Protein AF-0000000072527034 (afdb_homodimer)

Secondary structure (DSSP, 8-state):
-----TTS-EEEEETTEEEEEE----GGGB-TTSSBPHHHHHHHHHHHHHHHHHTTTTGGGS-TTTEEEEEEEEEEEE-TT-SSS-----EEEEEEEEEE-SSEEEEEEEEEETTTTEEEEEEEEEEEEEETTT-SB-PPPHHHHHHHHHHH-S-----------PPPPPTT-EEEEEEPPGGGB-TTSBBPHHHHHHHHHHHHHHHHHTT-SSS--S-GGGS-EEEEEEEE----BTT-EEEEEEEE-SS-TTEEEEEEEETTEEEEEEEEEE-SSPPP----/-----TTS-EEEEETTEEEEEE----GGGB-TTSSBPHHHHHHHHHHHHHHHHHTTTTGGGS-TTTEEEEEEEEEEEE-TT-SSS-----EEEEEEEEEE-SSEEEEEEEEEETTTTEEEEEEEEEEEEEETTT-SB-PPPHHHHHHHHHHH-S-----------PPP--TT-EEEEEEPPGGGB-TTSBBPHHHHHHHHHHHHHHHHHTT-SSS--S-GGGS-EEEEEEEE----BTT-EEEEEEEE-SS-TTEEEEEEEETTEEEEEEEEEE-SSPPP----

Sequence (568 aa):
MSLTSETGYSYNISDLKCQVYFPGLSYDDFDRNGCISAWKISKLFEGGRAIAFLGGFTSDLLSPKTRTRFIVAQNIQLVPNTTKRYRSFPFSVMLELKDVGLSSVTIEQVLRNEKNDKIIGTSVFKFVCVDRETKRPASLLKEARERYLKLLGGSAKAKPQFLMTIPDLPLDTYHIPIFVLPNDTDQNQHLNQGQFVRYCLDCAAMASIEGYYQYFITDICNYQATDIDVLYKREALAGDLVHAHTWQDKNDPQILYFIITKDKNSLLHARIRFALEPISKSKLMSLTSETGYSYNISDLKCQVYFPGLSYDDFDRNGCISAWKISKLFEGGRAIAFLGGFTSDLLSPKTRTRFIVAQNIQLVPNTTKRYRSFPFSVMLELKDVGLSSVTIEQVLRNEKNDKIIGTSVFKFVCVDRETKRPASLLKEARERYLKLLGGSAKAKPQFLMTIPDLPLDTYHIPIFVLPNDTDQNQHLNQGQFVRYCLDCAAMASIEGYYQYFITDICNYQATDIDVLYKREALAGDLVHAHTWQDKNDPQILYFIITKDKNSLLHARIRFALEPISKSKL

Solvent-accessible surface area (backbone atoms only — not comparable to full-atom values): 29683 Å² total; per-residue (Å²): 128,68,47,56,54,87,38,33,71,24,50,45,78,48,98,55,33,33,42,26,39,38,51,25,60,40,61,79,43,36,41,60,83,47,25,52,32,70,36,46,50,45,32,48,53,46,37,32,50,53,52,38,44,73,70,44,57,73,42,70,32,52,54,74,88,53,33,44,77,42,68,40,36,38,37,37,38,37,43,83,87,50,41,44,79,70,46,64,41,32,35,32,27,37,37,33,66,65,47,76,57,65,36,35,42,31,36,36,34,40,33,28,32,62,73,78,67,42,68,39,32,38,33,38,37,31,32,33,33,24,27,66,85,80,68,37,81,32,69,46,36,64,70,46,47,51,52,51,49,59,74,57,39,89,57,70,52,80,66,84,69,84,72,78,79,74,77,75,83,63,86,85,54,50,66,44,73,42,55,36,42,53,84,44,21,39,73,85,38,34,54,27,74,37,48,54,48,40,47,49,51,29,39,45,29,53,37,11,66,71,56,68,44,90,79,46,73,46,58,44,83,39,29,49,65,37,37,38,39,38,37,48,69,49,86,48,42,55,74,38,65,31,35,33,31,41,52,67,41,91,88,43,77,43,30,36,37,34,41,31,27,42,87,93,42,64,28,34,41,34,39,38,31,36,46,87,63,56,60,73,77,66,79,127,130,70,44,56,54,90,36,33,70,22,50,47,79,46,98,57,34,33,41,26,39,38,50,25,61,38,62,78,44,36,41,60,83,47,25,50,31,69,35,48,51,46,31,48,54,47,36,32,50,52,52,38,43,73,72,44,58,74,42,70,32,52,53,75,88,53,34,44,80,42,70,40,36,37,36,38,39,38,43,82,87,52,40,44,78,68,46,62,42,32,35,31,27,37,37,31,65,63,45,75,58,64,35,35,40,32,36,36,35,39,35,28,33,64,71,78,67,41,68,40,32,38,33,40,35,31,32,33,31,25,27,64,85,78,68,37,81,33,70,45,35,63,72,44,46,52,50,51,48,58,74,58,40,91,55,70,50,85,67,83,70,85,71,77,80,73,78,77,84,64,87,86,52,53,66,43,74,41,56,38,42,53,84,44,22,39,73,86,40,32,54,28,73,38,46,53,48,38,48,47,52,29,38,45,29,53,37,12,67,71,55,69,45,90,78,46,71,45,58,43,83,40,29,49,65,38,36,38,40,39,38,49,68,47,86,48,41,52,73,37,65,32,35,32,30,44,50,67,41,88,88,43,77,44,30,36,38,33,41,29,29,44,87,94,42,65,29,33,42,34,40,38,32,36,47,87,63,58,59,74,80,64,80,126

Organism: Lottia gigantea (NCBI:txid225164)

pLDDT: mean 88.02, std 14.21, range [23.05, 98.62]

Foldseek 3Di:
DFVPPVPAWTWDDDLFKMKIKDWDDDPVQADPLQFRDPLSVVVVQVVQVVVCVVVPNLVQFADPVWKDKAWFKKKKFFDPPLRHNPPADMKMKMKGWQDDDFFKTKIKIWIAHPVVGDTGMIMIIMIGMATPVVRHTDGTDPVSRVVSDVVNPPCNPDDPPLPDDDDDDDDPFQKDKDAAAQVCADPVQWRDPSVVVVRQLVSVQVCLCVPNADQSNHGCSQWDWGMKIKGFDAIDGHGFMKMKGKDADPVDRQKMWIWIDGPPGTGMTMIIGTDRDTDPSPDD/DFPPPVPAWTWDDDLFKMKIKDWDDDPVQADPLQFRDPLSVVVVQVVQVVVCVVVPPLVQFADPVWKDKAWFKKKKFFDPPLRHNPPADMKMKMKGWQDDDFFKTKIKIWIAHPVVGDTGMIMIIMIGMATPVVRHTDGTDPVSRVVSDVVNPPCSDDDPPLPDDDDDDDDPFQKDKDAAAQVCADPVQWRDPSVVVVRQLVSVQVCLCVPNADQSNHGCSQWDWGMKIKGFDAIDGHGFMKMKGKDADPVDRQKMWIWIDGPPGTGMTMIIGTDRDTDPSPDD

InterPro domains:
  IPR029069 HotDog domain superfamily [SSF54637] (92-151)
  IPR029069 HotDog domain superfamily [SSF54637] (174-275)

Radius of gyration: 24.02 Å; Cα contacts (8 Å, |Δi|>4): 1269; chains: 2; bounding box: 56×71×59 Å

Structure (mmCIF, N/CA/C/O backbone):
data_AF-0000000072527034-model_v1
#
loop_
_entity.id
_entity.type
_entity.pdbx_description
1 polymer 'Uncharacterized protein'
#
loop_
_atom_site.group_PDB
_atom_site.id
_atom_site.type_symbol
_atom_site.label_atom_id
_atom_site.label_alt_id
_atom_site.label_comp_id
_atom_site.label_asym_id
_atom_site.label_entity_id
_atom_site.label_seq_id
_atom_site.pdbx_PDB_ins_code
_atom_site.Cartn_x
_atom_site.Cartn_y
_atom_site.Cartn_z
_atom_site.occupancy
_atom_site.B_iso_or_equiv
_atom_site.auth_seq_id
_atom_site.auth_comp_id
_atom_site.auth_asym_id
_atom_site.auth_atom_id
_atom_site.pdbx_PDB_model_num
ATOM 1 N N . MET A 1 1 ? -10.922 -6.488 -30.484 1 23.06 1 MET A N 1
ATOM 2 C CA . MET A 1 1 ? -11.484 -5.266 -29.922 1 23.06 1 MET A CA 1
ATOM 3 C C . MET A 1 1 ? -10.617 -4.75 -28.781 1 23.06 1 MET A C 1
ATOM 5 O O . MET A 1 1 ? -10.383 -5.461 -27.797 1 23.06 1 MET A O 1
ATOM 9 N N . SER A 1 2 ? -9.562 -4.035 -29.094 1 30.23 2 SER A N 1
ATOM 10 C CA . SER A 1 2 ? -8.617 -3.408 -28.172 1 30.23 2 SER A CA 1
ATOM 11 C C . SER A 1 2 ? -9.344 -2.584 -27.109 1 30.23 2 SER A C 1
ATOM 13 O O . SER A 1 2 ? -10.172 -1.732 -27.453 1 30.23 2 SER A O 1
ATOM 15 N N . LEU A 1 3 ? -9.773 -3.115 -26.156 1 32.78 3 LEU A N 1
ATOM 16 C CA . LEU A 1 3 ? -10.359 -2.291 -25.109 1 32.78 3 LEU A CA 1
ATOM 17 C C . LEU A 1 3 ? -9.422 -1.15 -24.734 1 32.78 3 LEU A C 1
ATOM 19 O O . LEU A 1 3 ? -8.594 -1.295 -23.828 1 32.78 3 LEU A O 1
ATOM 23 N N . THR A 1 4 ? -8.82 -0.613 -25.75 1 35.28 4 THR A N 1
ATOM 24 C CA . THR A 1 4 ? -7.992 0.556 -25.484 1 35.28 4 THR A CA 1
ATOM 25 C C . THR A 1 4 ? -8.773 1.604 -24.688 1 35.28 4 THR A C 1
ATOM 27 O O . THR A 1 4 ? -8.32 2.738 -24.531 1 35.28 4 THR A O 1
ATOM 30 N N . SER A 1 5 ? -9.516 1.329 -23.797 1 35.34 5 SER A N 1
ATOM 31 C CA . SER A 1 5 ? -10.086 2.564 -23.266 1 35.34 5 SER A CA 1
ATOM 32 C C . SER A 1 5 ? -9 3.482 -22.719 1 35.34 5 SER A C 1
ATOM 34 O O . SER A 1 5 ? -8.062 3.021 -22.078 1 35.34 5 SER A O 1
ATOM 36 N N . GLU A 1 6 ? -8.57 4.551 -23.406 1 42.12 6 GLU A N 1
ATOM 37 C CA . GLU A 1 6 ? -7.68 5.664 -23.078 1 42.12 6 GLU A CA 1
ATOM 38 C C . GLU A 1 6 ? -7.445 5.762 -21.578 1 42.12 6 GLU A C 1
ATOM 40 O O . GLU A 1 6 ? -6.34 6.074 -21.141 1 42.12 6 GLU A O 1
ATOM 45 N N . THR A 1 7 ? -8.531 5.879 -20.719 1 48.41 7 THR A N 1
ATOM 46 C CA . THR A 1 7 ? -8.641 6.449 -19.375 1 48.41 7 THR A CA 1
ATOM 47 C C . THR A 1 7 ? -8.727 5.348 -18.328 1 48.41 7 THR A C 1
ATOM 49 O O . THR A 1 7 ? -9.148 5.594 -17.188 1 48.41 7 THR A O 1
ATOM 52 N N . GLY A 1 8 ? -8.102 4.008 -18.703 1 61.78 8 GLY A N 1
ATOM 53 C CA . GLY A 1 8 ? -8.195 2.932 -17.734 1 61.78 8 GLY A CA 1
ATOM 54 C C . GLY A 1 8 ? -7.309 1.746 -18.078 1 61.78 8 GLY A C 1
ATOM 55 O O . GLY A 1 8 ? -6.426 1.846 -18.938 1 61.78 8 GLY A O 1
ATOM 56 N N . TYR A 1 9 ? -7.363 0.715 -17.297 1 69.19 9 TYR A N 1
ATOM 57 C CA . TYR A 1 9 ? -6.695 -0.549 -17.594 1 69.19 9 TYR A CA 1
ATOM 58 C C . TYR A 1 9 ? -7.203 -1.148 -18.891 1 69.19 9 TYR A C 1
ATOM 60 O O . TYR A 1 9 ? -8.398 -1.078 -19.203 1 69.19 9 TYR A O 1
ATOM 68 N N . SER A 1 10 ? -6.219 -1.367 -19.781 1 77.69 10 SER A N 1
ATOM 69 C CA . SER A 1 10 ? -6.57 -2.051 -21.016 1 77.69 10 SER A CA 1
ATOM 70 C C . SER A 1 10 ? -5.707 -3.287 -21.234 1 77.69 10 SER A C 1
ATOM 72 O O . SER A 1 10 ? -4.676 -3.453 -20.578 1 77.69 10 SER A O 1
ATOM 74 N N . TYR A 1 11 ? -6.293 -4.211 -22.047 1 85.19 11 TYR A N 1
ATOM 75 C CA . TYR A 1 11 ? -5.516 -5.41 -22.344 1 85.19 11 TYR A CA 1
ATOM 76 C C . TYR A 1 11 ? -5.734 -5.863 -23.781 1 85.19 11 TYR A C 1
ATOM 78 O O . TYR A 1 11 ? -6.742 -5.52 -24.391 1 85.19 11 TYR A O 1
ATOM 86 N N . ASN A 1 12 ? -4.785 -6.477 -24.359 1 89.31 12 ASN A N 1
ATOM 87 C CA . ASN A 1 12 ? -4.809 -7.113 -25.672 1 89.31 12 ASN A CA 1
ATOM 88 C C . ASN A 1 12 ? -4.305 -8.555 -25.609 1 89.31 12 ASN A C 1
ATOM 90 O O . ASN A 1 12 ? -3.166 -8.797 -25.203 1 89.31 12 ASN A O 1
ATOM 94 N N . ILE A 1 13 ? -5.172 -9.461 -26.031 1 90.75 13 ILE A N 1
ATOM 95 C CA . ILE A 1 13 ? -4.824 -10.875 -25.906 1 90.75 13 ILE A CA 1
ATOM 96 C C . ILE A 1 13 ? -4.488 -11.438 -27.297 1 90.75 13 ILE A C 1
ATOM 98 O O . ILE A 1 13 ? -5.184 -11.156 -28.266 1 90.75 13 ILE A O 1
ATOM 102 N N . SER A 1 14 ? -3.432 -12.008 -27.281 1 87.56 14 SER A N 1
ATOM 103 C CA . SER A 1 14 ? -3.033 -12.891 -28.375 1 87.56 14 SER A CA 1
ATOM 104 C C . SER A 1 14 ? -2.773 -14.305 -27.875 1 87.56 14 SER A C 1
ATOM 106 O O . SER A 1 14 ? -2.73 -14.547 -26.672 1 87.56 14 SER A O 1
ATOM 108 N N . ASP A 1 15 ? -2.879 -15.359 -28.688 1 83.31 15 ASP A N 1
ATOM 109 C CA . ASP A 1 15 ? -2.891 -16.781 -28.328 1 83.31 15 ASP A CA 1
ATOM 110 C C . ASP A 1 15 ? -2.049 -17.047 -27.094 1 83.31 15 ASP A C 1
ATOM 112 O O . ASP A 1 15 ? -2.586 -17.375 -26.031 1 83.31 15 ASP A O 1
ATOM 116 N N . LEU A 1 16 ? -0.812 -16.719 -27.172 1 93.38 16 LEU A N 1
ATOM 117 C CA . LEU A 1 16 ? 0.032 -17.094 -26.031 1 93.38 16 LEU A CA 1
ATOM 118 C C . LEU A 1 16 ? 0.444 -15.859 -25.234 1 93.38 16 LEU A C 1
ATOM 120 O O . LEU A 1 16 ? 1.209 -15.961 -24.281 1 93.38 16 LEU A O 1
ATOM 124 N N . LYS A 1 17 ? -0.118 -14.68 -25.641 1 96.56 17 LYS A N 1
ATOM 125 C CA . LYS A 1 17 ? 0.343 -13.438 -25.016 1 96.56 17 LYS A CA 1
ATOM 126 C C . LYS A 1 17 ? -0.832 -12.547 -24.625 1 96.56 17 LYS A C 1
ATOM 128 O O . LYS A 1 17 ? -1.914 -12.648 -25.219 1 96.56 17 LYS A O 1
ATOM 133 N N . CYS A 1 18 ? -0.607 -11.75 -23.625 1 96.31 18 CYS A N 1
ATOM 134 C CA . CYS A 1 18 ? -1.545 -10.719 -23.219 1 96.31 18 CYS A CA 1
ATOM 135 C C . CYS A 1 18 ? -0.807 -9.469 -22.734 1 96.31 18 CYS A C 1
ATOM 137 O O . CYS A 1 18 ? -0.004 -9.547 -21.797 1 96.31 18 CYS A O 1
ATOM 139 N N . GLN A 1 19 ? -1.061 -8.383 -23.359 1 94.88 19 GLN A N 1
ATOM 140 C CA . GLN A 1 19 ? -0.48 -7.117 -22.922 1 94.88 19 GLN A CA 1
ATOM 141 C C . GLN A 1 19 ? -1.482 -6.305 -22.109 1 94.88 19 GLN A C 1
ATOM 143 O O . GLN A 1 19 ? -2.609 -6.074 -22.562 1 94.88 19 GLN A O 1
ATOM 148 N N . VAL A 1 20 ? -1.045 -5.922 -20.922 1 92.5 20 VAL A N 1
ATOM 149 C CA . VAL A 1 20 ? -1.886 -5.129 -20.016 1 92.5 20 VAL A CA 1
ATOM 150 C C . VAL A 1 20 ? -1.255 -3.758 -19.797 1 92.5 20 VAL A C 1
ATOM 152 O O . VAL A 1 20 ? -0.044 -3.652 -19.594 1 92.5 20 VAL A O 1
ATOM 155 N N . TYR A 1 21 ? -2.053 -2.758 -19.797 1 86.12 21 TYR A N 1
ATOM 156 C CA . TYR A 1 21 ? -1.561 -1.397 -19.609 1 86.12 21 TYR A CA 1
ATOM 157 C C . TYR A 1 21 ? -2.068 -0.811 -18.297 1 86.12 21 TYR A C 1
ATOM 159 O O . TYR A 1 21 ? -3.23 -1.007 -17.938 1 86.12 21 TYR A O 1
ATOM 167 N N . PHE A 1 22 ? -1.149 -0.098 -17.609 1 80.88 22 PHE A N 1
ATOM 168 C CA . PHE A 1 22 ? -1.444 0.638 -16.391 1 80.88 22 PHE A CA 1
ATOM 169 C C . PHE A 1 22 ? -1.193 2.129 -16.578 1 80.88 22 PHE A C 1
ATOM 171 O O . PHE A 1 22 ? -0.179 2.523 -17.156 1 80.88 22 PHE A O 1
ATOM 178 N N . PRO A 1 23 ? -2.059 2.904 -16.109 1 73 23 PRO A N 1
ATOM 179 C CA . PRO A 1 23 ? -1.931 4.34 -16.359 1 73 23 PRO A CA 1
ATOM 180 C C . PRO A 1 23 ? -0.799 4.984 -15.57 1 73 23 PRO A C 1
ATOM 182 O O . PRO A 1 23 ? -0.209 5.973 -16.016 1 73 23 PRO A O 1
ATOM 185 N N . GLY A 1 24 ? -0.557 4.469 -14.359 1 77.31 24 GLY A N 1
ATOM 186 C CA . GLY A 1 24 ? 0.511 5.102 -13.602 1 77.31 24 GLY A CA 1
ATOM 187 C C . GLY A 1 24 ? 0.66 4.539 -12.195 1 77.31 24 GLY A C 1
ATOM 188 O O . GLY A 1 24 ? 0.238 3.414 -11.922 1 77.31 24 GLY A O 1
ATOM 189 N N . LEU A 1 25 ? 1.479 5.324 -11.391 1 81.75 25 LEU A N 1
ATOM 190 C CA . LEU A 1 25 ? 1.744 5.004 -9.992 1 81.75 25 LEU A CA 1
ATOM 191 C C . LEU A 1 25 ? 1.217 6.102 -9.078 1 81.75 25 LEU A C 1
ATOM 193 O O . LEU A 1 25 ? 1.111 7.262 -9.484 1 81.75 25 LEU A O 1
ATOM 197 N N . SER A 1 26 ? 0.857 5.672 -7.977 1 83.25 26 SER A N 1
ATOM 198 C CA . SER A 1 26 ? 0.459 6.641 -6.961 1 83.25 26 SER A CA 1
ATOM 199 C C . SER A 1 26 ? 1.582 6.891 -5.961 1 83.25 26 SER A C 1
ATOM 201 O O . SER A 1 26 ? 2.594 6.188 -5.969 1 83.25 26 SER A O 1
ATOM 203 N N . TYR A 1 27 ? 1.396 7.875 -5.18 1 83.25 27 TYR A N 1
ATOM 204 C CA . TYR A 1 27 ? 2.373 8.258 -4.164 1 83.25 27 TYR A CA 1
ATOM 205 C C . TYR A 1 27 ? 2.717 7.078 -3.266 1 83.25 27 TYR A C 1
ATOM 207 O O . TYR A 1 27 ? 3.865 6.922 -2.846 1 83.25 27 TYR A O 1
ATOM 215 N N . ASP A 1 28 ? 1.782 6.211 -3.041 1 87.88 28 ASP A N 1
ATOM 216 C CA . ASP A 1 28 ? 1.946 5.094 -2.113 1 87.88 28 ASP A CA 1
ATOM 217 C C . ASP A 1 28 ? 2.775 3.977 -2.742 1 87.88 28 ASP A C 1
ATOM 219 O O . ASP A 1 28 ? 3.143 3.014 -2.064 1 87.88 28 ASP A O 1
ATOM 223 N N . ASP A 1 29 ? 3.104 4.043 -3.912 1 88.44 29 ASP A N 1
ATOM 224 C CA . ASP A 1 29 ? 3.883 3.008 -4.586 1 88.44 29 ASP A CA 1
ATOM 225 C C . ASP A 1 29 ? 5.379 3.207 -4.352 1 88.44 29 ASP A C 1
ATOM 227 O O . ASP A 1 29 ? 6.184 2.32 -4.648 1 88.44 29 ASP A O 1
ATOM 231 N N . PHE A 1 30 ? 5.688 4.305 -3.789 1 86.88 30 PHE A N 1
ATOM 232 C CA . PHE A 1 30 ? 7.09 4.621 -3.543 1 86.88 30 PHE A CA 1
ATOM 233 C C . PHE A 1 30 ? 7.445 4.395 -2.078 1 86.88 30 PHE A C 1
ATOM 235 O O . PHE A 1 30 ? 6.637 4.668 -1.188 1 86.88 30 PHE A O 1
ATOM 242 N N . ASP A 1 31 ? 8.609 3.934 -1.896 1 86.81 31 ASP A N 1
ATOM 243 C CA . ASP A 1 31 ? 9.055 3.684 -0.527 1 86.81 31 ASP A CA 1
ATOM 244 C C . ASP A 1 31 ? 9.633 4.945 0.102 1 86.81 31 ASP A C 1
ATOM 246 O O . ASP A 1 31 ? 9.539 6.035 -0.473 1 86.81 31 ASP A O 1
ATOM 250 N N . ARG A 1 32 ? 10.078 4.84 1.307 1 84.12 32 ARG A N 1
ATOM 251 C CA . ARG A 1 32 ? 10.492 5.988 2.105 1 84.12 32 ARG A CA 1
ATOM 252 C C . ARG A 1 32 ? 11.75 6.633 1.526 1 84.12 32 ARG A C 1
ATOM 254 O O . ARG A 1 32 ? 12.109 7.75 1.905 1 84.12 32 ARG A O 1
ATOM 261 N N . ASN A 1 33 ? 12.398 5.945 0.542 1 79.62 33 ASN A N 1
ATOM 262 C CA . ASN A 1 33 ? 13.547 6.543 -0.134 1 79.62 33 ASN A CA 1
ATOM 263 C C . ASN A 1 33 ? 13.164 7.121 -1.491 1 79.62 33 ASN A C 1
ATOM 265 O O . ASN A 1 33 ? 14.016 7.621 -2.225 1 79.62 33 ASN A O 1
ATOM 269 N N . GLY A 1 34 ? 11.945 6.965 -1.823 1 80.75 34 GLY A N 1
ATOM 270 C CA . GLY A 1 34 ? 11.461 7.547 -3.062 1 80.75 34 GLY A CA 1
ATOM 271 C C . GLY A 1 34 ? 11.586 6.613 -4.254 1 80.75 34 GLY A C 1
ATOM 272 O O . GLY A 1 34 ? 11.43 7.039 -5.398 1 80.75 34 GLY A O 1
ATOM 273 N N . CYS A 1 35 ? 11.914 5.395 -4.043 1 84.88 35 CYS A N 1
ATOM 274 C CA . CYS A 1 35 ? 11.992 4.387 -5.098 1 84.88 35 CYS A CA 1
ATOM 275 C C . CYS A 1 35 ? 10.75 3.504 -5.094 1 84.88 35 CYS A C 1
ATOM 277 O O . CYS A 1 35 ? 10.102 3.334 -4.055 1 84.88 35 CYS A O 1
ATOM 279 N N . ILE A 1 36 ? 10.453 3.025 -6.285 1 88.25 36 ILE A N 1
ATOM 280 C CA . ILE A 1 36 ? 9.406 2.006 -6.273 1 88.25 36 ILE A CA 1
ATOM 281 C C . ILE A 1 36 ? 9.875 0.795 -5.473 1 88.25 36 ILE A C 1
ATOM 283 O O . ILE A 1 36 ? 10.906 0.192 -5.793 1 88.25 36 ILE A O 1
ATOM 287 N N . SER A 1 37 ? 9.172 0.498 -4.5 1 88.31 37 SER A N 1
ATOM 288 C CA . SER A 1 37 ? 9.562 -0.639 -3.674 1 88.31 37 SER A CA 1
ATOM 289 C C . SER A 1 37 ? 9.453 -1.948 -4.449 1 88.31 37 SER A C 1
ATOM 291 O O . SER A 1 37 ? 8.578 -2.1 -5.305 1 88.31 37 SER A O 1
ATOM 293 N N . ALA A 1 38 ? 10.32 -2.883 -4.078 1 92.38 38 ALA A N 1
ATOM 294 C CA . ALA A 1 38 ? 10.336 -4.18 -4.746 1 92.38 38 ALA A CA 1
ATOM 295 C C . ALA A 1 38 ? 8.992 -4.887 -4.59 1 92.38 38 ALA A C 1
ATOM 297 O O . ALA A 1 38 ? 8.492 -5.508 -5.535 1 92.38 38 ALA A O 1
ATOM 298 N N . TRP A 1 39 ? 8.422 -4.797 -3.387 1 95.38 39 TRP A N 1
ATOM 299 C CA . TRP A 1 39 ? 7.152 -5.492 -3.195 1 95.38 39 TRP A CA 1
ATOM 300 C C . TRP A 1 39 ? 6.031 -4.801 -3.963 1 95.38 39 TRP A C 1
ATOM 302 O O . TRP A 1 39 ? 5.066 -5.445 -4.379 1 95.38 39 TRP A O 1
ATOM 312 N N . LYS A 1 40 ? 6.148 -3.518 -4.18 1 94.38 40 LYS A N 1
ATOM 313 C CA . LYS A 1 40 ? 5.168 -2.832 -5.02 1 94.38 40 LYS A CA 1
ATOM 314 C C . LYS A 1 40 ? 5.305 -3.252 -6.48 1 94.38 40 LYS A C 1
ATOM 316 O O . LYS A 1 40 ? 4.312 -3.326 -7.207 1 94.38 40 LYS A O 1
ATOM 321 N N . ILE A 1 41 ? 6.492 -3.479 -6.891 1 93.81 41 ILE A N 1
ATOM 322 C CA . ILE A 1 41 ? 6.688 -4.016 -8.234 1 93.81 41 ILE A CA 1
ATOM 323 C C . ILE A 1 41 ? 6.051 -5.398 -8.336 1 93.81 41 ILE A C 1
ATOM 325 O O . ILE A 1 41 ? 5.422 -5.727 -9.344 1 93.81 41 ILE A O 1
ATOM 329 N N . SER A 1 42 ? 6.234 -6.203 -7.297 1 96.31 42 SER A N 1
ATOM 330 C CA . SER A 1 42 ? 5.531 -7.48 -7.242 1 96.31 42 SER A CA 1
ATOM 331 C C . SER A 1 42 ? 4.027 -7.285 -7.41 1 96.31 42 SER A C 1
ATOM 333 O O . SER A 1 42 ? 3.371 -8.055 -8.117 1 96.31 42 SER A O 1
ATOM 335 N N . LYS A 1 43 ? 3.496 -6.246 -6.836 1 95.06 43 LYS A N 1
ATOM 336 C CA . LYS A 1 43 ? 2.072 -5.945 -6.941 1 95.06 43 LYS A CA 1
ATOM 337 C C . LYS A 1 43 ? 1.707 -5.512 -8.359 1 95.06 43 LYS A C 1
ATOM 339 O O . LYS A 1 43 ? 0.605 -5.793 -8.836 1 95.06 43 LYS A O 1
ATOM 344 N N . LEU A 1 44 ? 2.613 -4.809 -8.984 1 93.12 44 LEU A N 1
ATOM 345 C CA . LEU A 1 44 ? 2.363 -4.457 -10.375 1 93.12 44 LEU A CA 1
ATOM 346 C C . LEU A 1 44 ? 2.252 -5.707 -11.242 1 93.12 44 LEU A C 1
ATOM 348 O O . LEU A 1 44 ? 1.376 -5.793 -12.109 1 93.12 44 LEU A O 1
ATOM 352 N N . PHE A 1 45 ? 3.119 -6.645 -11 1 96.31 45 PHE A N 1
ATOM 353 C CA . PHE A 1 45 ? 3.027 -7.914 -11.711 1 96.31 45 PHE A CA 1
ATOM 354 C C . PHE A 1 45 ? 1.713 -8.617 -11.398 1 96.31 45 PHE A C 1
ATOM 356 O O . PHE A 1 45 ? 1.078 -9.188 -12.289 1 96.31 45 PHE A O 1
ATOM 363 N N . GLU A 1 46 ? 1.354 -8.555 -10.188 1 94.62 46 GLU A N 1
ATOM 364 C CA . GLU A 1 46 ? 0.061 -9.109 -9.797 1 94.62 46 GLU A CA 1
ATOM 365 C C . GLU A 1 46 ? -1.082 -8.422 -10.539 1 94.62 46 GLU A C 1
ATOM 367 O O . GLU A 1 46 ? -2.002 -9.094 -11.023 1 94.62 46 GLU A O 1
ATOM 372 N N . GLY A 1 47 ? -1.026 -7.145 -10.562 1 91.69 47 GLY A N 1
ATOM 373 C CA . GLY A 1 47 ? -2.033 -6.41 -11.312 1 91.69 47 GLY A CA 1
ATOM 374 C C . GLY A 1 47 ? -2.119 -6.832 -12.766 1 91.69 47 GLY A C 1
ATOM 375 O O . GLY A 1 47 ? -3.215 -7.012 -13.297 1 91.69 47 GLY A O 1
ATOM 376 N N . GLY A 1 48 ? -0.96 -6.988 -13.391 1 93.19 48 GLY A N 1
ATOM 377 C CA . GLY A 1 48 ? -0.931 -7.473 -14.766 1 93.19 48 GLY A CA 1
ATOM 378 C C . GLY A 1 48 ? -1.628 -8.805 -14.945 1 93.19 48 GLY A C 1
ATOM 379 O O . GLY A 1 48 ? -2.441 -8.969 -15.852 1 93.19 48 GLY A O 1
ATOM 380 N N . ARG A 1 49 ? -1.339 -9.695 -14.086 1 93.81 49 ARG A N 1
ATOM 381 C CA . ARG A 1 49 ? -1.938 -11.023 -14.203 1 93.81 49 ARG A CA 1
ATOM 382 C C . ARG A 1 49 ? -3.432 -10.977 -13.898 1 93.81 49 ARG A C 1
ATOM 384 O O . ARG A 1 49 ? -4.227 -11.641 -14.562 1 93.81 49 ARG A O 1
ATOM 391 N N . ALA A 1 50 ? -3.791 -10.227 -12.852 1 90.25 50 ALA A N 1
ATOM 392 C CA . ALA A 1 50 ? -5.199 -10.133 -12.469 1 90.25 50 ALA A CA 1
ATOM 393 C C . ALA A 1 50 ? -6.043 -9.594 -13.625 1 90.25 50 ALA A C 1
ATOM 395 O O . ALA A 1 50 ? -7.09 -10.156 -13.945 1 90.25 50 ALA A O 1
ATOM 396 N N . ILE A 1 51 ? -5.594 -8.594 -14.234 1 89.25 51 ILE A N 1
ATOM 397 C CA . ILE A 1 51 ? -6.324 -7.969 -15.336 1 89.25 51 ILE A CA 1
ATOM 398 C C . ILE A 1 51 ? -6.344 -8.906 -16.547 1 89.25 51 ILE A C 1
ATOM 400 O O . ILE A 1 51 ? -7.367 -9.039 -17.219 1 89.25 51 ILE A O 1
ATOM 404 N N . ALA A 1 52 ? -5.258 -9.516 -16.828 1 93.12 52 ALA A N 1
ATOM 405 C CA . ALA A 1 52 ? -5.195 -10.469 -17.938 1 93.12 52 ALA A CA 1
ATOM 406 C C . ALA A 1 52 ? -6.184 -11.609 -17.734 1 93.12 52 ALA A C 1
ATOM 408 O O . ALA A 1 52 ? -6.914 -11.977 -18.656 1 93.12 52 ALA A O 1
ATOM 409 N N . PHE A 1 53 ? -6.188 -12.133 -16.547 1 91.56 53 PHE A N 1
ATOM 410 C CA . PHE A 1 53 ? -7.09 -13.234 -16.25 1 91.56 53 PHE A CA 1
ATOM 411 C C . PHE A 1 53 ? -8.547 -12.773 -16.312 1 91.56 53 PHE A C 1
ATOM 413 O O . PHE A 1 53 ? -9.406 -13.5 -16.812 1 91.56 53 PHE A O 1
ATOM 420 N N . LEU A 1 54 ? -8.797 -11.641 -15.812 1 86.5 54 LEU A N 1
ATOM 421 C CA . LEU A 1 54 ? -10.141 -11.07 -15.906 1 86.5 54 LEU A CA 1
ATOM 422 C C . LEU A 1 54 ? -10.547 -10.891 -17.375 1 86.5 54 LEU A C 1
ATOM 424 O O . LEU A 1 54 ? -11.719 -11.055 -17.719 1 86.5 54 LEU A O 1
ATOM 428 N N . GLY A 1 55 ? -9.594 -10.633 -18.156 1 88.06 55 GLY A N 1
ATOM 429 C CA . GLY A 1 55 ? -9.836 -10.469 -19.578 1 88.06 55 GLY A CA 1
ATOM 430 C C . GLY A 1 55 ? -9.984 -11.781 -20.312 1 88.06 55 GLY A C 1
ATOM 431 O O . GLY A 1 55 ? -10.336 -11.805 -21.5 1 88.06 55 GLY A O 1
ATOM 432 N N . GLY A 1 56 ? -9.625 -12.82 -19.672 1 91.56 56 GLY A N 1
ATOM 433 C CA . GLY A 1 56 ? -9.867 -14.133 -20.266 1 91.56 56 GLY A CA 1
ATOM 434 C C . GLY A 1 56 ? -8.594 -14.844 -20.672 1 91.56 56 GLY A C 1
ATOM 435 O O . GLY A 1 56 ? -8.648 -15.914 -21.281 1 91.56 56 GLY A O 1
ATOM 436 N N . PHE A 1 57 ? -7.477 -14.25 -20.391 1 94.19 57 PHE A N 1
ATOM 437 C CA . PHE A 1 57 ? -6.211 -14.891 -20.734 1 94.19 57 PHE A CA 1
ATOM 438 C C . PHE A 1 57 ? -6.082 -16.25 -20.062 1 94.19 57 PHE A C 1
ATOM 440 O O . PHE A 1 57 ? -6.098 -16.328 -18.828 1 94.19 57 PHE A O 1
ATOM 447 N N . THR A 1 58 ? -6.035 -17.328 -20.812 1 92.62 58 THR A N 1
ATOM 448 C CA . THR A 1 58 ? -5.891 -18.719 -20.375 1 92.62 58 THR A CA 1
ATOM 449 C C . THR A 1 58 ? -7.094 -19.156 -19.547 1 92.62 58 THR A C 1
ATOM 451 O O . THR A 1 58 ? -7 -20.094 -18.75 1 92.62 58 THR A O 1
ATOM 454 N N . SER A 1 59 ? -8.172 -18.422 -19.656 1 90.38 59 SER A N 1
ATOM 455 C CA . SER A 1 59 ? -9.352 -18.703 -18.844 1 90.38 59 SER A CA 1
ATOM 456 C C . SER A 1 59 ? -9.969 -20.047 -19.219 1 90.38 59 SER A C 1
ATOM 458 O O . SER A 1 59 ? -10.719 -20.625 -18.438 1 90.38 59 SER A O 1
ATOM 460 N N . ASP A 1 60 ? -9.68 -20.5 -20.344 1 93.31 60 ASP A N 1
ATOM 461 C CA . ASP A 1 60 ? -10.273 -21.75 -20.828 1 93.31 60 ASP A CA 1
ATOM 462 C C . ASP A 1 60 ? -9.562 -22.953 -20.234 1 93.31 60 ASP A C 1
ATOM 464 O O . ASP A 1 60 ? -10.023 -24.094 -20.391 1 93.31 60 ASP A O 1
ATOM 468 N N . LEU A 1 61 ? -8.523 -22.734 -19.5 1 95.06 61 LEU A N 1
ATOM 469 C CA . LEU A 1 61 ? -7.75 -23.844 -18.938 1 95.06 61 LEU A CA 1
ATOM 470 C C . LEU A 1 61 ? -8.445 -24.422 -17.719 1 95.06 61 LEU A C 1
ATOM 472 O O . LEU A 1 61 ? -8.156 -25.547 -17.312 1 95.06 61 LEU A O 1
ATOM 476 N N . LEU A 1 62 ? -9.25 -23.641 -17.094 1 92.81 62 LEU A N 1
ATOM 477 C CA . LEU A 1 62 ? -9.945 -24.141 -15.906 1 92.81 62 LEU A CA 1
ATOM 478 C C . LEU A 1 62 ? -11.328 -23.5 -15.773 1 92.81 62 LEU A C 1
ATOM 480 O O . LEU A 1 62 ? -11.555 -22.406 -16.281 1 92.81 62 LEU A O 1
ATOM 484 N N . SER A 1 63 ? -12.234 -24.188 -15.133 1 90.62 63 SER A N 1
ATOM 485 C CA . SER A 1 63 ? -13.562 -23.656 -14.828 1 90.62 63 SER A CA 1
ATOM 486 C C . SER A 1 63 ? -13.562 -22.906 -13.5 1 90.62 63 SER A C 1
ATOM 488 O O . SER A 1 63 ? -13.383 -23.516 -12.438 1 90.62 63 SER A O 1
ATOM 490 N N . PRO A 1 64 ? -13.891 -21.672 -13.547 1 88.19 64 PRO A N 1
ATOM 491 C CA . PRO A 1 64 ? -13.828 -20.891 -12.312 1 88.19 64 PRO A CA 1
ATOM 492 C C . PRO A 1 64 ? -14.875 -21.328 -11.289 1 88.19 64 PRO A C 1
ATOM 494 O O . PRO A 1 64 ? -14.781 -20.969 -10.109 1 88.19 64 PRO A O 1
ATOM 497 N N . LYS A 1 65 ? -15.82 -22.047 -11.656 1 90 65 LYS A N 1
ATOM 498 C CA . LYS A 1 65 ? -16.859 -22.531 -10.742 1 90 65 LYS A CA 1
ATOM 499 C C . LYS A 1 65 ? -16.312 -23.609 -9.805 1 90 65 LYS A C 1
ATOM 501 O O . LYS A 1 65 ? -16.688 -23.672 -8.641 1 90 65 LYS A O 1
ATOM 506 N N . THR A 1 66 ? -15.414 -24.391 -10.336 1 93.62 66 THR A N 1
ATOM 507 C CA . THR A 1 66 ? -15.016 -25.562 -9.562 1 93.62 66 THR A CA 1
ATOM 508 C C . THR A 1 66 ? -13.523 -25.531 -9.242 1 93.62 66 THR A C 1
ATOM 510 O O . THR A 1 66 ? -13.039 -26.297 -8.414 1 93.62 66 THR A O 1
ATOM 513 N N . ARG A 1 67 ? -12.844 -24.641 -9.969 1 94.62 67 ARG A N 1
ATOM 514 C CA . ARG A 1 67 ? -11.398 -24.625 -9.812 1 94.62 67 ARG A CA 1
ATOM 515 C C . ARG A 1 67 ? -10.906 -23.234 -9.438 1 94.62 67 ARG A C 1
ATOM 517 O O . ARG A 1 67 ? -11.625 -22.25 -9.617 1 94.62 67 ARG A O 1
ATOM 524 N N . THR A 1 68 ? -9.766 -23.203 -8.812 1 92.19 68 THR A N 1
ATOM 525 C CA . THR A 1 68 ? -9.078 -21.953 -8.516 1 92.19 68 THR A CA 1
ATOM 526 C C . THR A 1 68 ? -7.578 -22.078 -8.766 1 92.19 68 THR A C 1
ATOM 528 O O . THR A 1 68 ? -7.062 -23.188 -8.922 1 92.19 68 THR A O 1
ATOM 531 N N . ARG A 1 69 ? -6.922 -21 -8.922 1 93.06 69 ARG A N 1
ATOM 532 C CA . ARG A 1 69 ? -5.484 -20.922 -9.172 1 93.06 69 ARG A CA 1
ATOM 533 C C . ARG A 1 69 ? -4.723 -20.656 -7.875 1 93.06 69 ARG A C 1
ATOM 535 O O . ARG A 1 69 ? -5.09 -19.766 -7.109 1 93.06 69 ARG A O 1
ATOM 542 N N . PHE A 1 70 ? -3.729 -21.391 -7.625 1 93.31 70 PHE A N 1
ATOM 543 C CA . PHE A 1 70 ? -2.803 -21.109 -6.535 1 93.31 70 PHE A CA 1
ATOM 544 C C . PHE A 1 70 ? -1.402 -20.828 -7.07 1 93.31 70 PHE A C 1
ATOM 546 O O . PHE A 1 70 ? -0.801 -21.688 -7.723 1 93.31 70 PHE A O 1
ATOM 553 N N . ILE A 1 71 ? -0.958 -19.656 -6.824 1 95.06 71 ILE A N 1
ATOM 554 C CA . ILE A 1 71 ? 0.417 -19.344 -7.199 1 95.06 71 ILE A CA 1
ATOM 555 C C . ILE A 1 71 ? 1.382 -20.062 -6.254 1 95.06 71 ILE A C 1
ATOM 557 O O . ILE A 1 71 ? 1.323 -19.875 -5.039 1 95.06 71 ILE A O 1
ATOM 561 N N . VAL A 1 72 ? 2.312 -20.828 -6.766 1 94.81 72 VAL A N 1
ATOM 562 C CA . VAL A 1 72 ? 3.15 -21.672 -5.914 1 94.81 72 VAL A CA 1
ATOM 563 C C . VAL A 1 72 ? 4.59 -21.156 -5.949 1 94.81 72 VAL A C 1
ATOM 565 O O . VAL A 1 72 ? 5.391 -21.469 -5.062 1 94.81 72 VAL A O 1
ATOM 568 N N . ALA A 1 73 ? 4.93 -20.438 -7.004 1 95.56 73 ALA A N 1
ATOM 569 C CA . ALA A 1 73 ? 6.297 -19.938 -7.129 1 95.56 73 ALA A CA 1
ATOM 570 C C . ALA A 1 73 ? 6.34 -18.688 -8.008 1 95.56 73 ALA A C 1
ATOM 572 O O . ALA A 1 73 ? 5.512 -18.531 -8.906 1 95.56 73 ALA A O 1
ATOM 573 N N . GLN A 1 74 ? 7.309 -17.891 -7.738 1 96.25 74 GLN A N 1
ATOM 574 C CA . GLN A 1 74 ? 7.52 -16.688 -8.523 1 96.25 74 GLN A CA 1
ATOM 575 C C . GLN A 1 74 ? 8.977 -16.234 -8.461 1 96.25 74 GLN A C 1
ATOM 577 O O . GLN A 1 74 ? 9.602 -16.297 -7.402 1 96.25 74 GLN A O 1
ATOM 582 N N . ASN A 1 75 ? 9.477 -15.828 -9.547 1 96.56 75 ASN A N 1
ATOM 583 C CA . ASN A 1 75 ? 10.75 -15.133 -9.633 1 96.56 75 ASN A CA 1
ATOM 584 C C . ASN A 1 75 ? 10.586 -13.727 -10.211 1 96.56 75 ASN A C 1
ATOM 586 O O . ASN A 1 75 ? 9.828 -13.531 -11.172 1 96.56 75 ASN A O 1
ATOM 590 N N . ILE A 1 76 ? 11.195 -12.805 -9.641 1 96.75 76 ILE A N 1
ATOM 591 C CA . ILE A 1 76 ? 11.203 -11.438 -10.141 1 96.75 76 ILE A CA 1
ATOM 592 C C . ILE A 1 76 ? 12.641 -10.953 -10.32 1 96.75 76 ILE A C 1
ATOM 594 O O . ILE A 1 76 ? 13.445 -11.016 -9.383 1 96.75 76 ILE A O 1
ATOM 598 N N . GLN A 1 77 ? 12.93 -10.531 -11.445 1 96.62 77 GLN A N 1
ATOM 599 C CA . GLN A 1 77 ? 14.211 -9.891 -11.758 1 96.62 77 GLN A CA 1
ATOM 600 C C . GLN A 1 77 ? 14.023 -8.406 -12.055 1 96.62 77 GLN A C 1
ATOM 602 O O . GLN A 1 77 ? 13.234 -8.039 -12.922 1 96.62 77 GLN A O 1
ATOM 607 N N . LEU A 1 78 ? 14.75 -7.625 -11.328 1 95.25 78 LEU A N 1
ATOM 608 C CA . LEU A 1 78 ? 14.625 -6.18 -11.492 1 95.25 78 LEU A CA 1
ATOM 609 C C . LEU A 1 78 ? 15.875 -5.594 -12.141 1 95.25 78 LEU A C 1
ATOM 611 O O . LEU A 1 78 ? 17 -5.945 -11.758 1 95.25 78 LEU A O 1
ATOM 615 N N . VAL A 1 79 ? 15.617 -4.742 -13.078 1 92.25 79 VAL A N 1
ATOM 616 C CA . VAL A 1 79 ? 16.719 -4.086 -13.766 1 92.25 79 VAL A CA 1
ATOM 617 C C . VAL A 1 79 ? 17.312 -2.998 -12.867 1 92.25 79 VAL A C 1
ATOM 619 O O . VAL A 1 79 ? 16.578 -2.174 -12.312 1 92.25 79 VAL A O 1
ATOM 622 N N . PRO A 1 80 ? 18.578 -2.947 -12.789 1 83.38 80 PRO A N 1
ATOM 623 C CA . PRO A 1 80 ? 19.234 -1.957 -11.93 1 83.38 80 PRO A CA 1
ATOM 624 C C . PRO A 1 80 ? 18.891 -0.521 -12.32 1 83.38 80 PRO A C 1
ATOM 626 O O . PRO A 1 80 ? 18.766 -0.215 -13.508 1 83.38 80 PRO A O 1
ATOM 629 N N . ASN A 1 81 ? 18.688 0.364 -11.344 1 77.38 81 ASN A N 1
ATOM 630 C CA . ASN A 1 81 ? 18.531 1.81 -11.461 1 77.38 81 ASN A CA 1
ATOM 631 C C . ASN A 1 81 ? 17.234 2.18 -12.156 1 77.38 81 ASN A C 1
ATOM 633 O O . ASN A 1 81 ? 17.125 3.254 -12.75 1 77.38 81 ASN A O 1
ATOM 637 N N . THR A 1 82 ? 16.375 1.276 -12.18 1 73.38 82 THR A N 1
ATOM 638 C CA . THR A 1 82 ? 15.125 1.574 -12.875 1 73.38 82 THR A CA 1
ATOM 639 C C . THR A 1 82 ? 14.023 1.929 -11.883 1 73.38 82 THR A C 1
ATOM 641 O O . THR A 1 82 ? 12.922 2.295 -12.273 1 73.38 82 THR A O 1
ATOM 644 N N . THR A 1 83 ? 14.344 1.873 -10.672 1 67.31 83 THR A N 1
ATOM 645 C CA . THR A 1 83 ? 13.281 2.062 -9.688 1 67.31 83 THR A CA 1
ATOM 646 C C . THR A 1 83 ? 13.344 3.463 -9.086 1 67.31 83 THR A C 1
ATOM 648 O O . THR A 1 83 ? 12.492 3.836 -8.273 1 67.31 83 THR A O 1
ATOM 651 N N . LYS A 1 84 ? 14.375 4.098 -9.57 1 64.81 84 LYS A N 1
ATOM 652 C CA . LYS A 1 84 ? 14.531 5.445 -9.031 1 64.81 84 LYS A CA 1
ATOM 653 C C . LYS A 1 84 ? 13.344 6.328 -9.406 1 64.81 84 LYS A C 1
ATOM 655 O O . LYS A 1 84 ? 12.508 5.938 -10.227 1 64.81 84 LYS A O 1
ATOM 660 N N . ARG A 1 85 ? 13.367 7.488 -8.883 1 57.22 85 ARG A N 1
ATOM 661 C CA . ARG A 1 85 ? 12.266 8.438 -8.914 1 57.22 85 ARG A CA 1
ATOM 662 C C . ARG A 1 85 ? 11.633 8.492 -10.297 1 57.22 85 ARG A C 1
ATOM 664 O O . ARG A 1 85 ? 12.031 9.305 -11.141 1 57.22 85 ARG A O 1
ATOM 671 N N . TYR A 1 86 ? 11.18 7.25 -10.789 1 55.41 86 TYR A N 1
ATOM 672 C CA . TYR A 1 86 ? 10.578 7.188 -12.117 1 55.41 86 TYR A CA 1
ATOM 673 C C . TYR A 1 86 ? 9.227 7.898 -12.133 1 55.41 86 TYR A C 1
ATOM 675 O O . TYR A 1 86 ? 8.32 7.539 -11.383 1 55.41 86 TYR A O 1
ATOM 683 N N . ARG A 1 87 ? 9.203 8.953 -12.742 1 61.78 87 ARG A N 1
ATOM 684 C CA . ARG A 1 87 ? 8.047 9.844 -12.758 1 61.78 87 ARG A CA 1
ATOM 685 C C . ARG A 1 87 ? 7.375 9.836 -14.125 1 61.78 87 ARG A C 1
ATOM 687 O O . ARG A 1 87 ? 6.578 10.727 -14.438 1 61.78 87 ARG A O 1
ATOM 694 N N . SER A 1 88 ? 7.812 8.688 -14.906 1 65.62 88 SER A N 1
ATOM 695 C CA . SER A 1 88 ? 7.168 8.734 -16.219 1 65.62 88 SER A CA 1
ATOM 696 C C . SER A 1 88 ? 6.184 7.59 -16.391 1 65.62 88 SER A C 1
ATOM 698 O O . SER A 1 88 ? 6.457 6.457 -15.984 1 65.62 88 SER A O 1
ATOM 700 N N . PHE A 1 89 ? 5.105 7.801 -16.922 1 74.12 89 PHE A N 1
ATOM 701 C CA . PHE A 1 89 ? 3.996 6.883 -17.156 1 74.12 89 PHE A CA 1
ATOM 702 C C . PHE A 1 89 ? 3.486 7.012 -18.594 1 74.12 89 PHE A C 1
ATOM 704 O O . PHE A 1 89 ? 3.746 8.016 -19.25 1 74.12 89 PHE A O 1
ATOM 711 N N . PRO A 1 90 ? 2.855 5.805 -19.078 1 80.56 90 PRO A N 1
ATOM 712 C CA . PRO A 1 90 ? 2.277 4.605 -18.469 1 80.56 90 PRO A CA 1
ATOM 713 C C . PRO A 1 90 ? 3.246 3.424 -18.453 1 80.56 90 PRO A C 1
ATOM 715 O O . PRO A 1 90 ? 4.34 3.512 -19.016 1 80.56 90 PRO A O 1
ATOM 718 N N . PHE A 1 91 ? 2.703 2.373 -17.719 1 85.88 91 PHE A N 1
ATOM 719 C CA . PHE A 1 91 ? 3.426 1.107 -17.688 1 85.88 91 PHE A CA 1
ATOM 720 C C . PHE A 1 91 ? 2.596 0.001 -18.328 1 85.88 91 PHE A C 1
ATOM 722 O O . PHE A 1 91 ? 1.376 0.131 -18.469 1 85.88 91 PHE A O 1
ATOM 729 N N . SER A 1 92 ? 3.314 -0.976 -18.781 1 91.75 92 SER A N 1
ATOM 730 C CA . SER A 1 92 ? 2.629 -2.172 -19.25 1 91.75 92 SER A CA 1
ATOM 731 C C . SER A 1 92 ? 3.26 -3.438 -18.688 1 91.75 92 SER A C 1
ATOM 733 O O . SER A 1 92 ? 4.422 -3.424 -18.281 1 91.75 92 SER A O 1
ATOM 735 N N . VAL A 1 93 ? 2.441 -4.445 -18.641 1 95.5 93 VAL A N 1
ATOM 736 C CA . VAL A 1 93 ? 2.9 -5.793 -18.297 1 95.5 93 VAL A CA 1
ATOM 737 C C . VAL A 1 93 ? 2.533 -6.758 -19.422 1 95.5 93 VAL A C 1
ATOM 739 O O . VAL A 1 93 ? 1.354 -6.934 -19.734 1 95.5 93 VAL A O 1
ATOM 742 N N . MET A 1 94 ? 3.537 -7.324 -19.984 1 97 94 MET A N 1
ATOM 743 C CA . MET A 1 94 ? 3.318 -8.344 -21 1 97 94 MET A CA 1
ATOM 744 C C . MET A 1 94 ? 3.398 -9.742 -20.406 1 97 94 MET A C 1
ATOM 746 O O . MET A 1 94 ? 4.406 -10.109 -19.797 1 97 94 MET A O 1
ATOM 750 N N . LEU A 1 95 ? 2.32 -10.492 -20.578 1 97.44 95 LEU A N 1
ATOM 751 C CA . LEU A 1 95 ? 2.289 -11.883 -20.141 1 97.44 95 LEU A CA 1
ATOM 752 C C . LEU A 1 95 ? 2.48 -12.828 -21.328 1 97.44 95 LEU A C 1
ATOM 754 O O . LEU A 1 95 ? 1.936 -12.602 -22.406 1 97.44 95 LEU A O 1
ATOM 758 N N . GLU A 1 96 ? 3.246 -13.828 -21.125 1 96.69 96 GLU A N 1
ATOM 759 C CA . GLU A 1 96 ? 3.441 -14.867 -22.125 1 96.69 96 GLU A CA 1
ATOM 760 C C . GLU A 1 96 ? 3.402 -16.266 -21.5 1 96.69 96 GLU A C 1
ATOM 762 O O . GLU A 1 96 ? 4.152 -16.547 -20.578 1 96.69 96 GLU A O 1
ATOM 767 N N . LEU A 1 97 ? 2.559 -17.078 -22.031 1 95.44 97 LEU A N 1
ATOM 768 C CA . LEU A 1 97 ? 2.484 -18.469 -21.578 1 95.44 97 LEU A CA 1
ATOM 769 C C . LEU A 1 97 ? 3.752 -19.234 -21.953 1 95.44 97 LEU A C 1
ATOM 771 O O . LEU A 1 97 ? 4.148 -19.25 -23.125 1 95.44 97 LEU A O 1
ATOM 775 N N . LYS A 1 98 ? 4.348 -19.828 -20.953 1 94.38 98 LYS A N 1
ATOM 776 C CA . LYS A 1 98 ? 5.637 -20.469 -21.219 1 94.38 98 LYS A CA 1
ATOM 777 C C . LYS A 1 98 ? 5.531 -21.984 -21.125 1 94.38 98 LYS A C 1
ATOM 779 O O . LYS A 1 98 ? 6.289 -22.703 -21.766 1 94.38 98 LYS A O 1
ATOM 784 N N . ASP A 1 99 ? 4.621 -22.422 -20.266 1 93.12 99 ASP A N 1
ATOM 785 C CA . ASP A 1 99 ? 4.496 -23.875 -20.062 1 93.12 99 ASP A CA 1
ATOM 786 C C . ASP A 1 99 ? 3.113 -24.234 -19.516 1 93.12 99 ASP A C 1
ATOM 788 O O . ASP A 1 99 ? 2.51 -23.453 -18.781 1 93.12 99 ASP A O 1
ATOM 792 N N . VAL A 1 100 ? 2.672 -25.375 -19.938 1 93.94 100 VAL A N 1
ATOM 793 C CA . VAL A 1 100 ? 1.421 -25.938 -19.438 1 93.94 100 VAL A CA 1
ATOM 794 C C . VAL A 1 100 ? 1.625 -27.406 -19.062 1 93.94 100 VAL A C 1
ATOM 796 O O . VAL A 1 100 ? 1.939 -28.234 -19.938 1 93.94 100 VAL A O 1
ATOM 799 N N . GLY A 1 101 ? 1.483 -27.688 -17.797 1 92.62 101 GLY A N 1
ATOM 800 C CA . GLY A 1 101 ? 1.527 -29.062 -17.328 1 92.62 101 GLY A CA 1
ATOM 801 C C . GLY A 1 101 ? 0.153 -29.688 -17.172 1 92.62 101 GLY A C 1
ATOM 802 O O . GLY A 1 101 ? -0.797 -29.281 -17.844 1 92.62 101 GLY A O 1
ATOM 803 N N . LEU A 1 102 ? 0.154 -30.75 -16.375 1 93.69 102 LEU A N 1
ATOM 804 C CA . LEU A 1 102 ? -1.129 -31.406 -16.125 1 93.69 102 LEU A CA 1
ATOM 805 C C . LEU A 1 102 ? -2.029 -30.5 -15.273 1 93.69 102 LEU A C 1
ATOM 807 O O . LEU A 1 102 ? -3.217 -30.359 -15.57 1 93.69 102 LEU A O 1
ATOM 811 N N . SER A 1 103 ? -1.402 -29.938 -14.203 1 95.56 103 SER A N 1
ATOM 812 C CA . SER A 1 103 ? -2.178 -29.094 -13.297 1 95.56 103 SER A CA 1
ATOM 813 C C . SER A 1 103 ? -1.557 -27.719 -13.164 1 95.56 103 SER A C 1
ATOM 815 O O . SER A 1 103 ? -2.094 -26.844 -12.461 1 95.56 103 SER A O 1
ATOM 817 N N . SER A 1 104 ? -0.429 -27.5 -13.852 1 94.75 104 SER A N 1
ATOM 818 C CA . SER A 1 104 ? 0.337 -26.281 -13.602 1 94.75 104 SER A CA 1
ATOM 819 C C . SER A 1 104 ? 0.498 -25.453 -14.875 1 94.75 104 SER A C 1
ATOM 821 O O . SER A 1 104 ? 0.456 -26 -15.984 1 94.75 104 SER A O 1
ATOM 823 N N . VAL A 1 105 ? 0.633 -24.188 -14.734 1 94.94 105 VAL A N 1
ATOM 824 C CA . VAL A 1 105 ? 0.868 -23.234 -15.82 1 94.94 105 VAL A CA 1
ATOM 825 C C . VAL A 1 105 ? 1.983 -22.266 -15.438 1 94.94 105 VAL A C 1
ATOM 827 O O . VAL A 1 105 ? 2.037 -21.797 -14.297 1 94.94 105 VAL A O 1
ATOM 830 N N . THR A 1 106 ? 2.938 -22.031 -16.328 1 95.94 106 THR A N 1
ATOM 831 C CA . THR A 1 106 ? 4.016 -21.062 -16.125 1 95.94 106 THR A CA 1
ATOM 832 C C . THR A 1 106 ? 3.891 -19.906 -17.094 1 95.94 106 THR A C 1
ATOM 834 O O . THR A 1 106 ? 3.744 -20.109 -18.297 1 95.94 106 THR A O 1
ATOM 837 N N . ILE A 1 107 ? 3.912 -18.75 -16.562 1 96.38 107 ILE A N 1
ATOM 838 C CA . ILE A 1 107 ? 3.754 -17.531 -17.359 1 96.38 107 ILE A CA 1
ATOM 839 C C . ILE A 1 107 ? 4.914 -16.578 -17.078 1 96.38 107 ILE A C 1
ATOM 841 O O . ILE A 1 107 ? 5.324 -16.406 -15.922 1 96.38 107 ILE A O 1
ATOM 845 N N . GLU A 1 108 ? 5.438 -16 -18.109 1 97.19 108 GLU A N 1
ATOM 846 C CA . GLU A 1 108 ? 6.43 -14.945 -18 1 97.19 108 GLU A CA 1
ATOM 847 C C . GLU A 1 108 ? 5.789 -13.562 -18.156 1 97.19 108 GLU A C 1
ATOM 849 O O . GLU A 1 108 ? 4.863 -13.391 -18.938 1 97.19 108 GLU A O 1
ATOM 854 N N . GLN A 1 109 ? 6.242 -12.656 -17.391 1 97.88 109 GLN A N 1
ATOM 855 C CA . GLN A 1 109 ? 5.762 -11.281 -17.438 1 97.88 109 GLN A CA 1
ATOM 856 C C . GLN A 1 109 ? 6.914 -10.297 -17.609 1 97.88 109 GLN A C 1
ATOM 858 O O . GLN A 1 109 ? 7.996 -10.492 -17.062 1 97.88 109 GLN A O 1
ATOM 863 N N . VAL A 1 110 ? 6.684 -9.297 -18.375 1 97.38 110 VAL A N 1
ATOM 864 C CA . VAL A 1 110 ? 7.656 -8.227 -18.562 1 97.38 110 VAL A CA 1
ATOM 865 C C . VAL A 1 110 ? 7.008 -6.879 -18.25 1 97.38 110 VAL A C 1
ATOM 867 O O . VAL A 1 110 ? 6.023 -6.496 -18.891 1 97.38 110 VAL A O 1
ATOM 870 N N . LEU A 1 111 ? 7.555 -6.191 -17.312 1 95.75 111 LEU A N 1
ATOM 871 C CA . LEU A 1 111 ? 7.105 -4.852 -16.953 1 95.75 111 LEU A CA 1
ATOM 872 C C . LEU A 1 111 ? 7.914 -3.789 -17.688 1 95.75 111 LEU A C 1
ATOM 874 O O . LEU A 1 111 ? 9.141 -3.74 -17.562 1 95.75 111 LEU A O 1
ATOM 878 N N . ARG A 1 112 ? 7.176 -2.924 -18.344 1 93.62 112 ARG A N 1
ATOM 879 C CA . ARG A 1 112 ? 7.84 -1.94 -19.203 1 93.62 112 ARG A CA 1
ATOM 880 C C . ARG A 1 112 ? 7.262 -0.545 -18.969 1 93.62 112 ARG A C 1
ATOM 882 O O . ARG A 1 112 ? 6.051 -0.387 -18.812 1 93.62 112 ARG A O 1
ATOM 889 N N . ASN A 1 113 ? 8.188 0.419 -18.906 1 87.81 113 ASN A N 1
ATOM 890 C CA . ASN A 1 113 ? 7.758 1.805 -19.078 1 87.81 113 ASN A CA 1
ATOM 891 C C . ASN A 1 113 ? 7.484 2.141 -20.531 1 87.81 113 ASN A C 1
ATOM 893 O O . ASN A 1 113 ? 8.391 2.1 -21.359 1 87.81 113 ASN A O 1
ATOM 897 N N . GLU A 1 114 ? 6.297 2.5 -20.828 1 84.62 114 GLU A N 1
ATOM 898 C CA . GLU A 1 114 ? 5.883 2.646 -22.219 1 84.62 114 GLU A CA 1
ATOM 899 C C . GLU A 1 114 ? 6.316 3.998 -22.781 1 84.62 114 GLU A C 1
ATOM 901 O O . GLU A 1 114 ? 6.32 4.195 -24 1 84.62 114 GLU A O 1
ATOM 906 N N . LYS A 1 115 ? 6.613 4.898 -21.984 1 79.88 115 LYS A N 1
ATOM 907 C CA . LYS A 1 115 ? 7.051 6.203 -22.469 1 79.88 115 LYS A CA 1
ATOM 908 C C . LYS A 1 115 ? 8.438 6.121 -23.094 1 79.88 115 LYS A C 1
ATOM 910 O O . LYS A 1 115 ? 8.695 6.75 -24.125 1 79.88 115 LYS A O 1
ATOM 915 N N . ASN A 1 116 ? 9.281 5.34 -22.469 1 81.94 116 ASN A N 1
ATOM 916 C CA . ASN A 1 116 ? 10.633 5.258 -23 1 81.94 116 ASN A CA 1
ATOM 917 C C . ASN A 1 116 ? 11 3.824 -23.375 1 81.94 116 ASN A C 1
ATOM 919 O O . ASN A 1 116 ? 12.164 3.529 -23.656 1 81.94 116 ASN A O 1
ATOM 923 N N . ASP A 1 117 ? 10.117 2.912 -23.219 1 87.38 117 ASP A N 1
ATOM 924 C CA . ASP A 1 117 ? 10.242 1.517 -23.625 1 87.38 117 ASP A CA 1
ATOM 925 C C . ASP A 1 117 ? 11.305 0.794 -22.797 1 87.38 117 ASP A C 1
ATOM 927 O O . ASP A 1 117 ? 11.984 -0.103 -23.297 1 87.38 117 ASP A O 1
ATOM 931 N N . LYS A 1 118 ? 11.484 1.229 -21.672 1 89.31 118 LYS A N 1
ATOM 932 C CA . LYS A 1 118 ? 12.469 0.583 -20.797 1 89.31 118 LYS A CA 1
ATOM 933 C C . LYS A 1 118 ? 11.82 -0.513 -19.969 1 89.31 118 LYS A C 1
ATOM 935 O O . LYS A 1 118 ? 10.734 -0.322 -19.422 1 89.31 118 LYS A O 1
ATOM 940 N N . ILE A 1 119 ? 12.602 -1.596 -19.906 1 94.12 119 ILE A N 1
ATOM 941 C CA . ILE A 1 119 ? 12.148 -2.691 -19.062 1 94.12 119 ILE A CA 1
ATOM 942 C C . ILE A 1 119 ? 12.531 -2.406 -17.609 1 94.12 119 ILE A C 1
ATOM 944 O O . ILE A 1 119 ? 13.688 -2.084 -17.312 1 94.12 119 ILE A O 1
ATOM 948 N N . ILE A 1 120 ? 11.617 -2.471 -16.719 1 92.44 120 ILE A N 1
ATOM 949 C CA . ILE A 1 120 ? 11.836 -2.266 -15.289 1 92.44 120 ILE A CA 1
ATOM 950 C C . ILE A 1 120 ? 12.18 -3.594 -14.625 1 92.44 120 ILE A C 1
ATOM 952 O O . ILE A 1 120 ? 13.039 -3.645 -13.742 1 92.44 120 ILE A O 1
ATOM 956 N N . GLY A 1 121 ? 11.469 -4.637 -15.039 1 95.62 121 GLY A N 1
ATOM 957 C CA . GLY A 1 121 ? 11.695 -5.965 -14.492 1 95.62 121 GLY A CA 1
ATOM 958 C C . GLY A 1 121 ? 10.922 -7.047 -15.219 1 95.62 121 GLY A C 1
ATOM 959 O O . GLY A 1 121 ? 10.078 -6.754 -16.062 1 95.62 121 GLY A O 1
ATOM 960 N N . THR A 1 122 ? 11.32 -8.273 -14.883 1 97.19 122 THR A N 1
ATOM 961 C CA . THR A 1 122 ? 10.641 -9.461 -15.398 1 97.19 122 THR A CA 1
ATOM 962 C C . THR A 1 122 ? 10.227 -10.391 -14.266 1 97.19 122 THR A C 1
ATOM 964 O O . THR A 1 122 ? 10.797 -10.336 -13.172 1 97.19 122 THR A O 1
ATOM 967 N N . SER A 1 123 ? 9.242 -11.102 -14.555 1 97.31 123 SER A N 1
ATOM 968 C CA . SER A 1 123 ? 8.781 -12.086 -13.578 1 97.31 123 SER A CA 1
ATOM 969 C C . SER A 1 123 ? 8.344 -13.375 -14.266 1 97.31 123 SER A C 1
ATOM 971 O O . SER A 1 123 ? 7.832 -13.352 -15.383 1 97.31 123 SER A O 1
ATOM 973 N N . VAL A 1 124 ? 8.633 -14.453 -13.664 1 97 124 VAL A N 1
ATOM 974 C CA . VAL A 1 124 ? 8.055 -15.75 -14.023 1 97 124 VAL A CA 1
ATOM 975 C C . VAL A 1 124 ? 7.297 -16.328 -12.828 1 97 124 VAL A C 1
ATOM 977 O O . VAL A 1 124 ? 7.812 -16.344 -11.711 1 97 124 VAL A O 1
ATOM 980 N N . PHE A 1 125 ? 6.105 -16.703 -13.094 1 96.44 125 PHE A N 1
ATOM 981 C CA . PHE A 1 125 ? 5.367 -17.328 -12 1 96.44 125 PHE A CA 1
ATOM 982 C C . PHE A 1 125 ? 4.684 -18.609 -12.461 1 96.44 125 PHE A C 1
ATOM 984 O O . PHE A 1 125 ? 4.473 -18.812 -13.656 1 96.44 125 PHE A O 1
ATOM 991 N N . LYS A 1 126 ? 4.441 -19.484 -11.5 1 95.69 126 LYS A N 1
ATOM 992 C CA . LYS A 1 126 ? 3.744 -20.75 -11.711 1 95.69 126 LYS A CA 1
ATOM 993 C C . LYS A 1 126 ? 2.521 -20.859 -10.805 1 95.69 126 LYS A C 1
ATOM 995 O O . LYS A 1 126 ? 2.6 -20.578 -9.609 1 95.69 126 LYS A O 1
ATOM 1000 N N . PHE A 1 127 ? 1.405 -21.172 -11.406 1 95.56 127 PHE A N 1
ATOM 1001 C CA . PHE A 1 127 ? 0.25 -21.484 -10.57 1 95.56 127 PHE A CA 1
ATOM 1002 C C . PHE A 1 127 ? -0.224 -22.906 -10.82 1 95.56 127 PHE A C 1
ATOM 1004 O O . PHE A 1 127 ? 0.103 -23.516 -11.852 1 95.56 127 PHE A O 1
ATOM 1011 N N . VAL A 1 128 ? -0.884 -23.469 -9.852 1 96 128 VAL A N 1
ATOM 1012 C CA . VAL A 1 128 ? -1.479 -24.797 -9.938 1 96 128 VAL A CA 1
ATOM 1013 C C . VAL A 1 128 ? -2.998 -24.688 -9.836 1 96 128 VAL A C 1
ATOM 1015 O O . VAL A 1 128 ? -3.52 -23.859 -9.078 1 96 128 VAL A O 1
ATOM 1018 N N . CYS A 1 129 ? -3.607 -25.469 -10.625 1 96.56 129 CYS A N 1
ATOM 1019 C CA . CYS A 1 129 ? -5.059 -25.594 -10.562 1 96.56 129 CYS A CA 1
ATOM 1020 C C . CYS A 1 129 ? -5.488 -26.422 -9.359 1 96.56 129 CYS A C 1
ATOM 1022 O O . CYS A 1 129 ? -4.988 -27.531 -9.156 1 96.56 129 CYS A O 1
ATOM 1024 N N . VAL A 1 130 ? -6.41 -25.891 -8.594 1 95.12 130 VAL A N 1
ATOM 1025 C CA . VAL A 1 130 ? -6.855 -26.547 -7.375 1 95.12 130 VAL A CA 1
ATOM 1026 C C . VAL A 1 130 ? -8.375 -26.656 -7.367 1 95.12 130 VAL A C 1
ATOM 1028 O O . VAL A 1 130 ? -9.078 -25.719 -7.766 1 95.12 130 VAL A O 1
ATOM 1031 N N . ASP A 1 131 ? -8.867 -27.75 -6.863 1 95.31 131 ASP A N 1
ATOM 1032 C CA . ASP A 1 131 ? -10.305 -27.938 -6.703 1 95.31 131 ASP A CA 1
ATOM 1033 C C . ASP A 1 131 ? -10.836 -27.094 -5.543 1 95.31 131 ASP A C 1
ATOM 1035 O O . ASP A 1 131 ? -10.32 -27.172 -4.426 1 95.31 131 ASP A O 1
ATOM 1039 N N . ARG A 1 132 ? -11.867 -26.359 -5.785 1 91.75 132 ARG A N 1
ATOM 1040 C CA . ARG A 1 132 ? -12.383 -25.438 -4.773 1 91.75 132 ARG A CA 1
ATOM 1041 C C . ARG A 1 132 ? -12.977 -26.203 -3.59 1 91.75 132 ARG A C 1
ATOM 1043 O O . ARG A 1 132 ? -12.922 -25.734 -2.453 1 91.75 132 ARG A O 1
ATOM 1050 N N . GLU A 1 133 ? -13.469 -27.328 -3.777 1 92.5 133 GLU A N 1
ATOM 1051 C CA . GLU A 1 133 ? -14.133 -28.109 -2.732 1 92.5 133 GLU A CA 1
ATOM 1052 C C . GLU A 1 133 ? -13.125 -28.922 -1.926 1 92.5 133 GLU A C 1
ATOM 1054 O O . GLU A 1 133 ? -13.102 -28.844 -0.695 1 92.5 133 GLU A O 1
ATOM 1059 N N . THR A 1 134 ? -12.266 -29.609 -2.631 1 93.06 134 THR A N 1
ATOM 1060 C CA . THR A 1 134 ? -11.352 -30.531 -1.953 1 93.06 134 THR A CA 1
ATOM 1061 C C . THR A 1 134 ? -10.062 -29.812 -1.561 1 93.06 134 THR A C 1
ATOM 1063 O O . THR A 1 134 ? -9.289 -30.312 -0.735 1 93.06 134 THR A O 1
ATOM 1066 N N . LYS A 1 135 ? -9.766 -28.703 -2.252 1 88.19 135 LYS A N 1
ATOM 1067 C CA . LYS A 1 135 ? -8.547 -27.922 -2.041 1 88.19 135 LYS A CA 1
ATOM 1068 C C . LYS A 1 135 ? -7.309 -28.703 -2.445 1 88.19 135 LYS A C 1
ATOM 1070 O O . LYS A 1 135 ? -6.211 -28.453 -1.941 1 88.19 135 LYS A O 1
ATOM 1075 N N . ARG A 1 136 ? -7.555 -29.688 -3.268 1 92.31 136 ARG A N 1
ATOM 1076 C CA . ARG A 1 136 ? -6.457 -30.484 -3.803 1 92.31 136 ARG A CA 1
ATOM 1077 C C . ARG A 1 136 ? -6.164 -30.109 -5.254 1 92.31 136 ARG A C 1
ATOM 1079 O O . ARG A 1 136 ? -7.031 -29.578 -5.949 1 92.31 136 ARG A O 1
ATOM 1086 N N . PRO A 1 137 ? -4.953 -30.438 -5.613 1 93.19 137 PRO A N 1
ATOM 1087 C CA . PRO A 1 137 ? -4.625 -30.172 -7.012 1 93.19 137 PRO A CA 1
ATOM 1088 C C . PRO A 1 137 ? -5.535 -30.906 -7.984 1 93.19 137 PRO A C 1
ATOM 1090 O O . PRO A 1 137 ? -5.922 -32.062 -7.727 1 93.19 137 PRO A O 1
ATOM 1093 N N . ALA A 1 138 ? -5.871 -30.25 -9.047 1 95.81 138 ALA A N 1
ATOM 1094 C CA . ALA A 1 138 ? -6.738 -30.797 -10.086 1 95.81 138 ALA A CA 1
ATOM 1095 C C . ALA A 1 138 ? -6.16 -30.547 -11.477 1 95.81 138 ALA A C 1
ATOM 1097 O O . ALA A 1 138 ? -5.426 -29.562 -11.68 1 95.81 138 ALA A O 1
ATOM 1098 N N . SER A 1 139 ? -6.555 -31.359 -12.391 1 95.44 139 SER A N 1
ATOM 1099 C CA . SER A 1 139 ? -6.055 -31.219 -13.758 1 95.44 139 SER A CA 1
ATOM 1100 C C . SER A 1 139 ? -6.707 -30.047 -14.469 1 95.44 139 SER A C 1
ATOM 1102 O O . SER A 1 139 ? -7.875 -29.734 -14.219 1 95.44 139 SER A O 1
ATOM 1104 N N . LEU A 1 140 ? -5.887 -29.5 -15.375 1 96.69 140 LEU A N 1
ATOM 1105 C CA . LEU A 1 140 ? -6.438 -28.516 -16.297 1 96.69 140 LEU A CA 1
ATOM 1106 C C . LEU A 1 140 ? -7.359 -29.172 -17.312 1 96.69 140 LEU A C 1
ATOM 1108 O O . LEU A 1 140 ? -7.336 -30.391 -17.484 1 96.69 140 LEU A O 1
ATOM 1112 N N . LEU A 1 141 ? -8.172 -28.344 -17.906 1 96.06 141 LEU A N 1
ATOM 1113 C CA . LEU A 1 141 ? -9.062 -28.875 -18.938 1 96.06 141 LEU A CA 1
ATOM 1114 C C . LEU A 1 141 ? -8.273 -29.406 -20.125 1 96.06 141 LEU A C 1
ATOM 1116 O O . LEU A 1 141 ? -7.484 -28.688 -20.719 1 96.06 141 LEU A O 1
ATOM 1120 N N . LYS A 1 142 ? -8.555 -30.625 -20.453 1 94.75 142 LYS A N 1
ATOM 1121 C CA . LYS A 1 142 ? -7.738 -31.391 -21.406 1 94.75 142 LYS A CA 1
ATOM 1122 C C . LYS A 1 142 ? -7.68 -30.703 -22.766 1 94.75 142 LYS A C 1
ATOM 1124 O O . LYS A 1 142 ? -6.602 -30.516 -23.328 1 94.75 142 LYS A O 1
ATOM 1129 N N . GLU A 1 143 ? -8.773 -30.328 -23.297 1 95.12 143 GLU A N 1
ATOM 1130 C CA . GLU A 1 143 ? -8.844 -29.75 -24.625 1 95.12 143 GLU A CA 1
ATOM 1131 C C . GLU A 1 143 ? -8.016 -28.469 -24.719 1 95.12 143 GLU A C 1
ATOM 1133 O O . GLU A 1 143 ? -7.254 -28.281 -25.672 1 95.12 143 GLU A O 1
ATOM 1138 N N . ALA A 1 144 ? -8.219 -27.625 -23.766 1 94.5 144 ALA A N 1
ATOM 1139 C CA . ALA A 1 144 ? -7.473 -26.359 -23.734 1 94.5 144 ALA A CA 1
ATOM 1140 C C . ALA A 1 144 ? -5.977 -26.625 -23.562 1 94.5 144 ALA A C 1
ATOM 1142 O O . ALA A 1 144 ? -5.152 -25.984 -24.234 1 94.5 144 ALA A O 1
ATOM 1143 N N . ARG A 1 145 ? -5.672 -27.5 -22.688 1 94.44 145 ARG A N 1
ATOM 1144 C CA . ARG A 1 145 ? -4.277 -27.844 -22.438 1 94.44 145 ARG A CA 1
ATOM 1145 C C . ARG A 1 145 ? -3.594 -28.297 -23.719 1 94.44 145 ARG A C 1
ATOM 1147 O O . ARG A 1 145 ? -2.488 -27.859 -24.031 1 94.44 145 ARG A O 1
ATOM 1154 N N . GLU A 1 146 ? -4.227 -29.156 -24.422 1 93.62 146 GLU A N 1
ATOM 1155 C CA . GLU A 1 146 ? -3.672 -29.672 -25.672 1 93.62 146 GLU A CA 1
ATOM 1156 C C . GLU A 1 146 ? 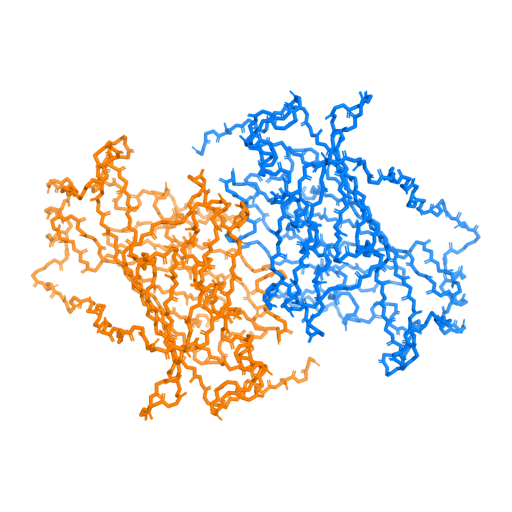-3.498 -28.562 -26.703 1 93.62 146 GLU A C 1
ATOM 1158 O O . GLU A 1 146 ? -2.508 -28.531 -27.438 1 93.62 146 GLU A O 1
ATOM 1163 N N . ARG A 1 147 ? -4.426 -27.75 -26.75 1 93.44 147 ARG A N 1
ATOM 1164 C CA . ARG A 1 147 ? -4.344 -26.625 -27.688 1 93.44 147 ARG A CA 1
ATOM 1165 C C . ARG A 1 147 ? -3.125 -25.766 -27.391 1 93.44 147 ARG A C 1
ATOM 1167 O O . ARG A 1 147 ? -2.377 -25.406 -28.297 1 93.44 147 ARG A O 1
ATOM 1174 N N . TYR A 1 148 ? -2.969 -25.406 -26.156 1 93.75 148 TYR A N 1
ATOM 1175 C CA . TYR A 1 148 ? -1.848 -24.547 -25.781 1 93.75 148 TYR A CA 1
ATOM 1176 C C . TYR A 1 148 ? -0.52 -25.266 -26 1 93.75 148 TYR A C 1
ATOM 1178 O O . TYR A 1 148 ? 0.471 -24.641 -26.391 1 93.75 148 TYR A O 1
ATOM 1186 N N . LEU A 1 149 ? -0.475 -26.562 -25.719 1 91.56 149 LEU A N 1
ATOM 1187 C CA . LEU A 1 149 ? 0.744 -27.328 -25.953 1 91.56 149 LEU A CA 1
ATOM 1188 C C . LEU A 1 149 ? 1.124 -27.312 -27.438 1 91.56 149 LEU A C 1
ATOM 1190 O O . LEU A 1 149 ? 2.305 -27.219 -27.766 1 91.56 149 LEU A O 1
ATOM 1194 N N . LYS A 1 150 ? 0.142 -27.422 -28.266 1 92.25 150 LYS A N 1
ATOM 1195 C CA . LYS A 1 150 ? 0.387 -27.359 -29.703 1 92.25 150 LYS A CA 1
ATOM 1196 C C . LYS A 1 150 ? 0.941 -26 -30.109 1 92.25 150 LYS A C 1
ATOM 1198 O O . LYS A 1 150 ? 1.876 -25.906 -30.906 1 92.25 150 LYS A O 1
ATOM 1203 N N . LEU A 1 151 ? 0.31 -25 -29.609 1 92.06 151 LEU A N 1
ATOM 1204 C CA . LEU A 1 151 ? 0.743 -23.641 -29.922 1 92.06 151 LEU A CA 1
ATOM 1205 C C . LEU A 1 151 ? 2.17 -23.391 -29.438 1 92.06 151 LEU A C 1
ATOM 1207 O O . LEU A 1 151 ? 2.93 -22.672 -30.078 1 92.06 151 LEU A O 1
ATOM 1211 N N . LEU A 1 152 ? 2.461 -23.938 -28.266 1 91 152 LEU A N 1
ATOM 1212 C CA . LEU A 1 152 ? 3.783 -23.766 -27.672 1 91 152 LEU A CA 1
ATOM 1213 C C . LEU A 1 152 ? 4.836 -24.547 -28.438 1 91 152 LEU A C 1
ATOM 1215 O O . LEU A 1 152 ? 6.012 -24.188 -28.453 1 91 152 LEU A O 1
ATOM 1219 N N . GLY A 1 153 ? 4.406 -25.469 -29.266 1 80.94 153 GLY A N 1
ATOM 1220 C CA . GLY A 1 153 ? 5.312 -26.328 -30 1 80.94 153 GLY A CA 1
ATOM 1221 C C . GLY A 1 153 ? 6.203 -27.172 -29.109 1 80.94 153 GLY A C 1
ATOM 1222 O O . GLY A 1 153 ? 6.074 -27.141 -27.891 1 80.94 153 GLY A O 1
ATOM 1223 N N . GLY A 1 154 ? 6.902 -28.219 -29.688 1 63.41 154 GLY A N 1
ATOM 1224 C CA . GLY A 1 154 ? 7.855 -29.078 -29.016 1 63.41 154 GLY A CA 1
ATOM 1225 C C . GLY A 1 154 ? 8.922 -28.312 -28.25 1 63.41 154 GLY A C 1
ATOM 1226 O O . GLY A 1 154 ? 9.844 -28.906 -27.703 1 63.41 154 GLY A O 1
ATOM 1227 N N . SER A 1 155 ? 8.914 -27.156 -28.5 1 52.19 155 SER A N 1
ATOM 1228 C CA . SER A 1 155 ? 9.977 -26.391 -27.859 1 52.19 155 SER A CA 1
ATOM 1229 C C . SER A 1 155 ? 9.711 -26.25 -26.359 1 52.19 155 SER A C 1
ATOM 1231 O O . SER A 1 155 ? 8.922 -25.406 -25.938 1 52.19 155 SER A O 1
ATOM 1233 N N . ALA A 1 156 ? 9.438 -27.359 -25.891 1 50.53 156 ALA A N 1
ATOM 1234 C CA . ALA A 1 156 ? 9.484 -27.219 -24.438 1 50.53 156 ALA A CA 1
ATOM 1235 C C . ALA A 1 156 ? 10.609 -26.266 -24.016 1 50.53 156 ALA A C 1
ATOM 1237 O O . ALA A 1 156 ? 11.781 -26.641 -24 1 50.53 156 ALA A O 1
ATOM 1238 N N . LYS A 1 157 ? 10.562 -25.094 -24.484 1 52 157 LYS A N 1
ATOM 1239 C CA . LYS A 1 157 ? 11.562 -24.188 -23.922 1 52 157 LYS A CA 1
ATOM 1240 C C . LYS A 1 157 ? 11.758 -24.469 -22.422 1 52 157 LYS A C 1
ATOM 1242 O O . LYS A 1 157 ? 10.891 -25.047 -21.781 1 52 157 LYS A O 1
ATOM 1247 N N . ALA A 1 158 ? 12.992 -24.109 -21.969 1 50.25 158 ALA A N 1
ATOM 1248 C CA . ALA A 1 158 ? 13.531 -24.266 -20.609 1 50.25 158 ALA A CA 1
ATOM 1249 C C . ALA A 1 158 ? 12.492 -23.906 -19.562 1 50.25 158 ALA A C 1
ATOM 1251 O O . ALA A 1 158 ? 11.914 -22.812 -19.609 1 50.25 158 ALA A O 1
ATOM 1252 N N . LYS A 1 159 ? 11.797 -24.938 -19.125 1 57.12 159 LYS A N 1
ATOM 1253 C CA . LYS A 1 159 ? 10.953 -24.734 -17.953 1 57.12 159 LYS A CA 1
ATOM 1254 C C . LYS A 1 159 ? 11.617 -23.797 -16.953 1 57.12 159 LYS A C 1
ATOM 1256 O O . LYS A 1 159 ? 12.75 -24.031 -16.516 1 57.12 159 LYS A O 1
ATOM 1261 N N . PRO A 1 160 ? 11.039 -22.609 -16.938 1 59.19 160 PRO A N 1
ATOM 1262 C CA . PRO A 1 160 ? 11.641 -21.812 -15.852 1 59.19 160 PRO A CA 1
ATOM 1263 C C . PRO A 1 160 ? 11.773 -22.594 -14.547 1 59.19 160 PRO A C 1
ATOM 1265 O O . PRO A 1 160 ? 10.828 -23.281 -14.133 1 59.19 160 PRO A O 1
ATOM 1268 N N . GLN A 1 161 ? 13.008 -23.062 -14.273 1 60.19 161 GLN A N 1
ATOM 1269 C CA . GLN A 1 161 ? 13.25 -23.781 -13.031 1 60.19 161 GLN A CA 1
ATOM 1270 C C . GLN A 1 161 ? 13.258 -22.828 -11.836 1 60.19 161 GLN A C 1
ATOM 1272 O O . GLN A 1 161 ? 13.922 -21.797 -11.867 1 60.19 161 GLN A O 1
ATOM 1277 N N . PHE A 1 162 ? 12.094 -22.875 -11.117 1 68.38 162 PHE A N 1
ATOM 1278 C CA . PHE A 1 162 ? 12.141 -22.203 -9.82 1 68.38 162 PHE A CA 1
ATOM 1279 C C . PHE A 1 162 ? 13.078 -22.938 -8.875 1 68.38 162 PHE A C 1
ATOM 1281 O O . PHE A 1 162 ? 12.812 -24.078 -8.484 1 68.38 162 PHE A O 1
ATOM 1288 N N . LEU A 1 163 ? 14.461 -22.984 -9.203 1 56.69 163 LEU A N 1
ATOM 1289 C CA . LEU A 1 163 ? 15.523 -23.797 -8.609 1 56.69 163 LEU A CA 1
ATOM 1290 C C . LEU A 1 163 ? 15.773 -23.375 -7.164 1 56.69 163 LEU A C 1
ATOM 1292 O O . LEU A 1 163 ? 16.781 -23.766 -6.574 1 56.69 163 LEU A O 1
ATOM 1296 N N . MET A 1 164 ? 14.773 -22.812 -6.543 1 62.41 164 MET A N 1
ATOM 1297 C CA . MET A 1 164 ? 15.398 -22.297 -5.324 1 62.41 164 MET A CA 1
ATOM 1298 C C . MET A 1 164 ? 15.359 -23.344 -4.219 1 62.41 164 MET A C 1
ATOM 1300 O O . MET A 1 164 ? 14.312 -23.953 -3.965 1 62.41 164 MET A O 1
ATOM 1304 N N . THR A 1 165 ? 16.609 -23.906 -3.98 1 71.06 165 THR A N 1
ATOM 1305 C CA . THR A 1 165 ? 16.719 -24.578 -2.688 1 71.06 165 THR A CA 1
ATOM 1306 C C . THR A 1 165 ? 16.938 -23.562 -1.572 1 71.06 165 THR A C 1
ATOM 1308 O O . THR A 1 165 ? 17.938 -22.828 -1.585 1 71.06 165 THR A O 1
ATOM 1311 N N . ILE A 1 166 ? 15.922 -23.359 -0.811 1 76.69 166 ILE A N 1
ATOM 1312 C CA . ILE A 1 166 ? 16.078 -22.531 0.382 1 76.69 166 ILE A CA 1
ATOM 1313 C C . ILE A 1 166 ? 16.516 -23.406 1.559 1 76.69 166 ILE A C 1
ATOM 1315 O O . ILE A 1 166 ? 15.898 -24.422 1.845 1 76.69 166 ILE A O 1
ATOM 1319 N N . PRO A 1 167 ? 17.641 -22.922 2.104 1 83.12 167 PRO A N 1
ATOM 1320 C CA . PRO A 1 167 ? 18.094 -23.688 3.266 1 83.12 167 PRO A CA 1
ATOM 1321 C C . PRO A 1 167 ? 17.047 -23.781 4.367 1 83.12 167 PRO A C 1
ATOM 1323 O O . PRO A 1 167 ? 16.125 -22.969 4.41 1 83.12 167 PRO A O 1
ATOM 1326 N N . ASP A 1 168 ? 17.266 -24.75 5.184 1 86.94 168 ASP A N 1
ATOM 1327 C CA . ASP A 1 168 ? 16.406 -24.875 6.359 1 86.94 168 ASP A CA 1
ATOM 1328 C C . ASP A 1 168 ? 16.562 -23.672 7.285 1 86.94 168 ASP A C 1
ATOM 1330 O O . ASP A 1 168 ? 17.625 -23.047 7.32 1 86.94 168 ASP A O 1
ATOM 1334 N N . LEU A 1 169 ? 15.562 -23.469 7.961 1 89.69 169 LEU A N 1
ATOM 1335 C CA . LEU A 1 169 ? 15.578 -22.375 8.922 1 89.69 169 LEU A CA 1
ATOM 1336 C C . LEU A 1 169 ? 16.625 -22.625 10.008 1 89.69 169 LEU A C 1
ATOM 1338 O O . LEU A 1 169 ? 16.516 -23.594 10.773 1 89.69 169 LEU A O 1
ATOM 1342 N N . PRO A 1 170 ? 17.625 -21.75 10.047 1 89.5 170 PRO A N 1
ATOM 1343 C CA . PRO A 1 170 ? 18.625 -21.922 11.117 1 89.5 170 PRO A CA 1
ATOM 1344 C C . PRO A 1 170 ? 18.031 -21.703 12.508 1 89.5 170 PRO A C 1
ATOM 1346 O O . PRO A 1 170 ? 17.016 -21.016 12.656 1 89.5 170 PRO A O 1
ATOM 1349 N N . LEU A 1 171 ? 18.891 -22.203 13.453 1 86 171 LEU A N 1
ATOM 1350 C CA . LEU A 1 171 ? 18.531 -21.969 14.844 1 86 171 LEU A CA 1
ATOM 1351 C C . LEU A 1 171 ? 18.781 -20.516 15.234 1 86 171 LEU A C 1
ATOM 1353 O O . LEU A 1 171 ? 19.766 -19.906 14.805 1 86 171 LEU A O 1
ATOM 1357 N N . ASP A 1 172 ? 17.891 -19.812 15.781 1 87.19 172 ASP A N 1
ATOM 1358 C CA . ASP A 1 172 ? 18.031 -18.469 16.359 1 87.19 172 ASP A CA 1
ATOM 1359 C C . ASP A 1 172 ? 18.141 -17.406 15.273 1 87.19 172 ASP A C 1
ATOM 1361 O O . ASP A 1 172 ? 19 -16.516 15.352 1 87.19 172 ASP A O 1
ATOM 1365 N N . THR A 1 173 ? 17.609 -17.5 14.219 1 93.94 173 THR A N 1
ATOM 1366 C CA . THR A 1 173 ? 17.562 -16.484 13.172 1 93.94 173 THR A CA 1
ATOM 1367 C C . THR A 1 173 ? 16.781 -15.258 13.641 1 93.94 173 THR A C 1
ATOM 1369 O O . THR A 1 173 ? 15.984 -15.344 14.57 1 93.94 173 THR A O 1
ATOM 1372 N N . TYR A 1 174 ? 17.234 -14.203 13.109 1 97.62 174 TYR A N 1
ATOM 1373 C CA . TYR A 1 174 ? 16.469 -12.992 13.383 1 97.62 174 TYR A CA 1
ATOM 1374 C C . TYR A 1 174 ? 15.031 -13.148 12.914 1 97.62 174 TYR A C 1
ATOM 1376 O O . TYR A 1 174 ? 14.773 -13.695 11.836 1 97.62 174 TYR A O 1
ATOM 1384 N N . HIS A 1 175 ? 14.125 -12.672 13.688 1 97.75 175 HIS A N 1
ATOM 1385 C CA . HIS A 1 175 ? 12.734 -12.742 13.242 1 97.75 175 HIS A CA 1
ATOM 1386 C C . HIS A 1 175 ? 11.898 -11.648 13.898 1 97.75 175 HIS A C 1
ATOM 1388 O O . HIS A 1 175 ? 12.273 -11.102 14.938 1 97.75 175 HIS A O 1
ATOM 1394 N N . ILE A 1 176 ? 10.82 -11.305 13.281 1 97.94 176 ILE A N 1
ATOM 1395 C CA . ILE A 1 176 ? 9.852 -10.352 13.828 1 97.94 176 ILE A CA 1
ATOM 1396 C C . ILE A 1 176 ? 8.445 -10.945 13.742 1 97.94 176 ILE A C 1
ATOM 1398 O O . ILE A 1 176 ? 8.133 -11.688 12.812 1 97.94 176 ILE A O 1
ATOM 1402 N N . PRO A 1 177 ? 7.652 -10.633 14.719 1 97.75 177 PRO A N 1
ATOM 1403 C CA . PRO A 1 177 ? 6.234 -10.984 14.633 1 97.75 177 PRO A CA 1
ATOM 1404 C C . PRO A 1 177 ? 5.441 -10.031 13.734 1 97.75 177 PRO A C 1
ATOM 1406 O O . PRO A 1 177 ? 5.742 -8.836 13.688 1 97.75 177 PRO A O 1
ATOM 1409 N N . ILE A 1 178 ? 4.512 -10.531 13.055 1 98.25 178 ILE A N 1
ATOM 1410 C CA . ILE A 1 178 ? 3.652 -9.727 12.195 1 98.25 178 ILE A CA 1
ATOM 1411 C C . ILE A 1 178 ? 2.207 -10.195 12.328 1 98.25 178 ILE A C 1
ATOM 1413 O O . ILE A 1 178 ? 1.913 -11.375 12.148 1 98.25 178 ILE A O 1
ATOM 1417 N N . PHE A 1 179 ? 1.363 -9.305 12.656 1 97.56 179 PHE A N 1
ATOM 1418 C CA . PHE A 1 179 ? -0.068 -9.578 12.641 1 97.56 179 PHE A CA 1
ATOM 1419 C C . PHE A 1 179 ? -0.65 -9.328 11.258 1 97.56 179 PHE A C 1
ATOM 1421 O O . PHE A 1 179 ? -0.533 -8.227 10.711 1 97.56 179 PHE A O 1
ATOM 1428 N N . VAL A 1 180 ? -1.226 -10.375 10.719 1 98.06 180 VAL A N 1
ATOM 1429 C CA . VAL A 1 180 ? -1.831 -10.227 9.406 1 98.06 180 VAL A CA 1
ATOM 1430 C C . VAL A 1 180 ? -3.105 -9.391 9.508 1 98.06 180 VAL A C 1
ATOM 1432 O O . VAL A 1 180 ? -4.055 -9.781 10.195 1 98.06 180 VAL A O 1
ATOM 1435 N N . LEU A 1 181 ? -3.135 -8.297 8.812 1 97.25 181 LEU A N 1
ATOM 1436 C CA . LEU A 1 181 ? -4.27 -7.383 8.875 1 97.25 181 LEU A CA 1
ATOM 1437 C C . LEU A 1 181 ? -5.184 -7.562 7.668 1 97.25 181 LEU A C 1
ATOM 1439 O O . LEU A 1 181 ? -4.75 -8.055 6.621 1 97.25 181 LEU A O 1
ATOM 1443 N N . PRO A 1 182 ? -6.422 -7.145 7.773 1 96 182 PRO A N 1
ATOM 1444 C CA . PRO A 1 182 ? -7.375 -7.312 6.676 1 96 182 PRO A CA 1
ATOM 1445 C C . PRO A 1 182 ? -6.914 -6.637 5.387 1 96 182 PRO A C 1
ATOM 1447 O O . PRO A 1 182 ? -7.086 -7.195 4.297 1 96 182 PRO A O 1
ATOM 1450 N N . ASN A 1 183 ? -6.289 -5.504 5.48 1 95.94 183 ASN A N 1
ATOM 1451 C CA . ASN A 1 183 ? -5.863 -4.809 4.27 1 95.94 183 ASN A CA 1
ATOM 1452 C C . ASN A 1 183 ? -4.633 -5.465 3.65 1 95.94 183 ASN A C 1
ATOM 1454 O O . ASN A 1 183 ? -4.203 -5.082 2.562 1 95.94 183 ASN A O 1
ATOM 1458 N N . ASP A 1 184 ? -4.09 -6.461 4.262 1 96.56 184 ASP A N 1
ATOM 1459 C CA . ASP A 1 184 ? -3.012 -7.258 3.684 1 96.56 184 ASP A CA 1
ATOM 1460 C C . ASP A 1 184 ? -3.566 -8.422 2.865 1 96.56 184 ASP A C 1
ATOM 1462 O O . ASP A 1 184 ? -2.809 -9.172 2.246 1 96.56 184 ASP A O 1
ATOM 1466 N N . THR A 1 185 ? -4.852 -8.57 2.865 1 94 185 THR A N 1
ATOM 1467 C CA . THR A 1 185 ? -5.441 -9.797 2.332 1 94 185 THR A CA 1
ATOM 1468 C C . THR A 1 185 ? -6.215 -9.508 1.048 1 94 185 THR A C 1
ATOM 1470 O O . THR A 1 185 ? -6.457 -8.352 0.71 1 94 185 THR A O 1
ATOM 1473 N N . ASP A 1 186 ? -6.5 -10.57 0.341 1 88.5 186 ASP A N 1
ATOM 1474 C CA . ASP A 1 186 ? -7.305 -10.484 -0.875 1 88.5 186 ASP A CA 1
ATOM 1475 C C . ASP A 1 186 ? -8.789 -10.664 -0.566 1 88.5 186 ASP A C 1
ATOM 1477 O O . ASP A 1 186 ? -9.195 -10.602 0.594 1 88.5 186 ASP A O 1
ATOM 1481 N N . GLN A 1 187 ? -9.555 -10.789 -1.569 1 82.5 187 GLN A N 1
ATOM 1482 C CA . GLN A 1 187 ? -11.008 -10.867 -1.439 1 82.5 187 GLN A CA 1
ATOM 1483 C C . GLN A 1 187 ? -11.422 -12.094 -0.628 1 82.5 187 GLN A C 1
ATOM 1485 O O . GLN A 1 187 ? -12.477 -12.094 0.009 1 82.5 187 GLN A O 1
ATOM 1490 N N . ASN A 1 188 ? -10.57 -13.148 -0.647 1 80.56 188 ASN A N 1
ATOM 1491 C CA . ASN A 1 188 ? -10.852 -14.367 0.099 1 80.56 188 ASN A CA 1
ATOM 1492 C C . ASN A 1 188 ? -10.25 -14.32 1.5 1 80.56 188 ASN A C 1
ATOM 1494 O O . ASN A 1 188 ? -10.195 -15.336 2.191 1 80.56 188 ASN A O 1
ATOM 1498 N N . GLN A 1 189 ? -9.656 -13.156 1.897 1 84.88 189 GLN A N 1
ATOM 1499 C CA . GLN A 1 189 ? -9.086 -12.883 3.209 1 84.88 189 GLN A CA 1
ATOM 1500 C C . GLN A 1 189 ? -7.777 -13.648 3.408 1 84.88 189 GLN A C 1
ATOM 1502 O O . GLN A 1 189 ? -7.371 -13.906 4.543 1 84.88 189 GLN A O 1
ATOM 1507 N N . HIS A 1 190 ? -7.238 -14.148 2.318 1 92.62 190 HIS A N 1
ATOM 1508 C CA . HIS A 1 190 ? -5.906 -14.734 2.361 1 92.62 190 HIS A CA 1
ATOM 1509 C C . HIS A 1 190 ? -4.828 -13.664 2.197 1 92.62 190 HIS A C 1
ATOM 1511 O O . HIS A 1 190 ? -4.984 -12.742 1.396 1 92.62 190 HIS A O 1
ATOM 1517 N N . LEU A 1 191 ? -3.807 -13.867 2.967 1 96.31 191 LEU A N 1
ATOM 1518 C CA . LEU A 1 191 ? -2.674 -12.969 2.785 1 96.31 191 LEU A CA 1
ATOM 1519 C C . LEU A 1 191 ? -2.25 -12.914 1.32 1 96.31 191 LEU A C 1
ATOM 1521 O O . LEU A 1 191 ? -2.012 -13.953 0.701 1 96.31 191 LEU A O 1
ATOM 1525 N N . ASN A 1 192 ? -2.236 -11.727 0.841 1 94.88 192 ASN A N 1
ATOM 1526 C CA . ASN A 1 192 ? -1.914 -11.5 -0.564 1 94.88 192 ASN A CA 1
ATOM 1527 C C . ASN A 1 192 ? -0.46 -11.852 -0.868 1 94.88 192 ASN A C 1
ATOM 1529 O O . ASN A 1 192 ? 0.422 -11.633 -0.035 1 94.88 192 ASN A O 1
ATOM 1533 N N . GLN A 1 193 ? -0.175 -12.312 -2.066 1 94.25 193 GLN A N 1
ATOM 1534 C CA . GLN A 1 193 ? 1.154 -12.75 -2.475 1 94.25 193 GLN A CA 1
ATOM 1535 C C . GLN A 1 193 ? 2.17 -11.617 -2.348 1 94.25 193 GLN A C 1
ATOM 1537 O O . GLN A 1 193 ? 3.291 -11.836 -1.881 1 94.25 193 GLN A O 1
ATOM 1542 N N . GLY A 1 194 ? 1.776 -10.445 -2.838 1 95.81 194 GLY A N 1
ATOM 1543 C CA . GLY A 1 194 ? 2.67 -9.297 -2.736 1 95.81 194 GLY A CA 1
ATOM 1544 C C . GLY A 1 194 ? 2.986 -8.914 -1.304 1 95.81 194 GLY A C 1
ATOM 1545 O O . GLY A 1 194 ? 4.086 -8.438 -1.011 1 95.81 194 GLY A O 1
ATOM 1546 N N . GLN A 1 195 ? 2.027 -9.102 -0.43 1 97.44 195 GLN A N 1
ATOM 1547 C CA . GLN A 1 195 ? 2.223 -8.758 0.975 1 97.44 195 GLN A CA 1
ATOM 1548 C C . GLN A 1 195 ? 3.207 -9.711 1.644 1 97.44 195 GLN A C 1
ATOM 1550 O O . GLN A 1 195 ? 3.941 -9.32 2.551 1 97.44 195 GLN A O 1
ATOM 1555 N N . PHE A 1 196 ? 3.314 -10.953 1.167 1 98.12 196 PHE A N 1
ATOM 1556 C CA . PHE A 1 196 ? 4.367 -11.844 1.64 1 98.12 196 PHE A CA 1
ATOM 1557 C C . PHE A 1 196 ? 5.742 -11.242 1.378 1 98.12 196 PHE A C 1
ATOM 1559 O O . PHE A 1 196 ? 6.605 -11.25 2.258 1 98.12 196 PHE A O 1
ATOM 1566 N N . VAL A 1 197 ? 5.895 -10.75 0.218 1 97.94 197 VAL A N 1
ATOM 1567 C CA . VAL A 1 197 ? 7.164 -10.141 -0.154 1 97.94 197 VAL A CA 1
ATOM 1568 C C . VAL A 1 197 ? 7.414 -8.898 0.701 1 97.94 197 VAL A C 1
ATOM 1570 O O . VAL A 1 197 ? 8.531 -8.672 1.168 1 97.94 197 VAL A O 1
ATOM 1573 N N . ARG A 1 198 ? 6.395 -8.164 0.908 1 98.06 198 ARG A N 1
ATOM 1574 C CA . ARG A 1 198 ? 6.5 -6.992 1.774 1 98.06 198 ARG A CA 1
ATOM 1575 C C . ARG A 1 198 ? 7.012 -7.383 3.158 1 98.06 198 ARG A C 1
ATOM 1577 O O . ARG A 1 198 ? 7.895 -6.719 3.707 1 98.06 198 ARG A O 1
ATOM 1584 N N . TYR A 1 199 ? 6.434 -8.43 3.736 1 98.62 199 TYR A N 1
ATOM 1585 C CA . TYR A 1 199 ? 6.824 -8.875 5.07 1 98.62 199 TYR A CA 1
ATOM 1586 C C . TYR A 1 199 ? 8.297 -9.25 5.113 1 98.62 199 TYR A C 1
ATOM 1588 O O . TYR A 1 199 ? 8.984 -8.984 6.105 1 98.62 199 TYR A O 1
ATOM 1596 N N . CYS A 1 200 ? 8.781 -9.852 4.043 1 98.31 200 CYS A N 1
ATOM 1597 C CA . CYS A 1 200 ? 10.211 -10.156 3.959 1 98.31 200 CYS A CA 1
ATOM 1598 C C . CYS A 1 200 ? 11.039 -8.875 4.027 1 98.31 200 CYS A C 1
ATOM 1600 O O . CYS A 1 200 ? 12 -8.797 4.793 1 98.31 200 CYS A O 1
ATOM 1602 N N . LEU A 1 201 ? 10.633 -7.938 3.297 1 97.69 201 LEU A N 1
ATOM 1603 C CA . LEU A 1 201 ? 11.375 -6.684 3.242 1 97.69 201 LEU A CA 1
ATOM 1604 C C . LEU A 1 201 ? 11.281 -5.938 4.57 1 97.69 201 LEU A C 1
ATOM 1606 O O . LEU A 1 201 ? 12.227 -5.262 4.977 1 97.69 201 LEU A O 1
ATOM 1610 N N . ASP A 1 202 ? 10.141 -6.016 5.191 1 98.12 202 ASP A N 1
ATOM 1611 C CA . ASP A 1 202 ? 10 -5.426 6.52 1 98.12 202 ASP A CA 1
ATOM 1612 C C . ASP A 1 202 ? 10.953 -6.074 7.516 1 98.12 202 ASP A C 1
ATOM 1614 O O . ASP A 1 202 ? 11.602 -5.379 8.305 1 98.12 202 ASP A O 1
ATOM 1618 N N . CYS A 1 203 ? 11.008 -7.363 7.465 1 98.38 203 CYS A N 1
ATOM 1619 C CA . CYS A 1 203 ? 11.922 -8.102 8.336 1 98.38 203 CYS A CA 1
ATOM 1620 C C . CYS A 1 203 ? 13.367 -7.711 8.062 1 98.38 203 CYS A C 1
ATOM 1622 O O . CYS A 1 203 ? 14.133 -7.457 8.992 1 98.38 203 CYS A O 1
ATOM 1624 N N . ALA A 1 204 ? 13.68 -7.645 6.832 1 97.75 204 ALA A N 1
ATOM 1625 C CA . ALA A 1 204 ? 15.039 -7.266 6.457 1 97.75 204 ALA A CA 1
ATOM 1626 C C . ALA A 1 204 ? 15.367 -5.859 6.949 1 97.75 204 ALA A C 1
ATOM 1628 O O . ALA A 1 204 ? 16.484 -5.602 7.398 1 97.75 204 ALA A O 1
ATOM 1629 N N . ALA A 1 205 ? 14.445 -4.984 6.777 1 96.31 205 ALA A N 1
ATOM 1630 C CA . ALA A 1 205 ? 14.664 -3.609 7.219 1 96.31 205 ALA A CA 1
ATOM 1631 C C . ALA A 1 205 ? 14.945 -3.555 8.719 1 96.31 205 ALA A C 1
ATOM 1633 O O . ALA A 1 205 ? 15.883 -2.885 9.156 1 96.31 205 ALA A O 1
ATOM 1634 N N . MET A 1 206 ? 14.156 -4.242 9.477 1 96.75 206 MET A N 1
ATOM 1635 C CA . MET A 1 206 ? 14.352 -4.281 10.922 1 96.75 206 MET A CA 1
ATOM 1636 C C . MET A 1 206 ? 15.703 -4.906 11.273 1 96.75 206 MET A C 1
ATOM 1638 O O . MET A 1 206 ? 16.438 -4.383 12.117 1 96.75 206 MET A O 1
ATOM 1642 N N . ALA A 1 207 ? 16.016 -6.004 10.617 1 97.25 207 ALA A N 1
ATOM 1643 C CA . ALA A 1 207 ? 17.266 -6.695 10.859 1 97.25 207 ALA A CA 1
ATOM 1644 C C . ALA A 1 207 ? 18.469 -5.785 10.562 1 97.25 207 ALA A C 1
ATOM 1646 O O . ALA A 1 207 ? 19.422 -5.746 11.328 1 97.25 207 ALA A O 1
ATOM 1647 N N . SER A 1 208 ? 18.359 -5.082 9.461 1 94.44 208 SER A N 1
ATOM 1648 C CA . SER A 1 208 ? 19.438 -4.18 9.07 1 94.44 208 SER A CA 1
ATOM 1649 C C . SER A 1 208 ? 19.625 -3.051 10.078 1 94.44 208 SER A C 1
ATOM 1651 O O . SER A 1 208 ? 20.734 -2.76 10.508 1 94.44 208 SER A O 1
ATOM 1653 N N . ILE A 1 209 ? 18.578 -2.455 10.422 1 89.56 209 ILE A N 1
ATOM 1654 C CA . ILE A 1 209 ? 18.594 -1.334 11.352 1 89.56 209 ILE A CA 1
ATOM 1655 C C . ILE A 1 209 ? 19.172 -1.787 12.695 1 89.56 209 ILE A C 1
ATOM 1657 O O . ILE A 1 209 ? 19.875 -1.028 13.367 1 89.56 209 ILE A O 1
ATOM 1661 N N . GLU A 1 210 ? 18.922 -2.992 13.055 1 94.06 210 GLU A N 1
ATOM 1662 C CA . GLU A 1 210 ? 19.375 -3.516 14.336 1 94.06 210 GLU A CA 1
ATOM 1663 C C . GLU A 1 210 ? 20.781 -4.105 14.234 1 94.06 210 GLU A C 1
ATOM 1665 O O . GLU A 1 210 ? 21.312 -4.637 15.211 1 94.06 210 GLU A O 1
ATOM 1670 N N . GLY A 1 211 ? 21.344 -4.059 13.055 1 94 211 GLY A N 1
ATOM 1671 C CA . GLY A 1 211 ? 22.734 -4.426 12.867 1 94 211 GLY A CA 1
ATOM 1672 C C . GLY A 1 211 ? 22.953 -5.926 12.742 1 94 211 GLY A C 1
ATOM 1673 O O . GLY A 1 211 ? 24.016 -6.438 13.078 1 94 211 GLY A O 1
ATOM 1674 N N . TYR A 1 212 ? 21.938 -6.617 12.297 1 95.62 212 TYR A N 1
ATOM 1675 C CA . TYR A 1 212 ? 22.016 -8.07 12.234 1 95.62 212 TYR A CA 1
ATOM 1676 C C . TYR A 1 212 ? 22.875 -8.523 11.055 1 95.62 212 TYR A C 1
ATOM 1678 O O . TYR A 1 212 ? 23.547 -9.547 11.125 1 95.62 212 TYR A O 1
ATOM 1686 N N . TYR A 1 213 ? 22.797 -7.789 9.961 1 94.69 213 TYR A N 1
ATOM 1687 C CA . TYR A 1 213 ? 23.516 -8.18 8.75 1 94.69 213 TYR A CA 1
ATOM 1688 C C . TYR A 1 213 ? 24.938 -7.648 8.773 1 94.69 213 TYR A C 1
ATOM 1690 O O . TYR A 1 213 ? 25.219 -6.598 9.359 1 94.69 213 TYR A O 1
ATOM 1698 N N . GLN A 1 214 ? 25.766 -8.312 8.078 1 90.44 214 GLN A N 1
ATOM 1699 C CA . GLN A 1 214 ? 27.156 -7.906 7.996 1 90.44 214 GLN A CA 1
ATOM 1700 C C . GLN A 1 214 ? 27.344 -6.754 7.008 1 90.44 214 GLN A C 1
ATOM 1702 O O . GLN A 1 214 ? 28.094 -5.816 7.27 1 90.44 214 GLN A O 1
ATOM 1707 N N . TYR A 1 215 ? 26.672 -6.723 5.934 1 87.56 215 TYR A N 1
ATOM 1708 C CA . TYR A 1 215 ? 26.969 -5.797 4.844 1 87.56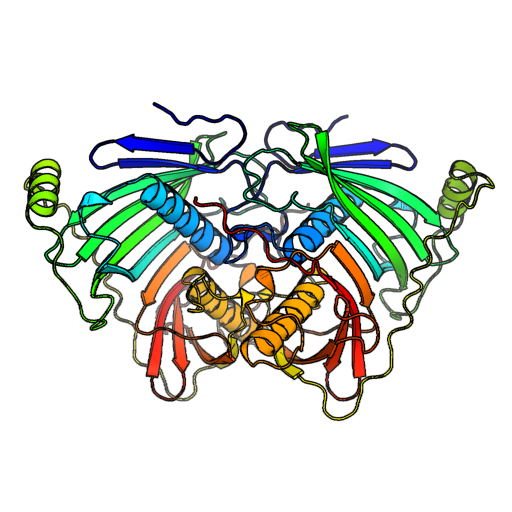 215 TYR A CA 1
ATOM 1709 C C . TYR A 1 215 ? 25.875 -4.742 4.719 1 87.56 215 TYR A C 1
ATOM 1711 O O . TYR A 1 215 ? 26.125 -3.637 4.227 1 87.56 215 TYR A O 1
ATOM 1719 N N . PHE A 1 216 ? 24.734 -5.066 5.035 1 92.06 216 PHE A N 1
ATOM 1720 C CA . PHE A 1 216 ? 23.625 -4.105 4.973 1 92.06 216 PHE A CA 1
ATOM 1721 C C . PHE A 1 216 ? 23.531 -3.322 6.277 1 92.06 216 PHE A C 1
ATOM 1723 O O . PHE A 1 216 ? 22.781 -3.709 7.18 1 92.06 216 PHE A O 1
ATOM 1730 N N . ILE A 1 217 ? 24.156 -2.172 6.309 1 87.19 217 ILE A N 1
ATOM 1731 C CA . ILE A 1 217 ? 24.344 -1.488 7.582 1 87.19 217 ILE A CA 1
ATOM 1732 C C . ILE A 1 217 ? 23.422 -0.267 7.656 1 87.19 217 ILE A C 1
ATOM 1734 O O . ILE A 1 217 ? 23.438 0.466 8.648 1 87.19 217 ILE A O 1
ATOM 1738 N N . THR A 1 218 ? 22.734 -0.006 6.613 1 88.44 218 THR A N 1
ATOM 1739 C CA . THR A 1 218 ? 21.703 1.028 6.609 1 88.44 218 THR A CA 1
ATOM 1740 C C . THR A 1 218 ? 20.344 0.432 6.27 1 88.44 218 THR A C 1
ATOM 1742 O O . THR A 1 218 ? 20.188 -0.789 6.191 1 88.44 218 THR A O 1
ATOM 1745 N N . ASP A 1 219 ? 19.453 1.253 6.16 1 89.69 219 ASP A N 1
ATOM 1746 C CA . ASP A 1 219 ? 18.125 0.779 5.797 1 89.69 219 ASP A CA 1
ATOM 1747 C C . ASP A 1 219 ? 18.172 -0.054 4.52 1 89.69 219 ASP A C 1
ATOM 1749 O O . ASP A 1 219 ? 18.734 0.373 3.512 1 89.69 219 ASP A O 1
ATOM 1753 N N . ILE A 1 220 ? 17.594 -1.18 4.543 1 91.12 220 ILE A N 1
ATOM 1754 C CA . ILE A 1 220 ? 17.625 -2.115 3.424 1 91.12 220 ILE A CA 1
ATOM 1755 C C . ILE A 1 220 ? 16.984 -1.472 2.195 1 91.12 220 ILE A C 1
ATOM 1757 O O . ILE A 1 220 ? 17.281 -1.848 1.061 1 91.12 220 ILE A O 1
ATOM 1761 N N . CYS A 1 221 ? 16.109 -0.52 2.385 1 87.44 221 CYS A N 1
ATOM 1762 C CA . CYS A 1 221 ? 15.445 0.17 1.28 1 87.44 221 CYS A CA 1
ATOM 1763 C C . CYS A 1 221 ? 16.453 0.945 0.442 1 87.44 221 CYS A C 1
ATOM 1765 O O . CYS A 1 221 ? 16.172 1.33 -0.691 1 87.44 221 CYS A O 1
ATOM 1767 N N . ASN A 1 222 ? 17.578 1.184 0.966 1 88.19 222 ASN A N 1
ATOM 1768 C CA . ASN A 1 222 ? 18.641 1.889 0.24 1 88.19 222 ASN A CA 1
ATOM 1769 C C . ASN A 1 222 ? 19.375 0.961 -0.723 1 88.19 222 ASN A C 1
ATOM 1771 O O . ASN A 1 222 ? 20.188 1.413 -1.521 1 88.19 222 ASN A O 1
ATOM 1775 N N . TYR A 1 223 ? 19.094 -0.288 -0.609 1 91.31 223 TYR A N 1
ATOM 1776 C CA . TYR A 1 223 ? 19.719 -1.271 -1.487 1 91.31 223 TYR A CA 1
ATOM 1777 C C . TYR A 1 223 ? 18.703 -1.844 -2.471 1 91.31 223 TYR A C 1
ATOM 1779 O O . TYR A 1 223 ? 17.672 -2.365 -2.066 1 91.31 223 TYR A O 1
ATOM 1787 N N . GLN A 1 224 ? 19.016 -1.767 -3.676 1 91.5 224 GLN A N 1
ATOM 1788 C CA . GLN A 1 224 ? 18.062 -2.234 -4.684 1 91.5 224 GLN A CA 1
ATOM 1789 C C . GLN A 1 224 ? 18.016 -3.76 -4.719 1 91.5 224 GLN A C 1
ATOM 1791 O O . GLN A 1 224 ? 19.047 -4.422 -4.852 1 91.5 224 GLN A O 1
ATOM 1796 N N . ALA A 1 225 ? 16.859 -4.305 -4.562 1 94.69 225 ALA A N 1
ATOM 1797 C CA . ALA A 1 225 ? 16.672 -5.727 -4.852 1 94.69 225 ALA A CA 1
ATOM 1798 C C . ALA A 1 225 ? 16.797 -6.004 -6.348 1 94.69 225 ALA A C 1
ATOM 1800 O O . ALA A 1 225 ? 16.266 -5.254 -7.172 1 94.69 225 ALA A O 1
ATOM 1801 N N . THR A 1 226 ? 17.453 -7.098 -6.719 1 95.12 226 THR A N 1
ATOM 1802 C CA . THR A 1 226 ? 17.688 -7.355 -8.133 1 95.12 226 THR A CA 1
ATOM 1803 C C . THR A 1 226 ? 17.094 -8.695 -8.547 1 95.12 226 THR A C 1
ATOM 1805 O O . THR A 1 226 ? 16.797 -8.914 -9.727 1 95.12 226 THR A O 1
ATOM 1808 N N . ASP A 1 227 ? 16.953 -9.555 -7.633 1 95.75 227 ASP A N 1
ATOM 1809 C CA . ASP A 1 227 ? 16.422 -10.891 -7.875 1 95.75 227 ASP A CA 1
ATOM 1810 C C . ASP A 1 227 ? 15.633 -11.398 -6.676 1 95.75 227 ASP A C 1
ATOM 1812 O O . ASP A 1 227 ? 16.156 -11.461 -5.559 1 95.75 227 ASP A O 1
ATOM 1816 N N . ILE A 1 228 ? 14.445 -11.766 -6.859 1 96.56 228 ILE A N 1
ATOM 1817 C CA . ILE A 1 228 ? 13.555 -12.227 -5.801 1 96.56 228 ILE A CA 1
ATOM 1818 C C . ILE A 1 228 ? 12.961 -13.586 -6.18 1 96.56 228 ILE A C 1
ATOM 1820 O O . ILE A 1 228 ? 12.242 -13.695 -7.176 1 96.56 228 ILE A O 1
ATOM 1824 N N . ASP A 1 229 ? 13.242 -14.555 -5.426 1 96.5 229 ASP A N 1
ATOM 1825 C CA . ASP A 1 229 ? 12.648 -15.883 -5.57 1 96.5 229 ASP A CA 1
ATOM 1826 C C . ASP A 1 229 ? 11.703 -16.188 -4.414 1 96.5 229 ASP A C 1
ATOM 1828 O O . ASP A 1 229 ? 12.062 -16.031 -3.246 1 96.5 229 ASP A O 1
ATOM 1832 N N . VAL A 1 230 ? 10.578 -16.656 -4.766 1 96.5 230 VAL A N 1
ATOM 1833 C CA . VAL A 1 230 ? 9.586 -16.922 -3.727 1 96.5 230 VAL A CA 1
ATOM 1834 C C . VAL A 1 230 ? 8.914 -18.266 -3.977 1 96.5 230 VAL A C 1
ATOM 1836 O O . VAL A 1 230 ? 8.508 -18.562 -5.102 1 96.5 230 VAL A O 1
ATOM 1839 N N . LEU A 1 231 ? 8.789 -19.062 -2.967 1 96 231 LEU A N 1
ATOM 1840 C CA . LEU A 1 231 ? 7.965 -20.266 -2.932 1 96 231 LEU A CA 1
ATOM 1841 C C . LEU A 1 231 ? 6.82 -20.109 -1.936 1 96 231 LEU A C 1
ATOM 1843 O O . LEU A 1 231 ? 7.055 -19.922 -0.739 1 96 231 LEU A O 1
ATOM 1847 N N . TYR A 1 232 ? 5.668 -20.141 -2.436 1 95.56 232 TYR A N 1
ATOM 1848 C CA . TYR A 1 232 ? 4.484 -20.062 -1.592 1 95.56 232 TYR A CA 1
ATOM 1849 C C . TYR A 1 232 ? 4.051 -21.453 -1.132 1 95.56 232 TYR A C 1
ATOM 1851 O O . TYR A 1 232 ? 3.775 -22.328 -1.956 1 95.56 232 TYR A O 1
ATOM 1859 N N . LYS A 1 233 ? 3.893 -21.625 0.191 1 94.38 233 LYS A N 1
ATOM 1860 C CA . LYS A 1 233 ? 3.672 -22.969 0.713 1 94.38 233 LYS A CA 1
ATOM 1861 C C . LYS A 1 233 ? 2.27 -23.109 1.299 1 94.38 233 LYS A C 1
ATOM 1863 O O . LYS A 1 233 ? 1.61 -24.125 1.104 1 94.38 233 LYS A O 1
ATOM 1868 N N . ARG A 1 234 ? 1.87 -22.125 2.088 1 95.06 234 ARG A N 1
ATOM 1869 C CA . ARG A 1 234 ? 0.572 -22.172 2.752 1 95.06 234 ARG A CA 1
ATOM 1870 C C . ARG A 1 234 ? -0.047 -20.766 2.83 1 95.06 234 ARG A C 1
ATOM 1872 O O . ARG A 1 234 ? 0.638 -19.766 2.617 1 95.06 234 ARG A O 1
ATOM 1879 N N . GLU A 1 235 ? -1.338 -20.766 3.08 1 94.31 235 GLU A N 1
ATOM 1880 C CA . GLU A 1 235 ? -2.062 -19.5 3.197 1 94.31 235 GLU A CA 1
ATOM 1881 C C . GLU A 1 235 ? -2.057 -19 4.637 1 94.31 235 GLU A C 1
ATOM 1883 O O . GLU A 1 235 ? -1.828 -19.766 5.57 1 94.31 235 GLU A O 1
ATOM 1888 N N . ALA A 1 236 ? -2.16 -17.719 4.855 1 97.12 236 ALA A N 1
ATOM 1889 C CA . ALA A 1 236 ? -2.453 -17.062 6.125 1 97.12 236 ALA A CA 1
ATOM 1890 C C . ALA A 1 236 ? -3.705 -16.203 6.016 1 97.12 236 ALA A C 1
ATOM 1892 O O . ALA A 1 236 ? -4.023 -15.688 4.938 1 97.12 236 ALA A O 1
ATOM 1893 N N . LEU A 1 237 ? -4.387 -16.094 7.148 1 95.94 237 LEU A N 1
ATOM 1894 C CA . LEU A 1 237 ? -5.637 -15.344 7.18 1 95.94 237 LEU A CA 1
ATOM 1895 C C . LEU A 1 237 ? -5.484 -14.07 8.008 1 95.94 237 LEU A C 1
ATOM 1897 O O . LEU A 1 237 ? -4.582 -13.977 8.844 1 95.94 237 LEU A O 1
ATOM 1901 N N . ALA A 1 238 ? -6.402 -13.133 7.707 1 95.19 238 ALA A N 1
ATOM 1902 C CA . ALA A 1 238 ? -6.457 -11.961 8.578 1 95.19 238 ALA A CA 1
ATOM 1903 C C . ALA A 1 238 ? -6.621 -12.367 10.039 1 95.19 238 ALA A C 1
ATOM 1905 O O . ALA A 1 238 ? -7.422 -13.25 10.352 1 95.19 238 ALA A O 1
ATOM 1906 N N . GLY A 1 239 ? -5.82 -11.758 10.906 1 94.69 239 GLY A N 1
ATOM 1907 C CA . GLY A 1 239 ? -5.875 -12.078 12.328 1 94.69 239 GLY A CA 1
ATOM 1908 C C . GLY A 1 239 ? -4.797 -13.055 12.758 1 94.69 239 GLY A C 1
ATOM 1909 O O . GLY A 1 239 ? -4.535 -13.211 13.953 1 94.69 239 GLY A O 1
ATOM 1910 N N . ASP A 1 240 ? -4.148 -13.711 11.781 1 97.38 240 ASP A N 1
ATOM 1911 C CA . ASP A 1 240 ? -3.068 -14.641 12.109 1 97.38 240 ASP A CA 1
ATOM 1912 C C . ASP A 1 240 ? -1.839 -13.891 12.617 1 97.38 240 ASP A C 1
ATOM 1914 O O . ASP A 1 240 ? -1.534 -12.789 12.141 1 97.38 240 ASP A O 1
ATOM 1918 N N . LEU A 1 241 ? -1.209 -14.461 13.562 1 97.94 241 LEU A N 1
ATOM 1919 C CA . LEU A 1 241 ? 0.141 -14.039 13.93 1 97.94 241 LEU A CA 1
ATOM 1920 C C . LEU A 1 241 ? 1.184 -14.875 13.195 1 97.94 241 LEU A C 1
ATOM 1922 O O . LEU A 1 241 ? 1.229 -16.094 13.344 1 97.94 241 LEU A O 1
ATOM 1926 N N . VAL A 1 242 ? 1.985 -14.234 12.414 1 98.5 242 VAL A N 1
ATOM 1927 C CA . VAL A 1 242 ? 3.043 -14.938 11.695 1 98.5 242 VAL A CA 1
ATOM 1928 C C . VAL A 1 242 ? 4.406 -14.391 12.117 1 98.5 242 VAL A C 1
ATOM 1930 O O . VAL A 1 242 ? 4.488 -13.336 12.742 1 98.5 242 VAL A O 1
ATOM 1933 N N . HIS A 1 243 ? 5.391 -15.164 11.812 1 98.25 243 HIS A N 1
ATOM 1934 C CA . HIS A 1 243 ? 6.758 -14.742 12.086 1 98.25 243 HIS A CA 1
ATOM 1935 C C . HIS A 1 243 ? 7.605 -14.75 10.82 1 98.25 243 HIS A C 1
ATOM 1937 O O . HIS A 1 243 ? 7.691 -15.773 10.133 1 98.25 243 HIS A O 1
ATOM 1943 N N . ALA A 1 244 ? 8.156 -13.641 10.461 1 98.62 244 ALA A N 1
ATOM 1944 C CA . ALA A 1 244 ? 9.102 -13.555 9.352 1 98.62 244 ALA A CA 1
ATOM 1945 C C . ALA A 1 244 ? 10.539 -13.711 9.844 1 98.62 244 ALA A C 1
ATOM 1947 O O . ALA A 1 244 ? 10.984 -12.977 10.719 1 98.62 244 ALA A O 1
ATOM 1948 N N . HIS A 1 245 ? 11.219 -14.664 9.289 1 98.31 245 HIS A N 1
ATOM 1949 C CA . HIS A 1 245 ? 12.609 -14.945 9.633 1 98.31 245 HIS A CA 1
ATOM 1950 C C . HIS A 1 245 ? 13.547 -14.57 8.492 1 98.31 245 HIS A C 1
ATOM 1952 O O . HIS A 1 245 ? 13.203 -14.734 7.316 1 98.31 245 HIS A O 1
ATOM 1958 N N . THR A 1 246 ? 14.789 -14.109 8.859 1 98.06 246 THR A N 1
ATOM 1959 C CA . THR A 1 246 ? 15.75 -13.812 7.809 1 98.06 246 THR A CA 1
ATOM 1960 C C . THR A 1 246 ? 17.172 -14.109 8.281 1 98.06 246 THR A C 1
ATOM 1962 O O . THR A 1 246 ? 17.453 -14.07 9.477 1 98.06 246 THR A O 1
ATOM 1965 N N . TRP A 1 247 ? 17.984 -14.445 7.344 1 96.75 247 TRP A N 1
ATOM 1966 C CA . TRP A 1 247 ? 19.422 -14.547 7.574 1 96.75 247 TRP A CA 1
ATOM 1967 C C . TRP A 1 247 ? 20.203 -14.32 6.281 1 96.75 247 TRP A C 1
ATOM 1969 O O . TRP A 1 247 ? 19.641 -14.414 5.188 1 96.75 247 TRP A O 1
ATOM 1979 N N . GLN A 1 248 ? 21.406 -13.969 6.434 1 95.25 248 GLN A N 1
ATOM 1980 C CA . GLN A 1 248 ? 22.281 -13.656 5.309 1 95.25 248 GLN A CA 1
ATOM 1981 C C . GLN A 1 248 ? 23.047 -14.891 4.852 1 95.25 248 GLN A C 1
ATOM 1983 O O . GLN A 1 248 ? 23.531 -15.664 5.68 1 95.25 248 GLN A O 1
ATOM 1988 N N . ASP A 1 249 ? 23.156 -15.031 3.543 1 94.06 249 ASP A N 1
ATOM 1989 C CA . ASP A 1 249 ? 23.938 -16.125 2.986 1 94.06 249 ASP A CA 1
ATOM 1990 C C . ASP A 1 249 ? 25.391 -16.047 3.426 1 94.06 249 ASP A C 1
ATOM 1992 O O . ASP A 1 249 ? 26 -14.977 3.389 1 94.06 249 ASP A O 1
ATOM 1996 N N . LYS A 1 250 ? 26 -17.125 3.742 1 90.88 250 LYS A N 1
ATOM 1997 C CA . LYS A 1 250 ? 27.359 -17.156 4.285 1 90.88 250 LYS A CA 1
ATOM 1998 C C . LYS A 1 250 ? 28.391 -16.891 3.195 1 90.88 250 LYS A C 1
ATOM 2000 O O . LYS A 1 250 ? 29.453 -16.312 3.461 1 90.88 250 LYS A O 1
ATOM 2005 N N . ASN A 1 251 ? 28.125 -17.297 2.039 1 92.88 251 ASN A N 1
ATOM 2006 C CA . ASN A 1 251 ? 29.109 -17.219 0.959 1 92.88 251 ASN A CA 1
ATOM 2007 C C . ASN A 1 251 ? 28.875 -16.016 0.064 1 92.88 251 ASN A C 1
ATOM 2009 O O . ASN A 1 251 ? 29.781 -15.547 -0.617 1 92.88 251 ASN A O 1
ATOM 2013 N N . ASP A 1 252 ? 27.656 -15.531 0.031 1 93.75 252 ASP A N 1
ATOM 2014 C CA . ASP A 1 252 ? 27.281 -14.383 -0.79 1 93.75 252 ASP A CA 1
ATOM 2015 C C . ASP A 1 252 ? 26.516 -13.352 0.026 1 93.75 252 ASP A C 1
ATOM 2017 O O . ASP A 1 252 ? 25.297 -13.469 0.184 1 93.75 252 ASP A O 1
ATOM 2021 N N . PRO A 1 253 ? 27.172 -12.367 0.376 1 91.56 253 PRO A N 1
ATOM 2022 C CA . PRO A 1 253 ? 26.531 -11.406 1.277 1 91.56 253 PRO A CA 1
ATOM 2023 C C . PRO A 1 253 ? 25.391 -10.641 0.615 1 91.56 253 PRO A C 1
ATOM 2025 O O . PRO A 1 253 ? 24.609 -9.977 1.3 1 91.56 253 PRO A O 1
ATOM 2028 N N . GLN A 1 254 ? 25.25 -10.688 -0.653 1 95.12 254 GLN A N 1
ATOM 2029 C CA . GLN A 1 254 ? 24.172 -9.992 -1.364 1 95.12 254 GLN A CA 1
ATOM 2030 C C . GLN A 1 254 ? 22.844 -10.719 -1.214 1 95.12 254 GLN A C 1
ATOM 2032 O O . GLN A 1 254 ? 21.797 -10.18 -1.546 1 95.12 254 GLN A O 1
ATOM 2037 N N . ILE A 1 255 ? 22.938 -11.906 -0.673 1 96 255 ILE A N 1
ATOM 2038 C CA . ILE A 1 255 ? 21.75 -12.75 -0.66 1 96 255 ILE A CA 1
ATOM 2039 C C . ILE A 1 255 ? 21.203 -12.836 0.76 1 96 255 ILE A C 1
ATOM 2041 O O . ILE A 1 255 ? 21.922 -13.164 1.699 1 96 255 ILE A O 1
ATOM 2045 N N . LEU A 1 256 ? 19.969 -12.539 0.91 1 96.62 256 LEU A N 1
ATOM 2046 C CA . LEU A 1 256 ? 19.219 -12.773 2.139 1 96.62 256 LEU A CA 1
ATOM 2047 C C . LEU A 1 256 ? 18.156 -13.852 1.933 1 96.62 256 LEU A C 1
ATOM 2049 O O . LEU A 1 256 ? 17.5 -13.898 0.888 1 96.62 256 LEU A O 1
ATOM 2053 N N . TYR A 1 257 ? 18 -14.68 2.924 1 97 257 TYR A N 1
ATOM 2054 C CA . TYR A 1 257 ? 16.953 -15.703 2.936 1 97 257 TYR A CA 1
ATOM 2055 C C . TYR A 1 257 ? 15.828 -15.32 3.885 1 97 257 TYR A C 1
ATOM 2057 O O . TYR A 1 257 ? 16.047 -14.602 4.867 1 97 257 TYR A O 1
ATOM 2065 N N . PHE A 1 258 ? 14.688 -15.82 3.592 1 97.81 258 PHE A N 1
ATOM 2066 C CA . PHE A 1 258 ? 13.516 -15.562 4.426 1 97.81 258 PHE A CA 1
ATOM 2067 C C . PHE A 1 258 ? 12.648 -16.812 4.539 1 97.81 258 PHE A C 1
ATOM 2069 O O . PHE A 1 258 ? 12.469 -17.547 3.564 1 97.81 258 PHE A O 1
ATOM 2076 N N . ILE A 1 259 ? 12.109 -17.031 5.688 1 97.56 259 ILE A N 1
ATOM 2077 C CA . ILE A 1 259 ? 11.031 -17.984 5.93 1 97.56 259 ILE A CA 1
ATOM 2078 C C . ILE A 1 259 ? 9.953 -17.344 6.797 1 97.56 259 ILE A C 1
ATOM 2080 O O . ILE A 1 259 ? 10.258 -16.734 7.828 1 97.56 259 ILE A O 1
ATOM 2084 N N . ILE A 1 260 ? 8.773 -17.344 6.348 1 98.31 260 ILE A N 1
ATOM 2085 C CA . ILE A 1 260 ? 7.641 -16.891 7.156 1 98.31 260 ILE A CA 1
ATOM 2086 C C . ILE A 1 260 ? 6.887 -18.109 7.707 1 98.31 260 ILE A C 1
ATOM 2088 O O . ILE A 1 260 ? 6.559 -19.031 6.965 1 98.31 260 ILE A O 1
ATOM 2092 N N . THR A 1 261 ? 6.621 -18.062 8.984 1 98.06 261 THR A N 1
ATOM 2093 C CA . THR A 1 261 ? 5.996 -19.203 9.641 1 98.06 261 THR A CA 1
ATOM 2094 C C . THR A 1 261 ? 4.734 -18.781 10.383 1 98.06 261 THR A C 1
ATOM 2096 O O . THR A 1 261 ? 4.59 -17.609 10.75 1 98.06 261 THR A O 1
ATOM 2099 N N . LYS A 1 262 ? 3.844 -19.609 10.539 1 98.06 262 LYS A N 1
ATOM 2100 C CA . LYS A 1 262 ? 2.727 -19.578 11.484 1 98.06 262 LYS A CA 1
ATOM 2101 C C . LYS A 1 262 ? 2.713 -20.828 12.352 1 98.06 262 LYS A C 1
ATOM 2103 O O . LYS A 1 262 ? 2.545 -21.938 11.852 1 98.06 262 LYS A O 1
ATOM 2108 N N . ASP A 1 263 ? 2.926 -20.609 13.586 1 95 263 ASP A N 1
ATOM 2109 C CA . ASP A 1 263 ? 3.141 -21.75 14.469 1 95 263 ASP A CA 1
ATOM 2110 C C . ASP A 1 263 ? 4.289 -22.625 13.969 1 95 263 ASP A C 1
ATOM 2112 O O . ASP A 1 263 ? 5.391 -22.141 13.727 1 95 263 ASP A O 1
ATOM 2116 N N . LYS A 1 264 ? 4.074 -23.859 13.656 1 92.25 264 LYS A N 1
ATOM 2117 C CA . LYS A 1 264 ? 5.137 -24.781 13.234 1 92.25 264 LYS A CA 1
ATOM 2118 C C . LYS A 1 264 ? 5.172 -24.922 11.711 1 92.25 264 LYS A C 1
ATOM 2120 O O . LYS A 1 264 ? 6.043 -25.594 11.172 1 92.25 264 LYS A O 1
ATOM 2125 N N . ASN A 1 265 ? 4.336 -24.219 11.078 1 95.56 265 ASN A N 1
ATOM 2126 C CA . ASN A 1 265 ? 4.215 -24.406 9.633 1 95.56 265 ASN A CA 1
ATOM 2127 C C . ASN A 1 265 ? 4.898 -23.266 8.867 1 95.56 265 ASN A C 1
ATOM 2129 O O . ASN A 1 265 ? 4.797 -22.109 9.25 1 95.56 265 ASN A O 1
ATOM 2133 N N . SER A 1 266 ? 5.578 -23.641 7.785 1 96 266 SER A N 1
ATOM 2134 C CA . SER A 1 266 ? 6.137 -22.656 6.875 1 96 266 SER A CA 1
ATOM 2135 C C . SER A 1 266 ? 5.094 -22.188 5.863 1 96 266 SER A C 1
ATOM 2137 O O . SER A 1 266 ? 4.422 -23 5.234 1 96 266 SER A O 1
ATOM 2139 N N . LEU A 1 267 ? 5.004 -20.875 5.711 1 97.5 267 LEU A N 1
ATOM 2140 C CA . LEU A 1 267 ? 4.051 -20.281 4.777 1 97.5 267 LEU A CA 1
ATOM 2141 C C . LEU A 1 267 ? 4.746 -19.875 3.484 1 97.5 267 LEU A C 1
ATOM 2143 O O . LEU A 1 267 ? 4.133 -19.875 2.414 1 97.5 267 LEU A O 1
ATOM 2147 N N . LEU A 1 268 ? 5.969 -19.484 3.604 1 96.94 268 LEU A N 1
ATOM 2148 C CA . LEU A 1 268 ? 6.703 -18.922 2.473 1 96.94 268 LEU A CA 1
ATOM 2149 C C . LEU A 1 268 ? 8.203 -19.109 2.658 1 96.94 268 LEU A C 1
ATOM 2151 O O . LEU A 1 268 ? 8.727 -18.922 3.76 1 96.94 268 LEU A O 1
ATOM 2155 N N . HIS A 1 269 ? 8.891 -19.453 1.585 1 96.81 269 HIS A N 1
ATOM 2156 C CA . HIS A 1 269 ? 10.336 -19.391 1.461 1 96.81 269 HIS A CA 1
ATOM 2157 C C . HIS A 1 269 ? 10.758 -18.375 0.395 1 96.81 269 HIS A C 1
ATOM 2159 O O . HIS A 1 269 ? 10.188 -18.359 -0.701 1 96.81 269 HIS A O 1
ATOM 2165 N N . ALA A 1 270 ? 11.758 -17.594 0.733 1 97.06 270 ALA A N 1
ATOM 2166 C CA . ALA A 1 270 ? 12.18 -16.594 -0.257 1 97.06 270 ALA A CA 1
ATOM 2167 C C . ALA A 1 270 ? 13.68 -16.359 -0.189 1 97.06 270 ALA A C 1
ATOM 2169 O O . ALA A 1 270 ? 14.305 -16.594 0.847 1 97.06 270 ALA A O 1
ATOM 2170 N N . ARG A 1 271 ? 14.203 -16.016 -1.25 1 96.75 271 ARG A N 1
ATOM 2171 C CA . ARG A 1 271 ? 15.562 -15.523 -1.429 1 96.75 271 ARG A CA 1
ATOM 2172 C C . ARG A 1 271 ? 15.578 -14.203 -2.188 1 96.75 271 ARG A C 1
ATOM 2174 O O . ARG A 1 271 ? 14.984 -14.086 -3.26 1 96.75 271 ARG A O 1
ATOM 2181 N N . ILE A 1 272 ? 16.266 -13.211 -1.642 1 96.81 272 ILE A N 1
ATOM 2182 C CA . ILE A 1 272 ? 16.359 -11.914 -2.311 1 96.81 272 ILE A CA 1
ATOM 2183 C C . ILE A 1 272 ? 17.828 -11.5 -2.43 1 96.81 272 ILE A C 1
ATOM 2185 O O . ILE A 1 272 ? 18.547 -11.492 -1.436 1 96.81 272 ILE A O 1
ATOM 2189 N N . ARG A 1 273 ? 18.219 -11.227 -3.613 1 96.19 273 ARG A N 1
ATOM 2190 C CA . ARG A 1 273 ? 19.547 -10.648 -3.861 1 96.19 273 ARG A CA 1
ATOM 2191 C C . ARG A 1 273 ? 19.469 -9.125 -3.924 1 96.19 273 ARG A C 1
ATOM 2193 O O . ARG A 1 273 ? 18.594 -8.562 -4.582 1 96.19 273 ARG A O 1
ATOM 2200 N N . PHE A 1 274 ? 20.344 -8.461 -3.232 1 95.5 274 PHE A N 1
ATOM 2201 C CA . PHE A 1 274 ? 20.406 -7.004 -3.223 1 95.5 274 PHE A CA 1
ATOM 2202 C C . PHE A 1 274 ? 21.719 -6.512 -3.83 1 95.5 274 PHE A C 1
ATOM 2204 O O . PHE A 1 274 ? 22.734 -7.207 -3.777 1 95.5 274 PHE A O 1
ATOM 2211 N N . ALA A 1 275 ? 21.594 -5.301 -4.383 1 91.56 275 ALA A N 1
ATOM 2212 C CA . ALA A 1 275 ? 22.828 -4.621 -4.773 1 91.56 275 ALA A CA 1
ATOM 2213 C C . ALA A 1 275 ? 23.672 -4.258 -3.553 1 91.56 275 ALA A C 1
ATOM 2215 O O . ALA A 1 275 ? 23.125 -3.969 -2.482 1 91.56 275 ALA A O 1
ATOM 2216 N N . LEU A 1 276 ? 24.969 -4.223 -3.682 1 84.38 276 LEU A N 1
ATOM 2217 C CA . LEU A 1 276 ? 25.844 -3.926 -2.557 1 84.38 276 LEU A CA 1
ATOM 2218 C C . LEU A 1 276 ? 25.938 -2.422 -2.318 1 84.38 276 LEU A C 1
ATOM 2220 O O . LEU A 1 276 ? 26 -1.974 -1.172 1 84.38 276 LEU A O 1
ATOM 2224 N N . GLU A 1 277 ? 25.891 -1.728 -3.414 1 83.62 277 GLU A N 1
ATOM 2225 C CA . GLU A 1 277 ? 25.984 -0.278 -3.27 1 83.62 277 GLU A CA 1
ATOM 2226 C C . GLU A 1 277 ? 24.609 0.345 -3.092 1 83.62 277 GLU A C 1
ATOM 2228 O O . GLU A 1 277 ? 23.688 0.068 -3.867 1 83.62 277 GLU A O 1
ATOM 2233 N N . PRO A 1 278 ? 24.547 1.105 -2.051 1 82.75 278 PRO A N 1
ATOM 2234 C CA . PRO A 1 278 ? 23.266 1.783 -1.859 1 82.75 278 PRO A CA 1
ATOM 2235 C C . PRO A 1 278 ? 22.922 2.727 -3.008 1 82.75 278 PRO A C 1
ATOM 2237 O O . PRO A 1 278 ? 23.812 3.223 -3.695 1 82.75 278 PRO A O 1
ATOM 2240 N N . ILE A 1 279 ? 21.625 2.793 -3.182 1 77.44 279 ILE A N 1
ATOM 2241 C CA . ILE A 1 279 ? 21.125 3.717 -4.188 1 77.44 279 ILE A CA 1
ATOM 2242 C C . ILE A 1 279 ? 21.547 5.145 -3.844 1 77.44 279 ILE A C 1
ATOM 2244 O O . ILE A 1 279 ? 21.422 5.57 -2.693 1 77.44 279 ILE A O 1
ATOM 2248 N N . SER A 1 280 ? 22.297 5.754 -4.676 1 62.44 280 SER A N 1
ATOM 2249 C CA . SER A 1 280 ? 22.75 7.121 -4.434 1 62.44 280 SER A CA 1
ATOM 2250 C C . SER A 1 280 ? 21.578 8.055 -4.156 1 62.44 280 SER A C 1
ATOM 2252 O O . SER A 1 280 ? 20.547 7.973 -4.824 1 62.44 280 SER A O 1
ATOM 2254 N N . LYS A 1 281 ? 21.562 8.578 -3.006 1 55.69 281 LYS A N 1
ATOM 2255 C CA . LYS A 1 281 ? 20.547 9.562 -2.68 1 55.69 281 LYS A CA 1
ATOM 2256 C C . LYS A 1 281 ? 20.562 10.719 -3.67 1 55.69 281 LYS A C 1
ATOM 2258 O O . LYS A 1 281 ? 21.594 11.375 -3.85 1 55.69 281 LYS A O 1
ATOM 2263 N N . SER A 1 282 ? 20.109 10.484 -4.828 1 45.81 282 SER A N 1
ATOM 2264 C CA . SER A 1 282 ? 20.094 11.68 -5.664 1 45.81 282 SER A CA 1
ATOM 2265 C C . SER A 1 282 ? 19.297 12.805 -5.008 1 45.81 282 SER A C 1
ATOM 2267 O O . SER A 1 282 ? 18.281 12.562 -4.375 1 45.81 282 SER A O 1
ATOM 2269 N N . LYS A 1 283 ? 20.031 13.859 -4.711 1 39.19 283 LYS A N 1
ATOM 2270 C CA . LYS A 1 283 ? 19.375 15.102 -4.312 1 39.19 283 LYS A CA 1
ATOM 2271 C C . LYS A 1 283 ? 18.078 15.312 -5.09 1 39.19 283 LYS A C 1
ATOM 2273 O O . LYS A 1 283 ? 18.047 15.156 -6.309 1 39.19 283 LYS A O 1
ATOM 2278 N N . LEU A 1 284 ? 16.906 15.148 -4.34 1 33.69 284 LEU A N 1
ATOM 2279 C CA . LEU A 1 284 ? 15.719 15.68 -4.996 1 33.69 284 LEU A CA 1
ATOM 2280 C C . LEU A 1 284 ? 16.031 17 -5.699 1 33.69 284 LEU A C 1
ATOM 2282 O O . LEU A 1 284 ? 16.75 17.844 -5.156 1 33.69 284 LEU A O 1
ATOM 2286 N N . MET B 1 1 ? 6.703 28.578 -15.031 1 23.05 1 MET B N 1
ATOM 2287 C CA . MET B 1 1 ? 7.227 27.406 -15.719 1 23.05 1 MET B CA 1
ATOM 2288 C C . MET B 1 1 ? 6.492 26.141 -15.273 1 23.05 1 MET B C 1
ATOM 2290 O O . MET B 1 1 ? 6.48 25.797 -14.094 1 23.05 1 MET B O 1
ATOM 2294 N N . SER B 1 2 ? 5.344 25.891 -15.836 1 30.11 2 SER B N 1
ATOM 2295 C CA . SER B 1 2 ? 4.477 24.734 -15.586 1 30.11 2 SER B CA 1
ATOM 2296 C C . SER B 1 2 ? 5.254 23.422 -15.688 1 30.11 2 SER B C 1
ATOM 2298 O O . SER B 1 2 ? 5.938 23.188 -16.672 1 30.11 2 SER B O 1
ATOM 2300 N N . LEU B 1 3 ? 5.836 23.047 -14.75 1 32.66 3 LEU B N 1
ATOM 2301 C CA . LEU B 1 3 ? 6.484 21.734 -14.805 1 32.66 3 LEU B CA 1
ATOM 2302 C C . LEU B 1 3 ? 5.523 20.672 -15.328 1 32.66 3 LEU B C 1
ATOM 2304 O O . LEU B 1 3 ? 4.867 19.984 -14.547 1 32.66 3 LEU B O 1
ATOM 2308 N N . THR B 1 4 ? 4.703 21.109 -16.25 1 35.25 4 THR B N 1
ATOM 2309 C CA . THR B 1 4 ? 3.828 20.125 -16.875 1 35.25 4 THR B CA 1
ATOM 2310 C C . THR B 1 4 ? 4.637 18.953 -17.406 1 35.25 4 THR B C 1
ATOM 2312 O O . THR B 1 4 ? 4.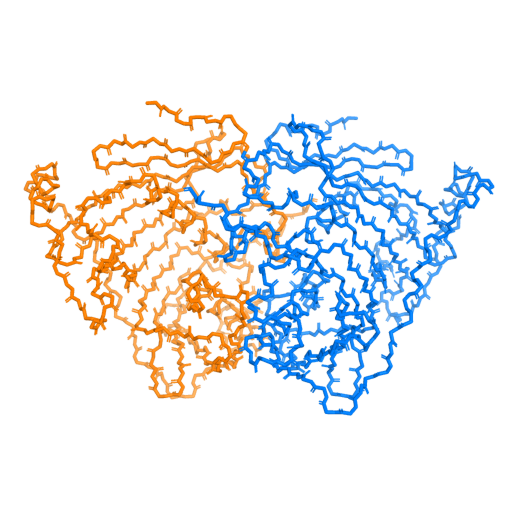117 18.109 -18.156 1 35.25 4 THR B O 1
ATOM 2315 N N . SER B 1 5 ? 5.578 18.469 -16.828 1 34.97 5 SER B N 1
ATOM 2316 C CA . SER B 1 5 ? 6.121 17.359 -17.609 1 34.97 5 SER B CA 1
ATOM 2317 C C . SER B 1 5 ? 5.07 16.281 -17.844 1 34.97 5 SER B C 1
ATOM 2319 O O . SER B 1 5 ? 4.289 15.969 -16.938 1 34.97 5 SER B O 1
ATOM 2321 N N . GLU B 1 6 ? 4.461 16.125 -19.031 1 42.25 6 GLU B N 1
ATOM 2322 C CA . GLU B 1 6 ? 3.557 15.125 -19.594 1 42.25 6 GLU B CA 1
ATOM 2323 C C . GLU B 1 6 ? 3.543 13.859 -18.734 1 42.25 6 GLU B C 1
ATOM 2325 O O . GLU B 1 6 ? 2.496 13.234 -18.562 1 42.25 6 GLU B O 1
ATOM 2330 N N . THR B 1 7 ? 4.742 13.203 -18.422 1 48.5 7 THR B N 1
ATOM 2331 C CA . THR B 1 7 ? 5.016 11.812 -18.094 1 48.5 7 THR B CA 1
ATOM 2332 C C . THR B 1 7 ? 5.375 11.672 -16.609 1 48.5 7 THR B C 1
ATOM 2334 O O . THR B 1 7 ? 5.926 10.648 -16.188 1 48.5 7 THR B O 1
ATOM 2337 N N . GLY B 1 8 ? 4.844 12.789 -15.703 1 61.94 8 GLY B N 1
ATOM 2338 C CA . GLY B 1 8 ? 5.207 12.703 -14.297 1 61.94 8 GLY B CA 1
ATOM 2339 C C . GLY B 1 8 ? 4.387 13.625 -13.414 1 61.94 8 GLY B C 1
ATOM 2340 O O . GLY B 1 8 ? 3.365 14.164 -13.844 1 61.94 8 GLY B O 1
ATOM 2341 N N . TYR B 1 9 ? 4.664 13.656 -12.156 1 68.75 9 TYR B N 1
ATOM 2342 C CA . TYR B 1 9 ? 4.07 14.594 -11.219 1 68.75 9 TYR B CA 1
ATOM 2343 C C . TYR B 1 9 ? 4.398 16.031 -11.602 1 68.75 9 TYR B C 1
ATOM 2345 O O . TYR B 1 9 ? 5.512 16.328 -12.039 1 68.75 9 TYR B O 1
ATOM 2353 N N . SER B 1 10 ? 3.289 16.797 -11.773 1 77.62 10 SER B N 1
ATOM 2354 C CA . SER B 1 10 ? 3.49 18.219 -12.023 1 77.62 10 SER B CA 1
ATOM 2355 C C . SER B 1 10 ? 2.703 19.062 -11.031 1 77.62 10 SER B C 1
ATOM 2357 O O . SER B 1 10 ? 1.813 18.562 -10.344 1 77.62 10 SER B O 1
ATOM 2359 N N . TYR B 1 11 ? 3.217 20.312 -10.883 1 85.25 11 TYR B N 1
ATOM 2360 C CA . TYR B 1 11 ? 2.502 21.203 -9.977 1 85.25 11 TYR B CA 1
ATOM 2361 C C . TYR B 1 11 ? 2.518 22.641 -10.508 1 85.25 11 TYR B C 1
ATOM 2363 O O . TYR B 1 11 ? 3.383 23 -11.312 1 85.25 11 TYR B O 1
ATOM 2371 N N . ASN B 1 12 ? 1.536 23.391 -10.211 1 89.75 12 ASN B N 1
ATOM 2372 C CA . ASN B 1 12 ? 1.4 24.828 -10.484 1 89.75 12 ASN B CA 1
ATOM 2373 C C . ASN B 1 12 ? 1.039 25.609 -9.227 1 89.75 12 ASN B C 1
ATOM 2375 O O . ASN B 1 12 ? 0.002 25.359 -8.609 1 89.75 12 ASN B O 1
ATOM 2379 N N . ILE B 1 13 ? 1.904 26.547 -8.914 1 91 13 ILE B N 1
ATOM 2380 C CA . ILE B 1 13 ? 1.7 27.281 -7.672 1 91 13 ILE B CA 1
ATOM 2381 C C . ILE B 1 13 ? 1.195 28.688 -7.992 1 91 13 ILE B C 1
ATOM 2383 O O . ILE B 1 13 ? 1.695 29.344 -8.906 1 91 13 ILE B O 1
ATOM 2387 N N . SER B 1 14 ? 0.217 28.969 -7.359 1 87.88 14 SER B N 1
ATOM 2388 C CA . SER B 1 14 ? -0.274 30.328 -7.238 1 87.88 14 SER B CA 1
ATOM 2389 C C . SER B 1 14 ? -0.315 30.781 -5.781 1 87.88 14 SER B C 1
ATOM 2391 O O . SER B 1 14 ? -0.118 29.969 -4.871 1 87.88 14 SER B O 1
ATOM 2393 N N . ASP B 1 15 ? -0.322 32.062 -5.441 1 83.12 15 ASP B N 1
ATOM 2394 C CA . ASP B 1 15 ? -0.12 32.656 -4.117 1 83.12 15 ASP B CA 1
ATOM 2395 C C . ASP B 1 15 ? -0.738 31.766 -3.035 1 83.12 15 ASP B C 1
ATOM 2397 O O . ASP B 1 15 ? -0.022 31.188 -2.219 1 83.12 15 ASP B O 1
ATOM 2401 N N . LEU B 1 16 ? -1.982 31.531 -3.15 1 93.5 16 LEU B N 1
ATOM 2402 C CA . LEU B 1 16 ? -2.607 30.797 -2.055 1 93.5 16 LEU B CA 1
ATOM 2403 C C . LEU B 1 16 ? -2.984 29.391 -2.486 1 93.5 16 LEU B C 1
ATOM 2405 O O . LEU B 1 16 ? -3.58 28.641 -1.714 1 93.5 16 LEU B O 1
ATOM 2409 N N . LYS B 1 17 ? -2.582 29.016 -3.738 1 96.62 17 LYS B N 1
ATOM 2410 C CA . LYS B 1 17 ? -3.033 27.734 -4.266 1 96.62 17 LYS B CA 1
ATOM 2411 C C . LYS B 1 17 ? -1.889 26.984 -4.938 1 96.62 17 LYS B C 1
ATOM 2413 O O . LYS B 1 17 ? -0.913 27.594 -5.379 1 96.62 17 LYS B O 1
ATOM 2418 N N . CYS B 1 18 ? -2.012 25.703 -4.938 1 96.44 18 CYS B N 1
ATOM 2419 C CA . CYS B 1 18 ? -1.107 24.812 -5.664 1 96.44 18 CYS B CA 1
ATOM 2420 C C . CYS B 1 18 ? -1.858 23.625 -6.238 1 96.44 18 CYS B C 1
ATOM 2422 O O . CYS B 1 18 ? -2.492 22.859 -5.496 1 96.44 18 CYS B O 1
ATOM 2424 N N . GLN B 1 19 ? -1.798 23.484 -7.512 1 94.94 19 GLN B N 1
ATOM 2425 C CA . GLN B 1 19 ? -2.4 22.328 -8.156 1 94.94 19 GLN B CA 1
ATOM 2426 C C . GLN B 1 19 ? -1.35 21.266 -8.477 1 94.94 19 GLN B C 1
ATOM 2428 O O . GLN B 1 19 ? -0.333 21.562 -9.109 1 94.94 19 GLN B O 1
ATOM 2433 N N . VAL B 1 20 ? -1.621 20.047 -8.008 1 92.62 20 VAL B N 1
ATOM 2434 C CA . VAL B 1 20 ? -0.715 18.922 -8.234 1 92.62 20 VAL B CA 1
ATOM 2435 C C . VAL B 1 20 ? -1.411 17.859 -9.086 1 92.62 20 VAL B C 1
ATOM 2437 O O . VAL B 1 20 ? -2.578 17.531 -8.852 1 92.62 20 VAL B O 1
ATOM 2440 N N . TYR B 1 21 ? -0.707 17.312 -10.008 1 86.12 21 TYR B N 1
ATOM 2441 C CA . TYR B 1 21 ? -1.269 16.297 -10.891 1 86.12 21 TYR B CA 1
ATOM 2442 C C . TYR B 1 21 ? -0.589 14.953 -10.672 1 86.12 21 TYR B C 1
ATOM 2444 O O . TYR B 1 21 ? 0.629 14.891 -10.484 1 86.12 21 TYR B O 1
ATOM 2452 N N . PHE B 1 22 ? -1.442 13.898 -10.719 1 81.12 22 PHE B N 1
ATOM 2453 C CA . PHE B 1 22 ? -1.001 12.508 -10.633 1 81.12 22 PHE B CA 1
ATOM 2454 C C . PHE B 1 22 ? -1.434 11.727 -11.867 1 81.12 22 PHE B C 1
ATOM 2456 O O . PHE B 1 22 ? -2.559 11.883 -12.344 1 81.12 22 PHE B O 1
ATOM 2463 N N . PRO B 1 23 ? -0.594 10.922 -12.336 1 72.94 23 PRO B N 1
ATOM 2464 C CA . PRO B 1 23 ? -0.911 10.242 -13.594 1 72.94 23 PRO B CA 1
ATOM 2465 C C . PRO B 1 23 ? -1.954 9.141 -13.43 1 72.94 23 PRO B C 1
ATOM 2467 O O . PRO B 1 23 ? -2.701 8.844 -14.359 1 72.94 23 PRO B O 1
ATOM 2470 N N . GLY B 1 24 ? -1.921 8.484 -12.242 1 77.44 24 GLY B N 1
ATOM 2471 C CA . GLY B 1 24 ? -2.91 7.43 -12.109 1 77.44 24 GLY B CA 1
ATOM 2472 C C . GLY B 1 24 ? -2.77 6.641 -10.82 1 77.44 24 GLY B C 1
ATOM 2473 O O . GLY B 1 24 ? -2.191 7.133 -9.844 1 77.44 24 GLY B O 1
ATOM 2474 N N . LEU B 1 25 ? -3.516 5.477 -10.828 1 82.31 25 LEU B N 1
ATOM 2475 C CA . LEU B 1 25 ? -3.514 4.543 -9.703 1 82.31 25 LEU B CA 1
ATOM 2476 C C . LEU B 1 25 ? -2.928 3.197 -10.117 1 82.31 25 LEU B C 1
ATOM 2478 O O . LEU B 1 25 ? -2.969 2.832 -11.289 1 82.31 25 LEU B O 1
ATOM 2482 N N . SER B 1 26 ? -2.361 2.617 -9.18 1 83.69 26 SER B N 1
ATOM 2483 C CA . SER B 1 26 ? -1.879 1.259 -9.414 1 83.69 26 SER B CA 1
ATOM 2484 C C . SER B 1 26 ? -2.838 0.225 -8.836 1 83.69 26 SER B C 1
ATOM 2486 O O . SER B 1 26 ? -3.779 0.575 -8.117 1 83.69 26 SER B O 1
ATOM 2488 N N . TYR B 1 27 ? -2.607 -0.978 -9.18 1 83.56 27 TYR B N 1
ATOM 2489 C CA . TYR B 1 27 ? -3.436 -2.092 -8.727 1 83.56 27 TYR B CA 1
ATOM 2490 C C . TYR B 1 27 ? -3.535 -2.113 -7.203 1 83.56 27 TYR B C 1
ATOM 2492 O O . TYR B 1 27 ? -4.586 -2.441 -6.652 1 83.56 27 TYR B O 1
ATOM 2500 N N . ASP B 1 28 ? -2.516 -1.697 -6.535 1 88.12 28 ASP B N 1
ATOM 2501 C CA . ASP B 1 28 ? -2.439 -1.769 -5.078 1 88.12 28 ASP B CA 1
ATOM 2502 C C . ASP B 1 28 ? -3.266 -0.66 -4.43 1 88.12 28 ASP B C 1
ATOM 2504 O O . ASP B 1 28 ? -3.443 -0.642 -3.209 1 88.12 28 ASP B O 1
ATOM 2508 N N . ASP B 1 29 ? -3.773 0.208 -5.117 1 88.56 29 ASP B N 1
ATOM 2509 C CA . ASP B 1 29 ? -4.566 1.306 -4.574 1 88.56 29 ASP B CA 1
ATOM 2510 C C . ASP B 1 29 ? -6.016 0.88 -4.355 1 88.56 29 ASP B C 1
ATOM 2512 O O . ASP B 1 29 ? -6.785 1.589 -3.699 1 88.56 29 ASP B O 1
ATOM 2516 N N . PHE B 1 30 ? -6.312 -0.258 -4.832 1 87 30 PHE B N 1
ATOM 2517 C CA . PHE B 1 30 ? -7.676 -0.755 -4.711 1 87 30 PHE B CA 1
ATOM 2518 C C . PHE B 1 30 ? -7.773 -1.805 -3.607 1 87 30 PHE B C 1
ATOM 2520 O O . PHE B 1 30 ? -6.859 -2.611 -3.43 1 87 30 PHE B O 1
ATOM 2527 N N . ASP B 1 31 ? -8.867 -1.752 -2.951 1 86.81 31 ASP B N 1
ATOM 2528 C CA . ASP B 1 31 ? -9.062 -2.715 -1.873 1 86.81 31 ASP B CA 1
ATOM 2529 C C . ASP B 1 31 ? -9.641 -4.027 -2.404 1 86.81 31 ASP B C 1
ATOM 2531 O O . ASP B 1 31 ? -9.727 -4.223 -3.617 1 86.81 31 ASP B O 1
ATOM 2535 N N . ARG B 1 32 ? -9.859 -4.949 -1.533 1 83.94 32 ARG B N 1
ATOM 2536 C CA . ARG B 1 32 ? -10.234 -6.309 -1.902 1 83.94 32 ARG B CA 1
ATOM 2537 C C . ARG B 1 32 ? -11.617 -6.34 -2.547 1 83.94 32 ARG B C 1
ATOM 2539 O O . ARG B 1 32 ? -12.008 -7.344 -3.146 1 83.94 32 ARG B O 1
ATOM 2546 N N . ASN B 1 33 ? -12.367 -5.199 -2.477 1 79.56 33 ASN B N 1
ATOM 2547 C CA . ASN B 1 33 ? -13.656 -5.113 -3.158 1 79.56 33 ASN B CA 1
ATOM 2548 C C . ASN B 1 33 ? -13.539 -4.367 -4.484 1 79.56 33 ASN B C 1
ATOM 2550 O O . ASN B 1 33 ? -14.539 -4.156 -5.172 1 79.56 33 ASN B O 1
ATOM 2554 N N . GLY B 1 34 ? -12.391 -3.916 -4.766 1 80.75 34 GLY B N 1
ATOM 2555 C CA . GLY B 1 34 ? -12.156 -3.254 -6.039 1 80.75 34 GLY B CA 1
ATOM 2556 C C . GLY B 1 34 ? -12.398 -1.757 -5.988 1 80.75 34 GLY B C 1
ATOM 2557 O O . GLY B 1 34 ? -12.469 -1.098 -7.027 1 80.75 34 GLY B O 1
ATOM 2558 N N . CYS B 1 35 ? -12.578 -1.204 -4.844 1 84.81 35 CYS B N 1
ATOM 2559 C CA . CYS B 1 35 ? -12.734 0.234 -4.656 1 84.81 35 CYS B CA 1
ATOM 2560 C C . CYS B 1 35 ? -11.445 0.867 -4.16 1 84.81 35 CYS B C 1
ATOM 2562 O O . CYS B 1 35 ? -10.633 0.206 -3.508 1 84.81 35 CYS B O 1
ATOM 2564 N N . ILE B 1 36 ? -11.297 2.125 -4.539 1 88.25 36 ILE B N 1
ATOM 2565 C CA . ILE B 1 36 ? -10.188 2.822 -3.9 1 88.25 36 ILE B CA 1
ATOM 2566 C C . ILE B 1 36 ? -10.422 2.893 -2.395 1 88.25 36 ILE B C 1
ATOM 2568 O O . ILE B 1 36 ? -11.43 3.434 -1.941 1 88.25 36 ILE B O 1
ATOM 2572 N N . SER B 1 37 ? -9.555 2.365 -1.69 1 88.31 37 SER B N 1
ATOM 2573 C CA . SER B 1 37 ? -9.711 2.375 -0.239 1 88.31 37 SER B CA 1
ATOM 2574 C C . SER B 1 37 ? -9.617 3.791 0.317 1 88.31 37 SER B C 1
ATOM 2576 O O . SER B 1 37 ? -8.891 4.629 -0.213 1 88.31 37 SER B O 1
ATOM 2578 N N . ALA B 1 38 ? -10.344 3.998 1.412 1 92.44 38 ALA B N 1
ATOM 2579 C CA . ALA B 1 38 ? -10.352 5.316 2.039 1 92.44 38 ALA B CA 1
ATOM 2580 C C . ALA B 1 38 ? -8.953 5.73 2.475 1 92.44 38 ALA B C 1
ATOM 2582 O O . ALA B 1 38 ? -8.562 6.895 2.326 1 92.44 38 ALA B O 1
ATOM 2583 N N . TRP B 1 39 ? -8.211 4.762 3.025 1 95.38 39 TRP B N 1
ATOM 2584 C CA . TRP B 1 39 ? -6.875 5.133 3.484 1 95.38 39 TRP B CA 1
ATOM 2585 C C . TRP B 1 39 ? -5.949 5.406 2.303 1 95.38 39 TRP B C 1
ATOM 2587 O O . TRP B 1 39 ? -5.02 6.207 2.41 1 95.38 39 TRP B O 1
ATOM 2597 N N . LYS B 1 40 ? -6.199 4.789 1.181 1 94.38 40 LYS B N 1
ATOM 2598 C CA . LYS B 1 40 ? -5.426 5.113 -0.016 1 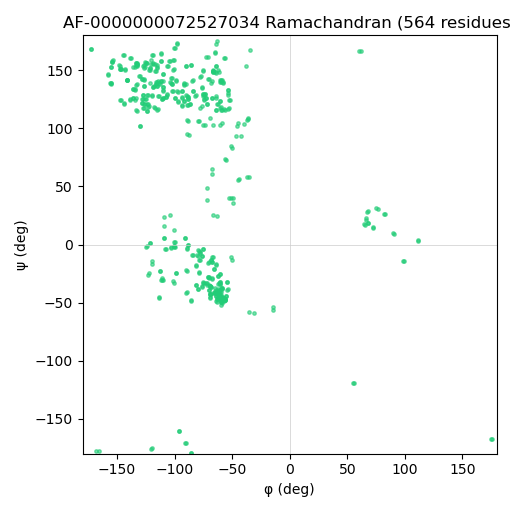94.38 40 LYS B CA 1
ATOM 2599 C C . LYS B 1 40 ? -5.766 6.508 -0.529 1 94.38 40 LYS B C 1
ATOM 2601 O O . LYS B 1 40 ? -4.898 7.207 -1.064 1 94.38 40 LYS B O 1
ATOM 2606 N N . ILE B 1 41 ? -6.977 6.887 -0.397 1 93.81 41 ILE B N 1
ATOM 2607 C CA . ILE B 1 41 ? -7.344 8.258 -0.737 1 93.81 41 ILE B CA 1
ATOM 2608 C C . ILE B 1 41 ? -6.621 9.234 0.192 1 93.81 41 ILE B C 1
ATOM 2610 O O . ILE B 1 41 ? -6.141 10.273 -0.248 1 93.81 41 ILE B O 1
ATOM 2614 N N . SER B 1 42 ? -6.57 8.883 1.466 1 96.31 42 SER B N 1
ATOM 2615 C CA . SER B 1 42 ? -5.766 9.672 2.393 1 96.31 42 SER B CA 1
ATOM 2616 C C . SER B 1 42 ? -4.328 9.805 1.901 1 96.31 42 SER B C 1
ATOM 2618 O O . SER B 1 42 ? -3.738 10.883 1.981 1 96.31 42 SER B O 1
ATOM 2620 N N . LYS B 1 43 ? -3.801 8.758 1.344 1 95 43 LYS B N 1
ATOM 2621 C CA . LYS B 1 43 ? -2.439 8.766 0.812 1 95 43 LYS B CA 1
ATOM 2622 C C . LYS B 1 43 ? -2.344 9.648 -0.429 1 95 43 LYS B C 1
ATOM 2624 O O . LYS B 1 43 ? -1.313 10.281 -0.667 1 95 43 LYS B O 1
ATOM 2629 N N . LEU B 1 44 ? -3.381 9.648 -1.208 1 93.06 44 LEU B N 1
ATOM 2630 C CA . LEU B 1 44 ? -3.389 10.555 -2.354 1 93.06 44 LEU B CA 1
ATOM 2631 C C . LEU B 1 44 ? -3.32 12.008 -1.902 1 93.06 44 LEU B C 1
ATOM 2633 O O . LEU B 1 44 ? -2.588 12.812 -2.488 1 93.06 44 LEU B O 1
ATOM 2637 N N . PHE B 1 45 ? -4.062 12.32 -0.881 1 96.31 45 PHE B N 1
ATOM 2638 C CA . PHE B 1 45 ? -3.986 13.664 -0.32 1 96.31 45 PHE 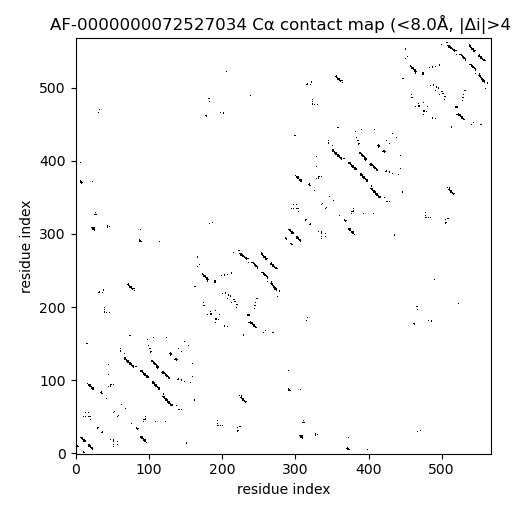B CA 1
ATOM 2639 C C . PHE B 1 45 ? -2.586 13.953 0.21 1 96.31 45 PHE B C 1
ATOM 2641 O O . PHE B 1 45 ? -2.062 15.047 0.03 1 96.31 45 PHE B O 1
ATOM 2648 N N . GLU B 1 46 ? -2.043 12.984 0.815 1 94.62 46 GLU B N 1
ATOM 2649 C CA . GLU B 1 46 ? -0.665 13.117 1.279 1 94.62 46 GLU B CA 1
ATOM 2650 C C . GLU B 1 46 ? 0.288 13.375 0.116 1 94.62 46 GLU B C 1
ATOM 2652 O O . GLU B 1 46 ? 1.171 14.234 0.209 1 94.62 46 GLU B O 1
ATOM 2657 N N . GLY B 1 47 ? 0.122 12.602 -0.9 1 91.69 47 GLY B N 1
ATOM 2658 C CA . GLY B 1 47 ? 0.935 12.828 -2.086 1 91.69 47 GLY B CA 1
ATOM 2659 C C . GLY B 1 47 ? 0.823 14.242 -2.629 1 91.69 47 GLY B C 1
ATOM 2660 O O . GLY B 1 47 ? 1.831 14.859 -2.977 1 91.69 47 GLY B O 1
ATOM 2661 N N . GLY B 1 48 ? -0.4 14.742 -2.691 1 93.19 48 GLY B N 1
ATOM 2662 C CA . GLY B 1 48 ? -0.611 16.109 -3.121 1 93.19 48 GLY B CA 1
ATOM 2663 C C . GLY B 1 48 ? 0.148 17.125 -2.283 1 93.19 48 GLY B C 1
ATOM 2664 O O . GLY B 1 48 ? 0.813 18.016 -2.822 1 93.19 48 GLY B O 1
ATOM 2665 N N . ARG B 1 49 ? 0.076 16.969 -1.028 1 93.81 49 ARG B N 1
ATOM 2666 C CA . ARG B 1 49 ? 0.748 17.906 -0.143 1 93.81 49 ARG B CA 1
ATOM 2667 C C . ARG B 1 49 ? 2.264 17.766 -0.234 1 93.81 49 ARG B C 1
ATOM 2669 O O . ARG B 1 49 ? 2.988 18.766 -0.233 1 93.81 49 ARG B O 1
ATOM 2676 N N . ALA B 1 50 ? 2.721 16.516 -0.271 1 90.19 50 ALA B N 1
ATOM 2677 C CA . ALA B 1 50 ? 4.16 16.266 -0.342 1 90.19 50 ALA B CA 1
ATOM 2678 C C . ALA B 1 50 ? 4.766 16.922 -1.583 1 90.19 50 ALA B C 1
ATOM 2680 O O . ALA B 1 50 ? 5.789 17.594 -1.498 1 90.19 50 ALA B O 1
ATOM 2681 N N . ILE B 1 51 ? 4.145 16.766 -2.664 1 89.38 51 ILE B N 1
ATOM 2682 C CA . ILE B 1 51 ? 4.637 17.312 -3.924 1 89.38 51 ILE B CA 1
ATOM 2683 C C . ILE B 1 51 ? 4.535 18.828 -3.902 1 89.38 51 ILE B C 1
ATOM 2685 O O . ILE B 1 51 ? 5.445 19.531 -4.359 1 89.38 51 ILE B O 1
ATOM 2689 N N . ALA B 1 52 ? 3.48 19.344 -3.418 1 93.19 52 ALA B N 1
ATOM 2690 C CA . ALA B 1 52 ? 3.312 20.781 -3.312 1 93.19 52 ALA B CA 1
ATOM 2691 C C . ALA B 1 52 ? 4.41 21.406 -2.451 1 93.19 52 ALA B C 1
ATOM 2693 O O . ALA B 1 52 ? 5.008 22.422 -2.826 1 93.19 52 ALA B O 1
ATOM 2694 N N . PHE B 1 53 ? 4.648 20.781 -1.341 1 91.56 53 PHE B N 1
ATOM 2695 C CA . PHE B 1 53 ? 5.676 21.281 -0.438 1 91.56 53 PHE B CA 1
ATOM 2696 C C . PHE B 1 53 ? 7.059 21.172 -1.073 1 91.56 53 PHE B C 1
ATOM 2698 O O . PHE B 1 53 ? 7.883 22.078 -0.935 1 91.56 53 PHE B O 1
ATOM 2705 N N . LEU B 1 54 ? 7.285 20.109 -1.713 1 86.5 54 LEU B N 1
ATOM 2706 C CA . LEU B 1 54 ? 8.547 19.953 -2.434 1 86.5 54 LEU B CA 1
ATOM 2707 C C . LEU B 1 54 ? 8.695 21.031 -3.506 1 86.5 54 LEU B C 1
ATOM 2709 O O . LEU B 1 54 ? 9.805 21.5 -3.775 1 86.5 54 LEU B O 1
ATOM 2713 N N . GLY B 1 55 ? 7.613 21.406 -4.027 1 88.12 55 GLY B N 1
ATOM 2714 C CA . GLY B 1 55 ? 7.602 22.453 -5.043 1 88.12 55 GLY B CA 1
ATOM 2715 C C . GLY B 1 55 ? 7.738 23.844 -4.465 1 88.12 55 GLY B C 1
ATOM 2716 O O . GLY B 1 55 ? 7.891 24.828 -5.207 1 88.12 55 GLY B O 1
ATOM 2717 N N . GLY B 1 56 ? 7.57 23.938 -3.195 1 91.5 56 GLY B N 1
ATOM 2718 C CA . GLY B 1 56 ? 7.82 25.219 -2.553 1 91.5 56 GLY B CA 1
ATOM 2719 C C . GLY B 1 56 ? 6.559 25.891 -2.025 1 91.5 56 GLY B C 1
ATOM 2720 O O . GLY B 1 56 ? 6.598 27.016 -1.548 1 91.5 56 GLY B O 1
ATOM 2721 N N . PHE B 1 57 ? 5.449 25.203 -2.154 1 94.12 57 PHE B N 1
ATOM 2722 C CA . PHE B 1 57 ? 4.203 25.781 -1.655 1 94.12 57 PHE B CA 1
ATOM 2723 C C . PHE B 1 57 ? 4.293 26.047 -0.159 1 94.12 57 PHE B C 1
ATOM 2725 O O . PHE B 1 57 ? 4.512 25.125 0.632 1 94.12 57 PHE B O 1
ATOM 2732 N N . THR B 1 58 ? 4.219 27.297 0.262 1 92.62 58 THR B N 1
ATOM 2733 C CA . THR B 1 58 ? 4.254 27.781 1.634 1 92.62 58 THR B CA 1
ATOM 2734 C C . THR B 1 58 ? 5.605 27.5 2.279 1 92.62 58 THR B C 1
ATOM 2736 O O . THR B 1 58 ? 5.715 27.422 3.504 1 92.62 58 THR B O 1
ATOM 2739 N N . SER B 1 59 ? 6.586 27.219 1.468 1 90.31 59 SER B N 1
ATOM 2740 C CA . SER B 1 59 ? 7.902 26.844 1.978 1 90.31 59 SER B CA 1
ATOM 2741 C C . SER B 1 59 ? 8.562 28 2.715 1 90.31 59 SER B C 1
ATOM 2743 O O . SER B 1 59 ? 9.477 27.797 3.518 1 90.31 59 SER B O 1
ATOM 2745 N N . ASP B 1 60 ? 8.141 29.141 2.451 1 93.31 60 ASP B N 1
ATOM 2746 C CA . ASP B 1 60 ? 8.742 30.328 3.045 1 93.31 60 ASP B CA 1
ATOM 2747 C C . ASP B 1 60 ? 8.25 30.547 4.473 1 93.31 60 ASP B C 1
ATOM 2749 O O . ASP B 1 60 ? 8.766 31.391 5.195 1 93.31 60 ASP B O 1
ATOM 2753 N N . LEU B 1 61 ? 7.328 29.75 4.902 1 95.12 61 LEU B N 1
ATOM 2754 C CA . LEU B 1 61 ? 6.746 29.922 6.23 1 95.12 61 LEU B CA 1
ATOM 2755 C C . LEU B 1 61 ? 7.672 29.359 7.305 1 95.12 61 LEU B C 1
ATOM 2757 O O . LEU B 1 61 ? 7.547 29.703 8.477 1 95.12 61 LEU B O 1
ATOM 2761 N N . LEU B 1 62 ? 8.508 28.453 6.918 1 92.75 62 LEU B N 1
ATOM 2762 C CA . LEU B 1 62 ? 9.422 27.891 7.898 1 92.75 62 LEU B CA 1
ATOM 2763 C C . LEU B 1 62 ? 10.742 27.5 7.246 1 92.75 62 LEU B C 1
ATOM 2765 O O . LEU B 1 62 ? 10.797 27.25 6.039 1 92.75 62 LEU B O 1
ATOM 2769 N N . SER B 1 63 ? 11.797 27.469 8.016 1 90.56 63 SER B N 1
ATOM 2770 C CA . SER B 1 63 ? 13.109 27.016 7.559 1 90.56 63 SER B CA 1
ATOM 2771 C C . SER B 1 63 ? 13.258 25.516 7.766 1 90.56 63 SER B C 1
ATOM 2773 O O . SER B 1 63 ? 13.297 25.031 8.898 1 90.56 63 SER B O 1
ATOM 2775 N N . PRO B 1 64 ? 13.477 24.812 6.715 1 88.06 64 PRO B N 1
ATOM 2776 C CA . PRO B 1 64 ? 13.547 23.359 6.848 1 88.06 64 PRO B CA 1
ATOM 2777 C C . PRO B 1 64 ? 14.773 22.891 7.637 1 88.06 64 PRO B C 1
ATOM 2779 O O . PRO B 1 64 ? 14.844 21.75 8.062 1 88.06 64 PRO B O 1
ATOM 2782 N N . LYS B 1 65 ? 15.719 23.703 7.836 1 89.94 65 LYS B N 1
ATOM 2783 C CA . LYS B 1 65 ? 16.922 23.344 8.586 1 89.94 65 LYS B CA 1
ATOM 2784 C C . LYS B 1 65 ? 16.625 23.234 10.078 1 89.94 65 LYS B C 1
ATOM 2786 O O . LYS B 1 65 ? 17.188 22.391 10.766 1 89.94 65 LYS B O 1
ATOM 2791 N N . THR B 1 66 ? 15.703 24.062 10.539 1 93.56 66 THR B N 1
ATOM 2792 C CA . THR B 1 66 ? 15.531 24.141 11.984 1 93.56 66 THR B CA 1
ATOM 2793 C C . THR B 1 66 ? 14.117 23.734 12.383 1 93.56 66 THR B C 1
ATOM 2795 O O . THR B 1 66 ? 13.836 23.516 13.562 1 93.56 66 THR B O 1
ATOM 2798 N N . ARG B 1 67 ? 13.266 23.734 11.375 1 94.62 67 ARG B N 1
ATOM 2799 C CA . ARG B 1 67 ? 11.859 23.484 11.672 1 94.62 67 ARG B CA 1
ATOM 2800 C C . ARG B 1 67 ? 11.32 22.297 10.875 1 94.62 67 ARG B C 1
ATOM 2802 O O . ARG B 1 67 ? 11.922 21.906 9.875 1 94.62 67 ARG B O 1
ATOM 2809 N N . THR B 1 68 ? 10.281 21.703 11.406 1 92.25 68 THR B N 1
ATOM 2810 C CA . THR B 1 68 ? 9.555 20.641 10.703 1 92.25 68 THR B CA 1
ATOM 2811 C C . THR B 1 68 ? 8.047 20.812 10.898 1 92.25 68 THR B C 1
ATOM 2813 O O . THR B 1 68 ? 7.605 21.562 11.758 1 92.25 68 THR B O 1
ATOM 2816 N N . ARG B 1 69 ? 7.293 20.219 10.055 1 93.12 69 ARG B N 1
ATOM 2817 C CA . ARG B 1 69 ? 5.836 20.266 10.086 1 93.12 69 ARG B CA 1
ATOM 2818 C C . ARG B 1 69 ? 5.273 19.016 10.758 1 93.12 69 ARG B C 1
ATOM 2820 O O . ARG B 1 69 ? 5.688 17.891 10.445 1 93.12 69 ARG B O 1
ATOM 2827 N N . PHE B 1 70 ? 4.391 19.188 11.641 1 93.31 70 PHE B N 1
ATOM 2828 C CA . PHE B 1 70 ? 3.635 18.078 12.211 1 93.31 70 PHE B CA 1
ATOM 2829 C C . PHE B 1 70 ? 2.148 18.219 11.906 1 93.31 70 PHE B C 1
ATOM 2831 O O . PHE B 1 70 ? 1.522 19.203 12.289 1 93.31 70 PHE B O 1
ATOM 2838 N N . ILE B 1 71 ? 1.654 17.266 11.203 1 95.06 71 ILE B N 1
ATOM 2839 C CA . ILE B 1 71 ? 0.216 17.266 10.961 1 95.06 71 ILE B CA 1
ATOM 2840 C C . ILE B 1 71 ? -0.525 16.891 12.234 1 95.06 71 ILE B C 1
ATOM 2842 O O . ILE B 1 71 ? -0.289 15.812 12.797 1 95.06 71 ILE B O 1
ATOM 2846 N N . VAL B 1 72 ? -1.46 17.688 12.688 1 94.69 72 VAL B N 1
ATOM 2847 C CA . VAL B 1 72 ? -2.082 17.453 13.984 1 94.69 72 VAL B CA 1
ATOM 2848 C C . VAL B 1 72 ? -3.545 17.062 13.797 1 94.69 72 VAL B C 1
ATOM 2850 O O . VAL B 1 72 ? -4.16 16.484 14.695 1 94.69 72 VAL B O 1
ATOM 2853 N N . ALA B 1 73 ? -4.102 17.438 12.656 1 95.56 73 ALA B N 1
ATOM 2854 C CA . ALA B 1 73 ? -5.504 17.109 12.406 1 95.56 73 ALA B CA 1
ATOM 2855 C C . ALA B 1 73 ? -5.789 17.047 10.906 1 95.56 73 ALA B C 1
ATOM 2857 O O . ALA B 1 73 ? -5.133 17.719 10.109 1 95.56 73 ALA B O 1
ATOM 2858 N N . GLN B 1 74 ? -6.766 16.266 10.594 1 96.31 74 GLN B N 1
ATOM 2859 C CA . GLN B 1 74 ? -7.195 16.125 9.211 1 96.31 74 GLN B CA 1
ATOM 2860 C C . GLN B 1 74 ? -8.656 15.688 9.125 1 96.31 74 GLN B C 1
ATOM 2862 O O . GLN B 1 74 ? -9.094 14.844 9.906 1 96.31 74 GLN B O 1
ATOM 2867 N N . ASN B 1 75 ? -9.352 16.266 8.25 1 96.56 75 ASN B N 1
ATOM 2868 C CA . ASN B 1 75 ? -10.68 15.805 7.852 1 96.56 75 ASN B CA 1
ATOM 2869 C C . ASN B 1 75 ? -10.727 15.422 6.375 1 96.56 75 ASN B C 1
ATOM 2871 O O . ASN B 1 75 ? -10.156 16.125 5.531 1 96.56 75 ASN B O 1
ATOM 2875 N N . ILE B 1 76 ? -11.312 14.352 6.09 1 96.75 76 ILE B N 1
ATOM 2876 C CA . ILE B 1 76 ? -11.5 13.906 4.711 1 96.75 76 ILE B CA 1
ATOM 2877 C C . ILE B 1 76 ? -12.984 13.648 4.457 1 96.75 76 ILE B C 1
ATOM 2879 O O . ILE B 1 76 ? -13.625 12.883 5.191 1 96.75 76 ILE B O 1
ATOM 2883 N N . GLN B 1 77 ? -13.484 14.258 3.494 1 96.69 77 GLN B N 1
ATOM 2884 C CA . GLN B 1 77 ? -14.844 14.008 3.016 1 96.69 77 GLN B CA 1
ATOM 2885 C C . GLN B 1 77 ? -14.828 13.344 1.639 1 96.69 77 GLN B C 1
ATOM 2887 O O . GLN B 1 77 ? -14.211 13.867 0.704 1 96.69 77 GLN B O 1
ATOM 2892 N N . LEU B 1 78 ? -15.492 12.242 1.569 1 95.25 78 LEU B N 1
ATOM 2893 C CA . LEU B 1 78 ? -15.508 11.5 0.314 1 95.25 78 LEU B CA 1
ATOM 2894 C C . LEU B 1 78 ? -16.891 11.562 -0.334 1 95.25 78 LEU B C 1
ATOM 2896 O O . LEU B 1 78 ? -17.906 11.391 0.343 1 95.25 78 LEU B O 1
ATOM 2900 N N . VAL B 1 79 ? -16.844 11.805 -1.603 1 92.19 79 VAL B N 1
ATOM 2901 C CA . VAL B 1 79 ? -18.094 11.859 -2.354 1 92.19 79 VAL B CA 1
ATOM 2902 C C . VAL B 1 79 ? -18.625 10.445 -2.59 1 92.19 79 VAL B C 1
ATOM 2904 O O . VAL B 1 79 ? -17.875 9.57 -3.025 1 92.19 79 VAL B O 1
ATOM 2907 N N . PRO B 1 80 ? -19.859 10.258 -2.389 1 83.19 80 PRO B N 1
ATOM 2908 C CA . PRO B 1 80 ? -20.438 8.914 -2.555 1 83.19 80 PRO B CA 1
ATOM 2909 C C . PRO B 1 80 ? -20.281 8.375 -3.975 1 83.19 80 PRO B C 1
ATOM 2911 O O . PRO B 1 80 ? -20.359 9.141 -4.941 1 83.19 80 PRO B O 1
ATOM 2914 N N . ASN B 1 81 ? -20 7.07 -4.117 1 77.25 81 ASN B N 1
ATOM 2915 C CA . ASN B 1 81 ? -19.984 6.297 -5.352 1 77.25 81 ASN B CA 1
ATOM 2916 C C . ASN B 1 81 ? -18.844 6.719 -6.266 1 77.25 81 ASN B C 1
ATOM 2918 O O . ASN B 1 81 ? -18.906 6.547 -7.48 1 77.25 81 ASN B O 1
ATOM 2922 N N . THR B 1 82 ? -17.922 7.359 -5.695 1 72.81 82 THR B N 1
ATOM 2923 C CA . THR B 1 82 ? -16.828 7.82 -6.539 1 72.81 82 THR B CA 1
ATOM 2924 C C . THR B 1 82 ? -15.609 6.902 -6.402 1 72.81 82 THR B C 1
ATOM 2926 O O . THR B 1 82 ? -14.609 7.074 -7.105 1 72.81 82 THR B O 1
ATOM 2929 N N . THR B 1 83 ? -15.734 5.957 -5.594 1 67.25 83 THR B N 1
ATOM 2930 C CA . THR B 1 83 ? -14.547 5.156 -5.32 1 67.25 83 THR B CA 1
ATOM 2931 C C . THR B 1 83 ? -14.617 3.824 -6.062 1 67.25 83 THR B C 1
ATOM 2933 O O . THR B 1 83 ? -13.672 3.029 -6.008 1 67.25 83 THR B O 1
ATOM 2936 N N . LYS B 1 84 ? -15.742 3.74 -6.703 1 65.31 84 LYS B N 1
ATOM 2937 C CA . LYS B 1 84 ? -15.883 2.49 -7.441 1 65.31 84 LYS B CA 1
ATOM 2938 C C . LYS B 1 84 ? -14.836 2.379 -8.547 1 65.31 84 LYS B C 1
ATOM 2940 O O . LYS B 1 84 ? -14.141 3.352 -8.852 1 65.31 84 LYS B O 1
ATOM 2945 N N . ARG B 1 85 ? -14.781 1.265 -9.156 1 57.56 85 ARG B N 1
ATOM 2946 C CA . ARG B 1 85 ? -13.742 0.838 -10.078 1 57.56 85 ARG B CA 1
ATOM 2947 C C . ARG B 1 85 ? -13.391 1.951 -11.062 1 57.56 85 ARG B C 1
ATOM 2949 O O . ARG B 1 85 ? -14.008 2.072 -12.117 1 57.56 85 ARG B O 1
ATOM 2956 N N . TYR B 1 86 ? -13.008 3.189 -10.477 1 55.19 86 TYR B N 1
ATOM 2957 C CA . TYR B 1 86 ? -12.68 4.324 -11.336 1 55.19 86 TYR B CA 1
ATOM 2958 C C . TYR B 1 86 ? -11.406 4.051 -12.141 1 55.19 86 TYR B C 1
ATOM 2960 O O . TYR B 1 86 ? -10.344 3.83 -11.562 1 55.19 86 TYR B O 1
ATOM 2968 N N . ARG B 1 87 ? -11.57 3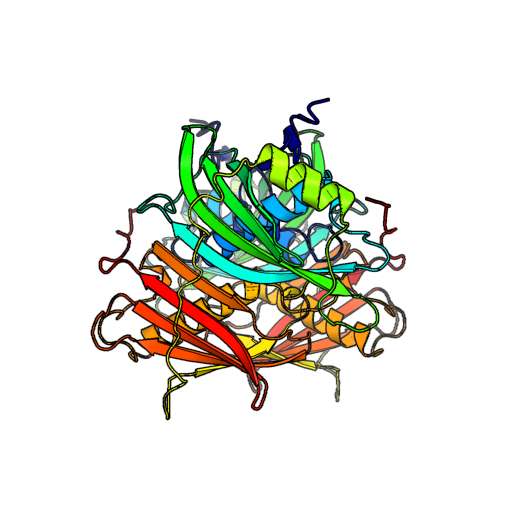.76 -13.297 1 61.94 87 ARG B N 1
ATOM 2969 C CA . ARG B 1 87 ? -10.508 3.322 -14.203 1 61.94 87 ARG B CA 1
ATOM 2970 C C . ARG B 1 87 ? -10.055 4.461 -15.102 1 61.94 87 ARG B C 1
ATOM 2972 O O . ARG B 1 87 ? -9.328 4.238 -16.078 1 61.94 87 ARG B O 1
ATOM 2979 N N . SER B 1 88 ? -10.555 5.727 -14.648 1 65.81 88 SER B N 1
ATOM 2980 C CA . SER B 1 88 ? -10.125 6.777 -15.562 1 65.81 88 SER B CA 1
ATOM 2981 C C . SER B 1 88 ? -9.086 7.688 -14.914 1 65.81 88 SER B C 1
ATOM 2983 O O . SER B 1 88 ? -9.164 7.973 -13.719 1 65.81 88 SER B O 1
ATOM 2985 N N . PHE B 1 89 ? -8.125 8.102 -15.57 1 74.19 89 PHE B N 1
ATOM 2986 C CA . PHE B 1 89 ? -7.004 8.945 -15.164 1 74.19 89 PHE B CA 1
ATOM 2987 C C . PHE B 1 89 ? -6.773 10.055 -16.188 1 74.19 89 PHE B C 1
ATOM 2989 O O . PHE B 1 89 ? -7.238 9.977 -17.312 1 74.19 89 PHE B O 1
ATOM 2996 N N . PRO B 1 90 ? -6.109 11.242 -15.602 1 80.69 90 PRO B N 1
ATOM 2997 C CA . PRO B 1 90 ? -5.344 11.492 -14.375 1 80.69 90 PRO B CA 1
ATOM 2998 C C . PRO B 1 90 ? -6.188 12.102 -13.266 1 80.69 90 PRO B C 1
ATOM 3000 O O . PRO B 1 90 ? -7.359 12.422 -13.477 1 80.69 90 PRO B O 1
ATOM 3003 N N . PHE B 1 91 ? -5.453 12.18 -12.086 1 85.75 91 PHE B N 1
ATOM 3004 C CA . PHE B 1 91 ? -6.047 12.844 -10.938 1 85.75 91 PHE B CA 1
ATOM 3005 C C . PHE B 1 91 ? -5.258 14.094 -10.57 1 85.75 91 PHE B C 1
ATOM 3007 O O . PHE B 1 91 ? -4.098 14.242 -10.961 1 85.75 91 PHE B O 1
ATOM 3014 N N . SER B 1 92 ? -5.945 14.992 -9.945 1 91.88 92 SER B N 1
ATOM 3015 C CA . SER B 1 92 ? -5.258 16.156 -9.391 1 91.88 92 SER B CA 1
ATOM 3016 C C . SER B 1 92 ? -5.688 16.422 -7.953 1 91.88 92 SER B C 1
ATOM 3018 O O . SER B 1 92 ? -6.766 15.992 -7.535 1 91.88 92 SER B O 1
ATOM 3020 N N . VAL B 1 93 ? -4.805 17.062 -7.25 1 95.5 93 VAL B N 1
ATOM 3021 C CA . VAL B 1 93 ? -5.098 17.594 -5.918 1 95.5 93 VAL B CA 1
ATOM 3022 C C . VAL B 1 93 ? -4.844 19.094 -5.883 1 95.5 93 VAL B C 1
ATOM 3024 O O . VAL B 1 93 ? -3.721 19.547 -6.125 1 95.5 93 VAL B O 1
ATOM 3027 N N . MET B 1 94 ? -5.867 19.797 -5.605 1 97.06 94 MET B N 1
ATOM 3028 C CA . MET B 1 94 ? -5.734 21.25 -5.434 1 97.06 94 MET B CA 1
ATOM 3029 C C . MET B 1 94 ? -5.602 21.609 -3.959 1 97.06 94 MET B C 1
ATOM 3031 O O . MET B 1 94 ? -6.469 21.266 -3.15 1 97.06 94 MET B O 1
ATOM 3035 N N . LEU B 1 95 ? -4.516 22.297 -3.652 1 97.5 95 LEU B N 1
ATOM 3036 C CA . LEU B 1 95 ? -4.301 22.797 -2.301 1 97.5 95 LEU B CA 1
ATOM 3037 C C . LEU B 1 95 ? -4.605 24.297 -2.221 1 97.5 95 LEU B C 1
ATOM 3039 O O . LEU B 1 95 ? -4.254 25.047 -3.131 1 97.5 95 LEU B O 1
ATOM 3043 N N . GLU B 1 96 ? -5.242 24.688 -1.192 1 96.94 96 GLU B N 1
ATOM 3044 C CA . GLU B 1 96 ? -5.516 26.094 -0.94 1 96.94 96 GLU B CA 1
ATOM 3045 C C . GLU B 1 96 ? -5.266 26.453 0.522 1 96.94 96 GLU B C 1
ATOM 3047 O O . GLU B 1 96 ? -5.832 25.828 1.425 1 96.94 96 GLU B O 1
ATOM 3052 N N . LEU B 1 97 ? -4.457 27.438 0.725 1 95.69 97 LEU B N 1
ATOM 3053 C CA . LEU B 1 97 ? -4.203 27.938 2.07 1 95.69 97 LEU B CA 1
ATOM 3054 C C . LEU B 1 97 ? -5.449 28.594 2.65 1 95.69 97 LEU B C 1
ATOM 3056 O O . LEU B 1 97 ? -6.023 29.484 2.035 1 95.69 97 LEU B O 1
ATOM 3060 N N . LYS B 1 98 ? -5.824 28.125 3.816 1 94.62 98 LYS B N 1
ATOM 3061 C CA . LYS B 1 98 ? -7.082 28.609 4.371 1 94.62 98 LYS B CA 1
ATOM 3062 C C . LYS B 1 98 ? -6.84 29.469 5.609 1 94.62 98 LYS B C 1
ATOM 3064 O O . LYS B 1 98 ? -7.629 30.359 5.922 1 94.62 98 LYS B O 1
ATOM 3069 N N . ASP B 1 99 ? -5.77 29.141 6.316 1 93.31 99 ASP B N 1
ATOM 3070 C CA . ASP B 1 99 ? -5.5 29.875 7.551 1 93.31 99 ASP B CA 1
ATOM 3071 C C . ASP B 1 99 ? -4.023 29.766 7.938 1 93.31 99 ASP B C 1
ATOM 3073 O O . ASP B 1 99 ? -3.377 28.75 7.668 1 93.31 99 ASP B O 1
ATOM 3077 N N . VAL B 1 100 ? -3.557 30.828 8.531 1 94.12 100 VAL B N 1
ATOM 3078 C CA . VAL B 1 100 ? -2.203 30.875 9.07 1 94.12 100 VAL B CA 1
ATOM 3079 C C . VAL B 1 100 ? -2.227 31.469 10.477 1 94.12 100 VAL B C 1
ATOM 3081 O O . VAL B 1 100 ? -2.611 32.625 10.664 1 94.12 100 VAL B O 1
ATOM 3084 N N . GLY B 1 101 ? -1.86 30.641 11.422 1 92.75 101 GLY B N 1
ATOM 3085 C CA . GLY B 1 101 ? -1.719 31.109 12.797 1 92.75 101 GLY B CA 1
ATOM 3086 C C . GLY B 1 101 ? -0.291 31.469 13.156 1 92.75 101 GLY B C 1
ATOM 3087 O O . GLY B 1 101 ? 0.501 31.844 12.281 1 92.75 101 GLY B O 1
ATOM 3088 N N . LEU B 1 102 ? -0.075 31.484 14.469 1 93.75 102 LEU B N 1
ATOM 3089 C CA . LEU B 1 102 ? 1.28 31.781 14.922 1 93.75 102 LEU B CA 1
ATOM 3090 C C . LEU B 1 102 ? 2.229 30.641 14.578 1 93.75 102 LEU B C 1
ATOM 3092 O O . LEU B 1 102 ? 3.338 30.875 14.086 1 93.75 102 LEU B O 1
ATOM 3096 N N . SER B 1 103 ? 1.74 29.406 14.859 1 95.56 103 SER B N 1
ATOM 3097 C CA . SER B 1 103 ? 2.58 28.234 14.609 1 95.56 103 SER B CA 1
ATOM 3098 C C . SER B 1 103 ? 1.881 27.234 13.695 1 95.56 103 SER B C 1
ATOM 3100 O O . SER B 1 103 ? 2.453 26.203 13.344 1 95.56 103 SER B O 1
ATOM 3102 N N . SER B 1 104 ? 0.636 27.547 13.305 1 94.81 104 SER B N 1
ATOM 3103 C CA . SER B 1 104 ? -0.176 26.547 12.617 1 94.81 104 SER B CA 1
ATOM 3104 C C . SER B 1 104 ? -0.605 27.047 11.242 1 94.81 104 SER B C 1
ATOM 3106 O O . SER B 1 104 ? -0.699 28.25 11.008 1 94.81 104 SER B O 1
ATOM 3108 N N . VAL B 1 105 ? -0.82 26.156 10.344 1 95.12 105 VAL B N 1
ATOM 3109 C CA . VAL B 1 105 ? -1.303 26.422 8.992 1 95.12 105 VAL B CA 1
ATOM 3110 C C . VAL B 1 105 ? -2.416 25.438 8.641 1 95.12 105 VAL B C 1
ATOM 3112 O O . VAL B 1 105 ? -2.322 24.25 8.953 1 95.12 105 VAL B O 1
ATOM 3115 N N . THR B 1 106 ? -3.518 25.906 8.07 1 96.12 106 THR B N 1
ATOM 3116 C CA . THR B 1 106 ? -4.621 25.078 7.609 1 96.12 106 THR B CA 1
ATOM 3117 C C . THR B 1 106 ? -4.754 25.156 6.09 1 96.12 106 THR B C 1
ATOM 3119 O O . THR B 1 106 ? -4.793 26.234 5.516 1 96.12 106 THR B O 1
ATOM 3122 N N . ILE B 1 107 ? -4.777 24.031 5.496 1 96.5 107 ILE B N 1
ATOM 3123 C CA . ILE B 1 107 ? -4.848 23.922 4.043 1 96.5 107 ILE B CA 1
ATOM 3124 C C . ILE B 1 107 ? -6.02 23.031 3.646 1 96.5 107 ILE B C 1
ATOM 3126 O O . ILE B 1 107 ? -6.25 21.984 4.266 1 96.5 107 ILE B O 1
ATOM 3130 N N . GLU B 1 108 ? -6.746 23.453 2.662 1 97.25 108 GLU B N 1
ATOM 3131 C CA . GLU B 1 108 ? -7.789 22.625 2.055 1 97.25 108 GLU B CA 1
ATOM 3132 C C . GLU B 1 108 ? -7.293 21.969 0.775 1 97.25 108 GLU B C 1
ATOM 3134 O O . GLU B 1 108 ? -6.527 22.562 0.015 1 97.25 108 GLU B O 1
ATOM 3139 N N . GLN B 1 109 ? -7.684 20.781 0.568 1 97.94 109 GLN B N 1
ATOM 3140 C CA . GLN B 1 109 ? -7.328 20.016 -0.622 1 97.94 109 GLN B CA 1
ATOM 3141 C C . GLN B 1 109 ? -8.57 19.469 -1.317 1 97.94 109 GLN B C 1
ATOM 3143 O O . GLN B 1 109 ? -9.523 19.047 -0.657 1 97.94 109 GLN B O 1
ATOM 3148 N N . VAL B 1 110 ? -8.539 19.469 -2.584 1 97.44 110 VAL B N 1
ATOM 3149 C CA . VAL B 1 110 ? -9.609 18.891 -3.385 1 97.44 110 VAL B CA 1
ATOM 3150 C C . VAL B 1 110 ? -9.031 17.875 -4.371 1 97.44 110 VAL B C 1
ATOM 3152 O O . VAL B 1 110 ? -8.203 18.219 -5.215 1 97.44 110 VAL B O 1
ATOM 3155 N N . LEU B 1 111 ? -9.469 16.672 -4.273 1 95.75 111 LEU B N 1
ATOM 3156 C CA . LEU B 1 111 ? -9.078 15.602 -5.184 1 95.75 111 LEU B CA 1
ATOM 3157 C C . LEU B 1 111 ? -10.078 15.469 -6.328 1 95.75 111 LEU B C 1
ATOM 3159 O O . LEU B 1 111 ? -11.266 15.242 -6.098 1 95.75 111 LEU B O 1
ATOM 3163 N N . ARG B 1 112 ? -9.523 15.531 -7.52 1 93.62 112 ARG B N 1
ATOM 3164 C CA . ARG B 1 112 ? -10.398 15.547 -8.695 1 93.62 112 ARG B CA 1
ATOM 3165 C C . ARG B 1 112 ? -9.906 14.555 -9.75 1 93.62 112 ARG B C 1
ATOM 3167 O O . ARG B 1 112 ? -8.695 14.43 -9.969 1 93.62 112 ARG B O 1
ATOM 3174 N N . ASN B 1 113 ? -10.891 13.844 -10.336 1 87.88 113 ASN B N 1
ATOM 3175 C CA . ASN B 1 113 ? -10.609 13.164 -11.602 1 87.88 113 ASN B CA 1
ATOM 3176 C C . ASN B 1 113 ? -10.617 14.133 -12.773 1 87.88 113 ASN B C 1
ATOM 3178 O O . ASN B 1 113 ? -11.648 14.727 -13.094 1 87.88 113 ASN B O 1
ATOM 3182 N N . GLU B 1 114 ? -9.508 14.266 -13.422 1 84.56 114 GLU B N 1
ATOM 3183 C CA . GLU B 1 114 ? -9.352 15.312 -14.422 1 84.56 114 GLU B CA 1
ATOM 3184 C C . GLU B 1 114 ? -9.969 14.906 -15.758 1 84.56 114 GLU B C 1
ATOM 3186 O O . GLU B 1 114 ? -10.195 15.742 -16.625 1 84.56 114 GLU B O 1
ATOM 3191 N N . LYS B 1 115 ? -10.203 13.695 -15.953 1 79.94 115 LYS B N 1
ATOM 3192 C CA . LYS B 1 115 ? -10.812 13.242 -17.203 1 79.94 115 LYS B CA 1
ATOM 3193 C C . LYS B 1 115 ? -12.273 13.672 -17.281 1 79.94 115 LYS B C 1
ATOM 3195 O O . LYS B 1 115 ? -12.742 14.078 -18.344 1 79.94 115 LYS B O 1
ATOM 3200 N N . ASN B 1 116 ? -12.93 13.594 -16.156 1 82.12 116 ASN B N 1
ATOM 3201 C CA . ASN B 1 116 ? -14.344 13.953 -16.188 1 82.12 116 ASN B CA 1
ATOM 3202 C C . ASN B 1 116 ? -14.656 15.094 -15.227 1 82.12 116 ASN B C 1
ATOM 3204 O O . ASN B 1 116 ? -15.82 15.383 -14.961 1 82.12 116 ASN B O 1
ATOM 3208 N N . ASP B 1 117 ? -13.695 15.594 -14.555 1 87.38 117 ASP B N 1
ATOM 3209 C CA . ASP B 1 117 ? -13.773 16.75 -13.672 1 87.38 117 ASP B CA 1
ATOM 3210 C C . ASP B 1 117 ? -14.625 16.438 -12.445 1 87.38 117 ASP B C 1
ATOM 3212 O O . ASP B 1 117 ? -15.328 17.328 -11.93 1 87.38 117 ASP B O 1
ATOM 3216 N N . LYS B 1 118 ? -14.641 15.273 -12.086 1 89.25 118 LYS B N 1
ATOM 3217 C CA . LYS B 1 118 ? -15.414 14.898 -10.906 1 89.25 118 LYS B CA 1
ATOM 3218 C C . LYS B 1 118 ? -14.555 14.953 -9.641 1 89.25 118 LYS B C 1
ATOM 3220 O O . LYS B 1 118 ? -13.406 14.5 -9.648 1 89.25 118 LYS B O 1
ATOM 3225 N N . ILE B 1 119 ? -15.227 15.523 -8.633 1 94.06 119 ILE B N 1
ATOM 3226 C CA . ILE B 1 119 ? -14.562 15.555 -7.34 1 94.06 119 ILE B CA 1
ATOM 3227 C C . ILE B 1 119 ? -14.727 14.203 -6.641 1 94.06 119 ILE B C 1
ATOM 3229 O O . ILE B 1 119 ? -15.844 13.688 -6.539 1 94.06 119 ILE B O 1
ATOM 3233 N N . ILE B 1 120 ? -13.672 13.617 -6.191 1 92.44 120 ILE B N 1
ATOM 3234 C CA . ILE B 1 120 ? -13.672 12.352 -5.473 1 92.44 120 ILE B CA 1
ATOM 3235 C C . ILE B 1 120 ? -13.805 12.602 -3.973 1 92.44 120 ILE B C 1
ATOM 3237 O O . ILE B 1 120 ? -14.492 11.867 -3.268 1 92.44 120 ILE B O 1
ATOM 3241 N N . GLY B 1 121 ? -13.086 13.625 -3.512 1 95.62 121 GLY B N 1
ATOM 3242 C CA . GLY B 1 121 ? -13.125 13.984 -2.104 1 95.62 121 GLY B CA 1
ATOM 3243 C C . GLY B 1 121 ? -12.383 15.273 -1.801 1 95.62 121 GLY B C 1
ATOM 3244 O O . GLY B 1 121 ? -11.711 15.828 -2.672 1 95.62 121 GLY B O 1
ATOM 3245 N N . THR B 1 122 ? -12.617 15.734 -0.573 1 97.19 122 THR B N 1
ATOM 3246 C CA . THR B 1 122 ? -11.938 16.922 -0.056 1 97.19 122 THR B CA 1
ATOM 3247 C C . THR B 1 122 ? -11.273 16.609 1.285 1 97.19 122 THR B C 1
ATOM 3249 O O . THR B 1 122 ? -11.664 15.672 1.98 1 97.19 122 THR B O 1
ATOM 3252 N N . SER B 1 123 ? -10.297 17.359 1.516 1 97.31 123 SER B N 1
ATOM 3253 C CA . SER B 1 123 ? -9.602 17.219 2.795 1 97.31 123 SER B CA 1
ATOM 3254 C C . SER B 1 123 ? -9.188 18.578 3.34 1 97.31 123 SER B C 1
ATOM 3256 O O . SER B 1 123 ? -8.852 19.484 2.572 1 97.31 123 SER B O 1
ATOM 3258 N N . VAL B 1 124 ? -9.289 18.75 4.59 1 97 124 VAL B N 1
ATOM 3259 C CA . VAL B 1 124 ? -8.688 19.859 5.309 1 97 124 VAL B CA 1
ATOM 3260 C C . VAL B 1 124 ? -7.703 19.344 6.352 1 97 124 VAL B C 1
ATOM 3262 O O . VAL B 1 124 ? -8.031 18.422 7.121 1 97 124 VAL B O 1
ATOM 3265 N N . PHE B 1 125 ? -6.547 19.859 6.309 1 96.56 125 PHE B N 1
ATOM 3266 C CA . PHE B 1 125 ? -5.598 19.438 7.328 1 96.56 125 PHE B CA 1
ATOM 3267 C C . PHE B 1 125 ? -4.895 20.641 7.949 1 96.56 125 PHE B C 1
ATOM 3269 O O . PHE B 1 125 ? -4.867 21.719 7.363 1 96.56 125 PHE B O 1
ATOM 3276 N N . LYS B 1 126 ? -4.426 20.422 9.164 1 95.75 126 LYS B N 1
ATOM 3277 C CA . LYS B 1 126 ? -3.674 21.422 9.922 1 95.75 126 LYS B CA 1
ATOM 3278 C C . LYS B 1 126 ? -2.314 20.875 10.352 1 95.75 126 LYS B C 1
ATOM 3280 O O . LYS B 1 126 ? -2.221 19.75 10.852 1 95.75 126 LYS B O 1
ATOM 3285 N N . PHE B 1 127 ? -1.289 21.625 10.055 1 95.56 127 PHE B N 1
ATOM 3286 C CA . PHE B 1 127 ? 0.007 21.25 10.609 1 95.56 127 PHE B CA 1
ATOM 3287 C C . PHE B 1 127 ? 0.549 22.359 11.516 1 95.56 127 PHE B C 1
ATOM 3289 O O . PHE B 1 127 ? 0.11 23.5 11.43 1 95.56 127 PHE B O 1
ATOM 3296 N N . VAL B 1 128 ? 1.401 21.984 12.422 1 95.94 128 VAL B N 1
ATOM 3297 C CA . VAL B 1 128 ? 2.078 22.906 13.32 1 95.94 128 VAL B CA 1
ATOM 3298 C C . VAL B 1 128 ? 3.582 22.875 13.055 1 95.94 128 VAL B C 1
ATOM 3300 O O . VAL B 1 128 ? 4.148 21.828 12.766 1 95.94 128 VAL B O 1
ATOM 3303 N N . CYS B 1 129 ? 4.121 24.031 13.102 1 96.56 129 CYS B N 1
ATOM 3304 C CA . CYS B 1 129 ? 5.57 24.172 13.008 1 96.56 129 CYS B CA 1
ATOM 3305 C C . CYS B 1 129 ? 6.25 23.766 14.305 1 96.56 129 CYS B C 1
ATOM 3307 O O . CYS B 1 129 ? 5.883 24.234 15.383 1 96.56 129 CYS B O 1
ATOM 3309 N N . VAL B 1 130 ? 7.238 22.906 14.18 1 95.12 130 VAL B N 1
ATOM 3310 C CA . VAL B 1 130 ? 7.922 22.375 15.359 1 95.12 130 VAL B CA 1
ATOM 3311 C C . VAL B 1 130 ? 9.43 22.547 15.203 1 95.12 130 VAL B C 1
ATOM 3313 O O . VAL B 1 130 ? 9.977 22.359 14.109 1 95.12 130 VAL B O 1
ATOM 3316 N N . ASP B 1 131 ? 10.078 22.859 16.297 1 95.38 131 ASP B N 1
ATOM 3317 C CA . ASP B 1 131 ? 11.531 22.969 16.312 1 95.38 131 ASP B CA 1
ATOM 3318 C C . ASP B 1 131 ? 12.18 21.578 16.25 1 95.38 131 ASP B C 1
ATOM 3320 O O . ASP B 1 131 ? 11.852 20.703 17.062 1 95.38 131 ASP B O 1
ATOM 3324 N N . ARG B 1 132 ? 13.094 21.391 15.359 1 91.81 132 ARG B N 1
ATOM 3325 C CA . ARG B 1 132 ? 13.688 20.078 15.148 1 91.81 132 ARG B CA 1
ATOM 3326 C C . ARG B 1 132 ? 14.516 19.656 16.359 1 91.81 132 ARG B C 1
ATOM 3328 O O . ARG B 1 132 ? 14.602 18.469 16.672 1 91.81 132 ARG B O 1
ATOM 3335 N N . GLU B 1 133 ? 15.07 20.531 17.062 1 92.5 133 GLU B N 1
ATOM 3336 C CA . GLU B 1 133 ? 15.953 20.234 18.188 1 92.5 133 GLU B CA 1
ATOM 3337 C C . GLU B 1 133 ? 15.156 20.016 19.469 1 92.5 133 GLU B C 1
ATOM 3339 O O . GLU B 1 133 ? 15.32 18.984 20.141 1 92.5 133 GLU B O 1
ATOM 3344 N N . THR B 1 134 ? 14.242 20.922 19.734 1 93.06 134 THR B N 1
ATOM 3345 C CA . THR B 1 134 ? 13.523 20.875 21 1 93.06 134 THR B CA 1
ATOM 3346 C C . THR B 1 134 ? 12.258 20.016 20.875 1 93.06 134 THR B C 1
ATOM 3348 O O . THR B 1 134 ? 11.68 19.609 21.875 1 93.06 134 THR B O 1
ATOM 3351 N N . LYS B 1 135 ? 11.766 19.875 19.641 1 88.25 135 LYS B N 1
ATOM 3352 C CA . LYS B 1 135 ? 10.547 19.141 19.328 1 88.25 135 LYS B CA 1
ATOM 3353 C C . LYS B 1 135 ? 9.32 19.828 19.922 1 88.25 135 LYS B C 1
ATOM 3355 O O . LYS B 1 135 ? 8.305 19.188 20.188 1 88.25 135 LYS B O 1
ATOM 3360 N N . ARG B 1 136 ? 9.508 21.094 20.156 1 92.31 136 ARG B N 1
ATOM 3361 C CA . ARG B 1 136 ? 8.406 21.922 20.641 1 92.31 136 ARG B CA 1
ATOM 3362 C C . ARG B 1 136 ? 7.855 22.812 19.531 1 92.31 136 ARG B C 1
ATOM 3364 O O . ARG B 1 136 ? 8.555 23.109 18.562 1 92.31 136 ARG B O 1
ATOM 3371 N N . PRO B 1 137 ? 6.629 23.203 19.766 1 93.19 137 PRO B N 1
ATOM 3372 C CA . PRO B 1 137 ? 6.059 24.125 18.781 1 93.19 137 PRO B CA 1
ATOM 3373 C C . PRO B 1 137 ? 6.863 25.406 18.641 1 93.19 137 PRO B C 1
ATOM 3375 O O . PRO B 1 137 ? 7.375 25.938 19.641 1 93.19 137 PRO B O 1
ATOM 3378 N N . ALA B 1 138 ? 6.977 25.875 17.453 1 95.81 138 ALA B N 1
ATOM 3379 C CA . ALA B 1 138 ? 7.711 27.094 17.125 1 95.81 138 ALA B CA 1
ATOM 3380 C C . ALA B 1 138 ? 6.902 27.984 16.188 1 95.81 138 ALA B C 1
ATOM 3382 O O . ALA B 1 138 ? 6.07 27.5 15.422 1 95.81 138 ALA B O 1
ATOM 3383 N N . SER B 1 139 ? 7.203 29.234 16.219 1 95.44 139 SER B N 1
ATOM 3384 C CA . SER B 1 139 ? 6.484 30.188 15.391 1 95.44 139 SER B CA 1
ATOM 3385 C C . SER B 1 139 ? 6.918 30.078 13.93 1 95.44 139 SER B C 1
ATOM 3387 O O . SER B 1 139 ? 8.078 29.781 13.641 1 95.44 139 SER B O 1
ATOM 3389 N N . LEU B 1 140 ? 5.93 30.406 13.094 1 96.75 140 LEU B N 1
ATOM 3390 C CA . LEU B 1 140 ? 6.246 30.562 11.68 1 96.75 140 LEU B CA 1
ATOM 3391 C C . LEU B 1 140 ? 7.043 31.844 11.445 1 96.75 140 LEU B C 1
ATOM 3393 O O . LEU B 1 140 ? 7.086 32.719 12.312 1 96.75 140 LEU B O 1
ATOM 3397 N N . LEU B 1 141 ? 7.688 31.875 10.305 1 96.12 141 LEU B N 1
ATOM 3398 C CA . LEU B 1 141 ? 8.445 33.094 9.984 1 96.12 141 LEU B CA 1
ATOM 3399 C C . LEU B 1 141 ? 7.516 34.281 9.836 1 96.12 141 LEU B C 1
ATOM 3401 O O . LEU B 1 141 ? 6.582 34.25 9.031 1 96.12 141 LEU B O 1
ATOM 3405 N N . LYS B 1 142 ? 7.828 35.312 10.539 1 94.75 142 LYS B N 1
ATOM 3406 C CA . LYS B 1 142 ? 6.934 36.469 10.719 1 94.75 142 LYS B CA 1
ATOM 3407 C C . LYS B 1 142 ? 6.602 37.094 9.383 1 94.75 142 LYS B C 1
ATOM 3409 O O . LYS B 1 142 ? 5.434 37.375 9.078 1 94.75 142 LYS B O 1
ATOM 3414 N N . GLU B 1 143 ? 7.566 37.406 8.602 1 95.12 143 GLU B N 1
ATOM 3415 C CA . GLU B 1 143 ? 7.367 38.094 7.34 1 95.12 143 GLU B CA 1
ATOM 3416 C C . GLU B 1 143 ? 6.438 37.344 6.41 1 95.12 143 GLU B C 1
ATOM 3418 O O . GLU B 1 143 ? 5.52 37.906 5.82 1 95.12 143 GLU B O 1
ATOM 3423 N N . ALA B 1 144 ? 6.715 36.062 6.27 1 94.56 144 ALA B N 1
ATOM 3424 C CA . ALA B 1 144 ? 5.883 35.219 5.414 1 94.56 144 ALA B CA 1
ATOM 3425 C C . ALA B 1 144 ? 4.461 35.125 5.957 1 94.56 144 ALA B C 1
ATOM 3427 O O . ALA B 1 144 ? 3.492 35.188 5.195 1 94.56 144 ALA B O 1
ATOM 3428 N N . ARG B 1 145 ? 4.379 34.938 7.219 1 94.44 145 ARG B N 1
ATOM 3429 C CA . ARG B 1 145 ? 3.076 34.844 7.871 1 94.44 145 ARG B CA 1
ATOM 3430 C C . ARG B 1 145 ? 2.232 36.094 7.578 1 94.44 145 ARG B C 1
ATOM 3432 O O . ARG B 1 145 ? 1.059 35.969 7.219 1 94.44 145 ARG B O 1
ATOM 3439 N N . GLU B 1 146 ? 2.816 37.219 7.734 1 93.62 146 GLU B N 1
ATOM 3440 C CA . GLU B 1 146 ? 2.113 38.469 7.496 1 93.62 146 GLU B CA 1
ATOM 3441 C C . GLU B 1 146 ? 1.688 38.594 6.035 1 93.62 146 GLU B C 1
ATOM 3443 O O . GLU B 1 146 ? 0.595 39.094 5.742 1 93.62 146 GLU B O 1
ATOM 3448 N N . ARG B 1 147 ? 2.525 38.219 5.207 1 93.56 147 ARG B N 1
ATOM 3449 C CA . ARG B 1 147 ? 2.205 38.25 3.785 1 93.56 147 ARG B CA 1
ATOM 3450 C C . ARG B 1 147 ? 0.982 37.406 3.473 1 93.56 147 ARG B C 1
ATOM 3452 O O . ARG B 1 147 ? 0.071 37.844 2.771 1 93.56 147 ARG B O 1
ATOM 3459 N N . TYR B 1 148 ? 0.999 36.188 3.949 1 93.88 148 TYR B N 1
ATOM 3460 C CA . TYR B 1 148 ? -0.113 35.281 3.678 1 93.88 148 TYR B CA 1
ATOM 3461 C C . TYR B 1 148 ? -1.397 35.812 4.32 1 93.88 148 TYR B C 1
ATOM 3463 O O . TYR B 1 148 ? -2.484 35.656 3.76 1 93.88 148 TYR B O 1
ATOM 3471 N N . LEU B 1 149 ? -1.299 36.375 5.516 1 91.88 149 LEU B N 1
ATOM 3472 C CA . LEU B 1 149 ? -2.475 36.906 6.184 1 91.88 149 LEU B CA 1
ATOM 3473 C C . LEU B 1 149 ? -3.086 38.031 5.359 1 91.88 149 LEU B C 1
ATOM 3475 O O . LEU B 1 149 ? -4.312 38.156 5.273 1 91.88 149 LEU B O 1
ATOM 3479 N N . LYS B 1 150 ? -2.246 38.844 4.797 1 92.44 150 LYS B N 1
ATOM 3480 C CA . LYS B 1 150 ? -2.725 39.938 3.93 1 92.44 150 LYS B CA 1
ATOM 3481 C C . LYS B 1 150 ? -3.443 39.375 2.705 1 92.44 150 LYS B C 1
ATOM 3483 O O . LYS B 1 150 ? -4.5 39.875 2.316 1 92.44 150 LYS B O 1
ATOM 3488 N N . LEU B 1 151 ? -2.818 38.406 2.104 1 92.25 151 LEU B N 1
ATOM 3489 C CA . LEU B 1 151 ? -3.404 37.812 0.917 1 92.25 151 LEU B CA 1
ATOM 3490 C C . LEU B 1 151 ? -4.75 37.156 1.243 1 92.25 151 LEU B C 1
ATOM 3492 O O . LEU B 1 151 ? -5.66 37.156 0.412 1 92.25 151 LEU B O 1
ATOM 3496 N N . LEU B 1 152 ? -4.805 36.531 2.426 1 91.31 152 LEU B N 1
ATOM 3497 C CA . LEU B 1 152 ? -6.023 35.875 2.85 1 91.31 152 LEU B CA 1
ATOM 3498 C C . LEU B 1 152 ? -7.117 36.875 3.189 1 91.31 152 LEU B C 1
ATOM 3500 O O . LEU B 1 152 ? -8.305 36.562 3.086 1 91.31 152 LEU B O 1
ATOM 3504 N N . GLY B 1 153 ? -6.738 38.125 3.361 1 81.12 153 GLY B N 1
ATOM 3505 C CA . GLY B 1 153 ? -7.68 39.156 3.75 1 81.12 153 GLY B CA 1
ATOM 3506 C C . GLY B 1 153 ? -8.312 38.906 5.105 1 81.12 153 GLY B C 1
ATOM 3507 O O . GLY B 1 153 ? -7.984 37.938 5.781 1 81.12 153 GLY B O 1
ATOM 3508 N N . GLY B 1 154 ? -9.008 39.938 5.715 1 63.41 154 GLY B N 1
ATOM 3509 C CA . GLY B 1 154 ? -9.734 39.875 6.969 1 63.41 154 GLY B CA 1
ATOM 3510 C C . GLY B 1 154 ? -10.703 38.688 7.012 1 63.41 154 GLY B C 1
ATOM 3511 O O . GLY B 1 154 ? -11.445 38.531 7.988 1 63.41 154 GLY B O 1
ATOM 3512 N N . SER B 1 155 ? -10.844 38.219 5.957 1 52.34 155 SER B N 1
ATOM 3513 C CA . SER B 1 155 ? -11.828 37.125 5.914 1 52.34 155 SER B CA 1
ATOM 3514 C C . SER B 1 155 ? -11.297 35.875 6.582 1 52.34 155 SER B C 1
ATOM 3516 O O . SER B 1 155 ? -10.664 35.031 5.926 1 52.34 155 SER B O 1
ATOM 3518 N N . ALA B 1 156 ? -10.633 36.156 7.594 1 51.06 156 ALA B N 1
ATOM 3519 C CA . ALA B 1 156 ? -10.422 34.875 8.281 1 51.06 156 ALA B CA 1
ATOM 3520 C C . ALA B 1 156 ? -11.641 33.969 8.133 1 51.06 156 ALA B C 1
ATOM 3522 O O . ALA B 1 156 ? -12.648 34.156 8.812 1 51.06 156 ALA B O 1
ATOM 3523 N N . LYS B 1 157 ? -11.984 33.688 6.926 1 51.25 157 LYS B N 1
ATOM 3524 C CA . LYS B 1 157 ? -13.055 32.719 6.746 1 51.25 157 LYS B CA 1
ATOM 3525 C C . LYS B 1 157 ? -13.008 31.641 7.832 1 51.25 157 LYS B C 1
ATOM 3527 O O . LYS B 1 157 ? -11.992 31.5 8.516 1 51.25 157 LYS B O 1
ATOM 3532 N N . ALA B 1 158 ? -14.148 30.875 7.875 1 51.03 158 ALA B N 1
ATOM 3533 C CA . ALA B 1 158 ? -14.492 29.812 8.828 1 51.03 158 ALA B CA 1
ATOM 3534 C C . ALA B 1 158 ? -13.312 28.859 9.023 1 51.03 158 ALA B C 1
ATOM 3536 O O . ALA B 1 158 ? -12.789 28.312 8.062 1 51.03 158 ALA B O 1
ATOM 3537 N N . LYS B 1 159 ? -12.539 29.188 10.062 1 56.97 159 LYS B N 1
ATOM 3538 C CA . LYS B 1 159 ? -11.531 28.234 10.523 1 56.97 159 LYS B CA 1
ATOM 3539 C C . LYS B 1 159 ? -12.062 26.812 10.477 1 56.97 159 LYS B C 1
ATOM 3541 O O . LYS B 1 159 ? -13.078 26.5 11.109 1 56.97 159 LYS B O 1
ATOM 3546 N N . PRO B 1 160 ? -11.578 26.125 9.438 1 58.31 160 PRO B N 1
ATOM 3547 C CA . PRO B 1 160 ? -12.031 24.734 9.562 1 58.31 160 PRO B CA 1
ATOM 3548 C C . PRO B 1 160 ? -11.867 24.188 10.977 1 58.31 160 PRO B C 1
ATOM 3550 O O . PRO B 1 160 ? -10.836 24.406 11.617 1 58.31 160 PRO B O 1
ATOM 3553 N N . GLN B 1 161 ? -13.016 24.094 11.711 1 59.97 161 GLN B N 1
ATOM 3554 C CA . GLN B 1 161 ? -12.992 23.516 13.055 1 59.97 161 GLN B CA 1
ATOM 3555 C C . GLN B 1 161 ? -12.875 22 13.008 1 59.97 161 GLN B C 1
ATOM 3557 O O . GLN B 1 161 ? -13.602 21.344 12.266 1 59.97 161 GLN B O 1
ATOM 3562 N N . PHE B 1 162 ? -11.617 21.531 13.297 1 67.38 162 PHE B N 1
ATOM 3563 C CA . PHE B 1 162 ? -11.492 20.094 13.539 1 67.38 162 PHE B CA 1
ATOM 3564 C C . PHE B 1 162 ? -12.203 19.703 14.82 1 67.38 162 PHE B C 1
ATOM 3566 O O . PHE B 1 162 ? -11.781 20.078 15.914 1 67.38 162 PHE B O 1
ATOM 3573 N N . LEU B 1 163 ? -13.617 19.938 14.898 1 55.97 163 LEU B N 1
ATOM 3574 C CA . LEU B 1 163 ? -14.5 19.875 16.062 1 55.97 163 LEU B CA 1
ATOM 3575 C C . LEU B 1 163 ? -14.539 18.469 16.641 1 55.97 163 LEU B C 1
ATOM 3577 O O . LEU B 1 163 ? -15.406 18.141 17.453 1 55.97 163 LEU B O 1
ATOM 3581 N N . MET B 1 164 ? -13.508 17.703 16.406 1 62.19 164 MET B N 1
ATOM 3582 C CA . MET B 1 164 ? -13.961 16.375 16.828 1 62.19 164 MET B CA 1
ATOM 3583 C C . MET B 1 164 ? -13.68 16.156 18.312 1 62.19 164 MET B C 1
ATOM 3585 O O . MET B 1 164 ? -12.57 16.406 18.781 1 62.19 164 MET B O 1
ATOM 3589 N N . THR B 1 165 ? -14.82 16.219 19.094 1 70.69 165 THR B N 1
ATOM 3590 C CA . THR B 1 165 ? -14.68 15.602 20.406 1 70.69 165 THR B CA 1
ATOM 3591 C C . THR B 1 165 ? -14.805 14.086 20.297 1 70.69 165 THR B C 1
ATOM 3593 O O . THR B 1 165 ? -15.836 13.57 19.875 1 70.69 165 THR B O 1
ATOM 3596 N N . ILE B 1 166 ? -13.703 13.438 20.422 1 76.56 166 ILE B N 1
ATOM 3597 C CA . ILE B 1 166 ? -13.734 11.977 20.5 1 76.56 166 ILE B CA 1
ATOM 3598 C C . ILE B 1 166 ? -13.898 11.539 21.953 1 76.56 166 ILE B C 1
ATOM 3600 O O . ILE B 1 166 ? -13.156 11.984 22.828 1 76.56 166 ILE B O 1
ATOM 3604 N N . PRO B 1 167 ? -14.945 10.742 22.094 1 82.88 167 PRO B N 1
ATOM 3605 C CA . PRO B 1 167 ? -15.148 10.25 23.469 1 82.88 167 PRO B CA 1
ATOM 3606 C C . PRO B 1 167 ? -13.922 9.523 24.016 1 82.88 167 PRO B C 1
ATOM 3608 O O . PRO B 1 167 ? -13.07 9.078 23.25 1 82.88 167 PRO B O 1
ATOM 3611 N N . ASP B 1 168 ? -13.93 9.453 25.297 1 87.12 168 ASP B N 1
ATOM 3612 C CA . ASP B 1 168 ? -12.883 8.672 25.953 1 87.12 168 ASP B CA 1
ATOM 3613 C C . ASP B 1 168 ? -12.984 7.195 25.578 1 87.12 168 ASP B C 1
ATOM 3615 O O . ASP B 1 168 ? -14.07 6.699 25.266 1 87.12 168 ASP B O 1
ATOM 3619 N N . LEU B 1 169 ? -11.914 6.609 25.656 1 89.94 169 LEU B N 1
ATOM 3620 C CA . LEU B 1 169 ? -11.859 5.184 25.359 1 89.94 169 LEU B CA 1
ATOM 3621 C C . LEU B 1 169 ? -12.695 4.387 26.359 1 89.94 169 LEU B C 1
ATOM 3623 O O . LEU B 1 169 ? -12.383 4.379 27.562 1 89.94 169 LEU B O 1
ATOM 3627 N N . PRO B 1 170 ? -13.75 3.748 25.859 1 89.62 170 PRO B N 1
ATOM 3628 C CA . PRO B 1 170 ? -14.531 2.938 26.797 1 89.62 170 PRO B CA 1
ATOM 3629 C C . PRO B 1 170 ? -13.75 1.752 27.359 1 89.62 170 PRO B C 1
ATOM 3631 O O . PRO B 1 170 ? -12.789 1.292 26.719 1 89.62 170 PRO B O 1
ATOM 3634 N N . LEU B 1 171 ? -14.414 1.234 28.453 1 86.06 171 LEU B N 1
ATOM 3635 C CA . LEU B 1 171 ? -13.844 0.021 29.031 1 86.06 171 LEU B CA 1
ATOM 3636 C C . LEU B 1 171 ? -14.156 -1.19 28.156 1 86.06 171 LEU B C 1
ATOM 3638 O O . LEU B 1 171 ? -15.25 -1.301 27.609 1 86.06 171 LEU B O 1
ATOM 3642 N N . ASP B 1 172 ? -13.234 -1.976 27.766 1 87.25 172 ASP B N 1
ATOM 3643 C CA . ASP B 1 172 ? -13.391 -3.256 27.094 1 87.25 172 ASP B CA 1
ATOM 3644 C C . ASP B 1 172 ? -13.758 -3.055 25.625 1 87.25 172 ASP B C 1
ATOM 3646 O O . ASP B 1 172 ? -14.648 -3.73 25.094 1 87.25 172 ASP B O 1
ATOM 3650 N N . THR B 1 173 ? -13.406 -2.125 24.984 1 93.88 173 THR B N 1
ATOM 3651 C CA . THR B 1 173 ? -13.602 -1.912 23.547 1 93.88 173 THR B CA 1
ATOM 3652 C C . THR B 1 173 ? -12.859 -2.967 22.734 1 93.88 173 THR B C 1
ATOM 3654 O O . THR B 1 173 ? -11.914 -3.586 23.234 1 93.88 173 THR B O 1
ATOM 3657 N N . TYR B 1 174 ? -13.477 -3.229 21.656 1 97.62 174 TYR B N 1
ATOM 3658 C CA . TYR B 1 174 ? -12.773 -4.117 20.75 1 97.62 174 TYR B CA 1
ATOM 3659 C C . TYR B 1 174 ? -11.414 -3.541 20.359 1 97.62 174 TYR B C 1
ATOM 3661 O O . TYR B 1 174 ? -11.297 -2.34 20.109 1 97.62 174 TYR B O 1
ATOM 3669 N N . HIS B 1 175 ? -10.445 -4.359 20.297 1 97.75 175 HIS B N 1
ATOM 3670 C CA . HIS B 1 175 ? -9.141 -3.861 19.859 1 97.75 175 HIS B CA 1
ATOM 3671 C C . HIS B 1 175 ? -8.297 -4.977 19.25 1 97.75 175 HIS B C 1
ATOM 3673 O O . HIS B 1 175 ? -8.547 -6.156 19.5 1 97.75 175 HIS B O 1
ATOM 3679 N N . ILE B 1 176 ? -7.363 -4.621 18.438 1 97.94 176 ILE B N 1
ATOM 3680 C CA . ILE B 1 176 ? -6.402 -5.555 17.859 1 97.94 176 ILE B CA 1
ATOM 3681 C C . ILE B 1 176 ? -4.984 -5.016 18.031 1 97.94 176 ILE B C 1
ATOM 3683 O O . ILE B 1 176 ? -4.77 -3.801 18.031 1 97.94 176 ILE B O 1
ATOM 3687 N N . PRO B 1 177 ? -4.066 -5.914 18.25 1 97.75 177 PRO B N 1
ATOM 3688 C CA . PRO B 1 177 ? -2.658 -5.512 18.234 1 97.75 177 PRO B CA 1
ATOM 3689 C C . PRO B 1 177 ? -2.104 -5.324 16.828 1 97.75 177 PRO B C 1
ATOM 3691 O O . PRO B 1 177 ? -2.506 -6.035 15.906 1 97.75 177 PRO B O 1
ATOM 3694 N N . ILE B 1 178 ? -1.258 -4.41 16.672 1 98.25 178 ILE B N 1
ATOM 3695 C CA . ILE B 1 178 ? -0.615 -4.16 15.383 1 98.25 178 ILE B CA 1
ATOM 3696 C C . ILE B 1 178 ? 0.867 -3.863 15.602 1 98.25 178 ILE B C 1
ATOM 3698 O O . ILE B 1 178 ? 1.223 -2.979 16.391 1 98.25 178 ILE B O 1
ATOM 3702 N N . PHE B 1 179 ? 1.68 -4.602 14.953 1 97.56 179 PHE B N 1
ATOM 3703 C CA . PHE B 1 179 ? 3.107 -4.312 14.93 1 97.56 179 PHE B CA 1
ATOM 3704 C C . PHE B 1 179 ? 3.443 -3.324 13.82 1 97.56 179 PHE B C 1
ATOM 3706 O O . PHE B 1 179 ? 3.154 -3.578 12.648 1 97.56 179 PHE B O 1
ATOM 3713 N N . VAL B 1 180 ? 4.008 -2.221 14.242 1 98.06 180 VAL B N 1
ATOM 3714 C CA . VAL B 1 180 ? 4.375 -1.218 13.242 1 98.06 180 VAL B CA 1
ATOM 3715 C C . VAL B 1 180 ? 5.578 -1.707 12.438 1 98.06 180 VAL B C 1
ATOM 3717 O O . VAL B 1 180 ? 6.652 -1.939 12.992 1 98.06 180 VAL B O 1
ATOM 3720 N N . LEU B 1 181 ? 5.398 -1.819 11.148 1 97.25 181 LEU B N 1
ATOM 3721 C CA . LEU B 1 181 ? 6.449 -2.336 10.281 1 97.25 181 LEU B CA 1
ATOM 3722 C C . LEU B 1 181 ? 7.172 -1.199 9.562 1 97.25 181 LEU B C 1
ATOM 3724 O O . LEU B 1 181 ? 6.617 -0.108 9.406 1 97.25 181 LEU B O 1
ATOM 3728 N N . PRO B 1 182 ? 8.367 -1.44 9.094 1 96.12 182 PRO B N 1
ATOM 3729 C CA . PRO B 1 182 ? 9.148 -0.394 8.422 1 96.12 182 PRO B CA 1
ATOM 3730 C C . PRO B 1 182 ? 8.43 0.177 7.199 1 96.12 182 PRO B C 1
ATOM 3732 O O . PRO B 1 182 ? 8.469 1.388 6.965 1 96.12 182 PRO B O 1
ATOM 3735 N N . ASN B 1 183 ? 7.742 -0.642 6.453 1 95.94 183 ASN B N 1
ATOM 3736 C CA . ASN B 1 183 ? 7.07 -0.146 5.258 1 95.94 183 ASN B CA 1
ATOM 3737 C C . ASN B 1 183 ? 5.812 0.647 5.609 1 95.94 183 ASN B C 1
ATOM 3739 O O . ASN B 1 183 ? 5.184 1.239 4.73 1 95.94 183 ASN B O 1
ATOM 3743 N N . ASP B 1 184 ? 5.457 0.729 6.852 1 96.56 184 ASP B N 1
ATOM 3744 C CA . ASP B 1 184 ? 4.367 1.584 7.312 1 96.56 184 ASP B CA 1
ATOM 3745 C C . ASP B 1 184 ? 4.875 2.982 7.66 1 96.56 184 ASP B C 1
ATOM 3747 O O . ASP B 1 184 ? 4.09 3.863 8.008 1 96.56 184 ASP B O 1
ATOM 3751 N N . THR B 1 185 ? 6.152 3.182 7.566 1 94.06 185 THR B N 1
ATOM 3752 C CA . THR B 1 185 ? 6.742 4.395 8.125 1 94.06 185 THR B CA 1
ATOM 3753 C C . THR B 1 185 ? 7.266 5.301 7.016 1 94.06 185 THR B C 1
ATOM 3755 O O . THR B 1 185 ? 7.355 4.887 5.859 1 94.06 185 THR B O 1
ATOM 3758 N N . ASP B 1 186 ? 7.512 6.531 7.383 1 88.56 186 ASP B N 1
ATOM 3759 C CA . ASP B 1 186 ? 8.094 7.504 6.469 1 88.56 186 ASP B CA 1
ATOM 3760 C C . ASP B 1 186 ? 9.617 7.492 6.551 1 88.56 186 ASP B C 1
ATOM 3762 O O . ASP B 1 186 ? 10.211 6.566 7.117 1 88.56 186 ASP B O 1
ATOM 3766 N N . GLN B 1 187 ? 10.227 8.422 5.934 1 82.69 187 GLN B N 1
ATOM 3767 C CA . GLN B 1 187 ? 11.68 8.477 5.832 1 82.69 187 GLN B CA 1
ATOM 3768 C C . GLN B 1 187 ? 12.328 8.609 7.211 1 82.69 187 GLN B C 1
ATOM 3770 O O . GLN B 1 187 ? 13.469 8.188 7.41 1 82.69 187 GLN B O 1
ATOM 3775 N N . ASN B 1 188 ? 11.578 9.203 8.164 1 80.62 188 ASN B N 1
ATOM 3776 C CA . ASN B 1 188 ? 12.078 9.375 9.523 1 80.62 188 ASN B CA 1
ATOM 3777 C C . ASN B 1 188 ? 11.703 8.195 10.414 1 80.62 188 ASN B C 1
ATOM 3779 O O . ASN B 1 188 ? 11.852 8.258 11.641 1 80.62 188 ASN B O 1
ATOM 3783 N N . GLN B 1 189 ? 11.094 7.125 9.828 1 85 189 GLN B N 1
ATOM 3784 C CA . GLN B 1 189 ? 10.719 5.875 10.484 1 85 189 GLN B CA 1
ATOM 3785 C C . GLN B 1 189 ? 9.531 6.078 11.414 1 85 189 GLN B C 1
ATOM 3787 O O . GLN B 1 189 ? 9.328 5.305 12.359 1 85 189 GLN B O 1
ATOM 3792 N N . HIS B 1 190 ? 8.867 7.203 11.266 1 92.75 190 HIS B N 1
ATOM 3793 C CA . HIS B 1 190 ? 7.609 7.414 11.969 1 92.75 190 HIS B CA 1
ATOM 3794 C C . HIS B 1 190 ? 6.441 6.805 11.195 1 92.75 190 HIS B C 1
ATOM 3796 O O . HIS B 1 190 ? 6.395 6.883 9.969 1 92.75 190 HIS B O 1
ATOM 3802 N N . LEU B 1 191 ? 5.562 6.242 11.984 1 96.44 191 LEU B N 1
ATOM 3803 C CA . LEU B 1 191 ? 4.348 5.746 11.344 1 96.44 191 LEU B CA 1
ATOM 3804 C C . LEU B 1 191 ? 3.691 6.832 10.5 1 96.44 191 LEU B C 1
ATOM 3806 O O . LEU B 1 191 ? 3.434 7.934 10.992 1 96.44 191 LEU B O 1
ATOM 3810 N N . ASN B 1 192 ? 3.506 6.492 9.273 1 94.94 192 ASN B N 1
ATOM 3811 C CA . ASN B 1 192 ? 2.945 7.441 8.32 1 94.94 192 ASN B CA 1
ATOM 3812 C C . ASN B 1 192 ? 1.492 7.777 8.648 1 94.94 192 ASN B C 1
ATOM 3814 O O . ASN B 1 192 ? 0.742 6.914 9.109 1 94.94 192 ASN B O 1
ATOM 3818 N N . GLN B 1 193 ? 1.066 8.984 8.352 1 94.31 193 GLN B N 1
ATOM 3819 C CA . GLN B 1 193 ? -0.273 9.461 8.664 1 94.31 193 GLN B CA 1
ATOM 3820 C C . GLN B 1 193 ? -1.342 8.594 8.016 1 94.31 193 GLN B C 1
ATOM 3822 O O . GLN B 1 193 ? -2.35 8.266 8.641 1 94.31 193 GLN B O 1
ATOM 3827 N N . GLY B 1 194 ? -1.137 8.297 6.723 1 95.88 194 GLY B N 1
ATOM 3828 C CA . GLY B 1 194 ? -2.092 7.445 6.027 1 95.88 194 GLY B CA 1
ATOM 3829 C C . GLY B 1 194 ? -2.199 6.055 6.625 1 95.88 194 GLY B C 1
ATOM 3830 O O . GLY B 1 194 ? -3.273 5.449 6.605 1 95.88 194 GLY B O 1
ATOM 3831 N N . GLN B 1 195 ? -1.106 5.555 7.137 1 97.5 195 GLN B N 1
ATOM 3832 C CA . GLN B 1 195 ? -1.099 4.223 7.73 1 97.5 195 GLN B CA 1
ATOM 3833 C C . GLN B 1 195 ? -1.882 4.199 9.039 1 97.5 195 GLN B C 1
ATOM 3835 O O . GLN B 1 195 ? -2.492 3.186 9.391 1 97.5 195 GLN B O 1
ATOM 3840 N N . PHE B 1 196 ? -1.952 5.32 9.758 1 98.12 196 PHE B N 1
ATOM 3841 C CA . PHE B 1 196 ? -2.84 5.41 10.906 1 98.12 196 PHE B CA 1
ATOM 3842 C C . PHE B 1 196 ? -4.285 5.137 10.508 1 98.12 196 PHE B C 1
ATOM 3844 O O . PHE B 1 196 ? -4.988 4.379 11.172 1 98.12 196 PHE B O 1
ATOM 3851 N N . VAL B 1 197 ? -4.664 5.738 9.461 1 97.94 197 VAL B N 1
ATOM 3852 C CA . VAL B 1 197 ? -6.023 5.559 8.961 1 97.94 197 VAL B CA 1
ATOM 3853 C C . VAL B 1 197 ? -6.227 4.109 8.531 1 97.94 197 VAL B C 1
ATOM 3855 O O . VAL B 1 197 ? -7.27 3.51 8.812 1 97.94 197 VAL B O 1
ATOM 3858 N N . ARG B 1 198 ? -5.258 3.58 7.906 1 98.06 198 ARG B N 1
ATOM 3859 C CA . ARG B 1 198 ? -5.316 2.176 7.516 1 98.06 198 ARG B CA 1
ATOM 3860 C C . ARG B 1 198 ? -5.566 1.281 8.727 1 98.06 198 ARG B C 1
ATOM 3862 O O . ARG B 1 198 ? -6.398 0.373 8.672 1 98.06 198 ARG B O 1
ATOM 3869 N N . TYR B 1 199 ? -4.812 1.507 9.797 1 98.62 199 TYR B N 1
ATOM 3870 C CA . TYR B 1 199 ? -4.945 0.694 11.008 1 98.62 199 TYR B CA 1
ATOM 3871 C C . TYR B 1 199 ? -6.359 0.771 11.562 1 98.62 199 TYR B C 1
ATOM 3873 O O . TYR B 1 199 ? -6.895 -0.224 12.055 1 98.62 199 TYR B O 1
ATOM 3881 N N . CYS B 1 200 ? -6.961 1.95 11.492 1 98.31 200 CYS B N 1
ATOM 3882 C CA . CYS B 1 200 ? -8.352 2.084 11.906 1 98.31 200 CYS B CA 1
ATOM 3883 C C . CYS B 1 200 ? -9.258 1.187 11.078 1 98.31 200 CYS B C 1
ATOM 3885 O O . CYS B 1 200 ? -10.094 0.46 11.625 1 98.31 200 CYS B O 1
ATOM 3887 N N . LEU B 1 201 ? -9.055 1.226 9.836 1 97.69 201 LEU B N 1
ATOM 3888 C CA . LEU B 1 201 ? -9.898 0.445 8.938 1 97.69 201 LEU B CA 1
ATOM 3889 C C . LEU B 1 201 ? -9.648 -1.049 9.117 1 97.69 201 LEU B C 1
ATOM 3891 O O . LEU B 1 201 ? -10.57 -1.856 8.984 1 97.69 201 LEU B O 1
ATOM 3895 N N . ASP B 1 202 ? -8.422 -1.411 9.359 1 98.12 202 ASP B N 1
ATOM 3896 C CA . ASP B 1 202 ? -8.109 -2.807 9.656 1 98.12 202 ASP B CA 1
ATOM 3897 C C . ASP B 1 202 ? -8.844 -3.273 10.914 1 98.12 202 ASP B C 1
ATOM 3899 O O . ASP B 1 202 ? -9.406 -4.367 10.938 1 98.12 202 ASP B O 1
ATOM 3903 N N . CYS B 1 203 ? -8.797 -2.447 11.906 1 98.31 203 CYS B N 1
ATOM 3904 C CA . CYS B 1 203 ? -9.492 -2.758 13.148 1 98.31 203 CYS B CA 1
ATOM 3905 C C . CYS B 1 203 ? -10.992 -2.898 12.914 1 98.31 203 CYS B C 1
ATOM 3907 O O . CYS B 1 203 ? -11.617 -3.852 13.391 1 98.31 203 CYS B O 1
ATOM 3909 N N . ALA B 1 204 ? -11.508 -1.992 12.188 1 97.75 204 ALA B N 1
ATOM 3910 C CA . ALA B 1 204 ? -12.93 -2.037 11.891 1 97.75 204 ALA B CA 1
ATOM 3911 C C . ALA B 1 204 ? -13.289 -3.309 11.125 1 97.75 204 ALA B C 1
ATOM 3913 O O . ALA B 1 204 ? -14.344 -3.91 11.367 1 97.75 204 ALA B O 1
ATOM 3914 N N . ALA B 1 205 ? -12.492 -3.631 10.18 1 96.31 205 ALA B N 1
ATOM 3915 C CA . ALA B 1 205 ? -12.75 -4.832 9.391 1 96.31 205 ALA B CA 1
ATOM 3916 C C . ALA B 1 205 ? -12.781 -6.074 10.281 1 96.31 205 ALA B C 1
ATOM 3918 O O . ALA B 1 205 ? -13.688 -6.902 10.164 1 96.31 205 ALA B O 1
ATOM 3919 N N . MET B 1 206 ? -11.82 -6.188 11.148 1 96.75 206 MET B N 1
ATOM 3920 C CA . MET B 1 206 ? -11.781 -7.32 12.07 1 96.75 206 MET B CA 1
ATOM 3921 C C . MET B 1 206 ? -13 -7.32 12.984 1 96.75 206 MET B C 1
ATOM 3923 O O . MET B 1 206 ? -13.625 -8.367 13.195 1 96.75 206 MET B O 1
ATOM 3927 N N . ALA B 1 207 ? -13.32 -6.164 13.516 1 97.25 207 ALA B N 1
ATOM 3928 C CA . ALA B 1 207 ? -14.469 -6.031 14.414 1 97.25 207 ALA B CA 1
ATOM 3929 C C . ALA B 1 207 ? -15.766 -6.449 13.711 1 97.25 207 ALA B C 1
ATOM 3931 O O . ALA B 1 207 ? -16.594 -7.156 14.289 1 97.25 207 ALA B O 1
ATOM 3932 N N . SER B 1 208 ? -15.906 -6 12.492 1 94.44 208 SER B N 1
ATOM 3933 C CA . SER B 1 208 ? -17.094 -6.324 11.719 1 94.44 208 SER B CA 1
ATOM 3934 C C . SER B 1 208 ? -17.203 -7.824 11.461 1 94.44 208 SER B C 1
ATOM 3936 O O . SER B 1 208 ? -18.25 -8.43 11.672 1 94.44 208 SER B O 1
ATOM 3938 N N . ILE B 1 209 ? -16.172 -8.375 11.023 1 89.75 209 ILE B N 1
ATOM 3939 C CA . ILE B 1 209 ? -16.125 -9.797 10.695 1 89.75 209 ILE B CA 1
ATOM 3940 C C . ILE B 1 209 ? -16.422 -10.625 11.945 1 89.75 209 ILE B C 1
ATOM 3942 O O . ILE B 1 209 ? -17.062 -11.68 11.859 1 89.75 209 ILE B O 1
ATOM 3946 N N . GLU B 1 210 ? -16.016 -10.148 13.062 1 94.12 210 GLU B N 1
ATOM 3947 C CA . GLU B 1 210 ? -16.219 -10.883 14.312 1 94.12 210 GLU B CA 1
ATOM 3948 C C . GLU B 1 210 ? -17.562 -10.555 14.945 1 94.12 210 GLU B C 1
ATOM 3950 O O . GLU B 1 210 ? -17.891 -11.039 16.031 1 94.12 210 GLU B O 1
ATOM 3955 N N . GLY B 1 211 ? -18.328 -9.688 14.312 1 94.06 211 GLY B N 1
ATOM 3956 C CA . GLY B 1 211 ? -19.703 -9.43 14.719 1 94.06 211 GLY B CA 1
ATOM 3957 C C . GLY B 1 211 ? -19.812 -8.438 15.859 1 94.06 211 GLY B C 1
ATOM 3958 O O . GLY B 1 211 ? -20.766 -8.469 16.625 1 94.06 211 GLY B O 1
ATOM 3959 N N . TYR B 1 212 ? -18.844 -7.582 15.977 1 95.62 212 TYR B N 1
ATOM 3960 C CA . TYR B 1 212 ? -18.812 -6.652 17.094 1 95.62 212 TYR B CA 1
ATOM 3961 C C . TYR B 1 212 ? -19.812 -5.516 16.891 1 95.62 212 TYR B C 1
ATOM 3963 O O . TYR B 1 212 ? -20.391 -5.004 17.844 1 95.62 212 TYR B O 1
ATOM 3971 N N . TYR B 1 213 ? -19.953 -5.102 15.641 1 94.62 213 TYR B N 1
ATOM 3972 C CA . TYR B 1 213 ? -20.828 -3.971 15.352 1 94.62 213 TYR B CA 1
ATOM 3973 C C . TYR B 1 213 ? -22.281 -4.422 15.172 1 94.62 213 TYR B C 1
ATOM 3975 O O . TYR B 1 213 ? -22.531 -5.551 14.742 1 94.62 213 TYR B O 1
ATOM 3983 N N . GLN B 1 214 ? -23.141 -3.535 15.414 1 90.44 214 GLN B N 1
ATOM 3984 C CA . GLN B 1 214 ? -24.562 -3.832 15.266 1 90.44 214 GLN B CA 1
ATOM 3985 C C . GLN B 1 214 ? -24.984 -3.768 13.797 1 90.44 214 GLN B C 1
ATOM 3987 O O . GLN B 1 214 ? -25.766 -4.605 13.336 1 90.44 214 GLN B O 1
ATOM 3992 N N . TYR B 1 215 ? -24.5 -2.887 13.023 1 87.44 215 TYR B N 1
ATOM 3993 C CA . TYR B 1 215 ? -25.047 -2.617 11.703 1 87.44 215 TYR B CA 1
ATOM 3994 C C . TYR B 1 215 ? -24.078 -3.059 10.609 1 87.44 215 TYR B C 1
ATOM 3996 O O . TYR B 1 215 ? -24.484 -3.328 9.477 1 87.44 215 TYR B O 1
ATOM 4004 N N . PHE B 1 216 ? -22.875 -3.039 10.883 1 92.06 216 PHE B N 1
ATOM 4005 C CA . PHE B 1 216 ? -21.875 -3.484 9.914 1 92.06 216 PHE B CA 1
ATOM 4006 C C . PHE B 1 216 ? -21.625 -4.98 10.055 1 92.06 216 PHE B C 1
ATOM 4008 O O . PHE B 1 216 ? -20.719 -5.398 10.773 1 92.06 216 PHE B O 1
ATOM 4015 N N . ILE B 1 217 ? -22.312 -5.75 9.258 1 87.25 217 ILE B N 1
ATOM 4016 C CA . ILE B 1 217 ? -22.359 -7.188 9.508 1 87.25 217 ILE B CA 1
ATOM 4017 C C . ILE B 1 217 ? -21.547 -7.918 8.445 1 87.25 217 ILE B C 1
ATOM 4019 O O . ILE B 1 217 ? -21.453 -9.148 8.461 1 87.25 217 ILE B O 1
ATOM 4023 N N . THR B 1 218 ? -21.047 -7.191 7.504 1 88.56 218 THR B N 1
ATOM 4024 C CA . THR B 1 218 ? -20.109 -7.738 6.52 1 88.56 218 THR B CA 1
ATOM 4025 C C . THR B 1 218 ? -18.781 -6.996 6.566 1 88.56 218 THR B C 1
ATOM 4027 O O . THR B 1 218 ? -18.547 -6.176 7.457 1 88.56 218 THR B O 1
ATOM 4030 N N . ASP B 1 219 ? -17.984 -7.352 5.707 1 89.69 219 ASP B N 1
ATOM 4031 C CA . ASP B 1 219 ? -16.703 -6.668 5.648 1 89.69 219 ASP B CA 1
ATOM 4032 C C . ASP B 1 219 ? -16.875 -5.156 5.551 1 89.69 219 ASP B C 1
ATOM 4034 O O . ASP B 1 219 ? -17.641 -4.672 4.707 1 89.69 219 ASP B O 1
ATOM 4038 N N . ILE B 1 220 ? -16.234 -4.445 6.363 1 91.06 220 ILE B N 1
ATOM 4039 C CA . ILE B 1 220 ? -16.375 -2.994 6.441 1 91.06 220 ILE B CA 1
ATOM 4040 C C . ILE B 1 220 ? -15.992 -2.367 5.102 1 91.06 220 ILE B C 1
ATOM 4042 O O . ILE B 1 220 ? -16.453 -1.271 4.773 1 91.06 220 ILE B O 1
ATOM 4046 N N . CYS B 1 221 ? -15.172 -3.02 4.32 1 87.5 221 CYS B N 1
ATOM 4047 C CA . CYS B 1 221 ? -14.758 -2.514 3.016 1 87.5 221 CYS B CA 1
ATOM 4048 C C . CYS B 1 221 ? -15.945 -2.412 2.07 1 87.5 221 CYS B C 1
ATOM 4050 O O . CYS B 1 221 ? -15.875 -1.731 1.046 1 87.5 221 CYS B O 1
ATOM 4052 N N . ASN B 1 222 ? -17 -3.059 2.379 1 88.31 222 ASN B N 1
ATOM 4053 C CA . ASN B 1 222 ? -18.203 -3.002 1.565 1 88.31 222 ASN B CA 1
ATOM 4054 C C . ASN B 1 222 ? -19.016 -1.736 1.845 1 88.31 222 ASN B C 1
ATOM 4056 O O . ASN B 1 222 ? -19.984 -1.456 1.156 1 88.31 222 ASN B O 1
ATOM 4060 N N . TYR B 1 223 ? -18.625 -1.035 2.842 1 91.25 223 TYR B N 1
ATOM 4061 C CA . TYR B 1 223 ? -19.297 0.206 3.195 1 91.25 223 TYR B CA 1
ATOM 4062 C C . TYR B 1 223 ? -18.422 1.414 2.9 1 91.25 223 TYR B C 1
ATOM 4064 O O . TYR B 1 223 ? -17.281 1.493 3.377 1 91.25 223 TYR B O 1
ATOM 4072 N N . GLN B 1 224 ? -18.922 2.303 2.191 1 91.44 224 GLN B N 1
ATOM 4073 C CA . GLN B 1 224 ? -18.125 3.461 1.806 1 91.44 224 GLN B CA 1
ATOM 4074 C C . GLN B 1 224 ? -17.953 4.422 2.979 1 91.44 224 GLN B C 1
ATOM 4076 O O . GLN B 1 224 ? -18.922 4.848 3.592 1 91.44 224 GLN B O 1
ATOM 4081 N N . ALA B 1 225 ? -16.734 4.723 3.314 1 94.69 225 ALA B N 1
ATOM 4082 C CA . ALA B 1 225 ? -16.484 5.832 4.23 1 94.69 225 ALA B CA 1
ATOM 4083 C C . ALA B 1 225 ? -16.844 7.172 3.582 1 94.69 225 ALA B C 1
ATOM 4085 O O . ALA B 1 225 ? -16.516 7.406 2.416 1 94.69 225 ALA B O 1
ATOM 4086 N N . THR B 1 226 ? -17.438 8.078 4.336 1 95.12 226 THR B N 1
ATOM 4087 C CA . THR B 1 226 ? -17.891 9.336 3.74 1 95.12 226 THR B CA 1
ATOM 4088 C C . THR B 1 226 ? -17.266 10.531 4.453 1 95.12 226 THR B C 1
ATOM 4090 O O . THR B 1 226 ? -17.141 11.609 3.877 1 95.12 226 THR B O 1
ATOM 4093 N N . ASP B 1 227 ? -16.922 10.344 5.652 1 95.75 227 ASP B N 1
ATOM 4094 C CA . ASP B 1 227 ? -16.328 11.391 6.477 1 95.75 227 ASP B CA 1
ATOM 4095 C C . ASP B 1 227 ? -15.312 10.812 7.461 1 95.75 227 ASP B C 1
ATOM 4097 O O . ASP B 1 227 ? -15.641 9.93 8.258 1 95.75 227 ASP B O 1
ATOM 4101 N N . ILE B 1 228 ? -14.148 11.273 7.441 1 96.56 228 ILE B N 1
ATOM 4102 C CA . ILE B 1 228 ? -13.062 10.789 8.289 1 96.56 228 ILE B CA 1
ATOM 4103 C C . ILE B 1 228 ? -12.43 11.961 9.039 1 96.56 228 ILE B C 1
ATOM 4105 O O . ILE B 1 228 ? -11.875 12.867 8.422 1 96.56 228 ILE B O 1
ATOM 4109 N N . ASP B 1 229 ? -12.5 11.938 10.297 1 96.56 229 ASP B N 1
ATOM 4110 C CA . ASP B 1 229 ? -11.836 12.906 11.164 1 96.56 229 ASP B CA 1
ATOM 4111 C C . ASP B 1 229 ? -10.688 12.258 11.938 1 96.56 229 ASP B C 1
ATOM 4113 O O . ASP B 1 229 ? -10.875 11.211 12.562 1 96.56 229 ASP B O 1
ATOM 4117 N N . VAL B 1 230 ? -9.602 12.906 11.914 1 96.5 230 VAL B N 1
ATOM 4118 C CA . VAL B 1 230 ? -8.438 12.328 12.57 1 96.5 230 VAL B CA 1
ATOM 4119 C C . VAL B 1 230 ? -7.715 13.398 13.383 1 96.5 230 VAL B C 1
ATOM 4121 O O . VAL B 1 230 ? -7.477 14.5 12.891 1 96.5 230 VAL B O 1
ATOM 4124 N N . LEU B 1 231 ? -7.355 13.094 14.578 1 96 231 LEU B N 1
ATOM 4125 C CA . LEU B 1 231 ? -6.441 13.867 15.422 1 96 231 LEU B CA 1
ATOM 4126 C C . LEU B 1 231 ? -5.168 13.078 15.703 1 96 231 LEU B C 1
ATOM 4128 O O . LEU B 1 231 ? -5.223 12.008 16.312 1 96 231 LEU B O 1
ATOM 4132 N N . TYR B 1 232 ? -4.121 13.57 15.25 1 95.56 232 TYR B N 1
ATOM 4133 C CA . TYR B 1 232 ? -2.826 12.953 15.5 1 95.56 232 TYR B CA 1
ATOM 4134 C C . TYR B 1 232 ? -2.215 13.469 16.797 1 95.56 232 TYR B C 1
ATOM 4136 O O . TYR B 1 232 ? -2.01 14.68 16.953 1 95.56 232 TYR B O 1
ATOM 4144 N N . LYS B 1 233 ? -1.826 12.555 17.688 1 94.31 233 LYS B N 1
ATOM 4145 C CA . LYS B 1 233 ? -1.418 12.984 19.031 1 94.31 233 LYS B CA 1
ATOM 4146 C C . LYS B 1 233 ? 0.066 12.719 19.266 1 94.31 233 LYS B C 1
ATOM 4148 O O . LYS B 1 233 ? 0.766 13.547 19.844 1 94.31 233 LYS B O 1
ATOM 4153 N N . ARG B 1 234 ? 0.505 11.516 18.875 1 95.06 234 ARG B N 1
ATOM 4154 C CA . ARG B 1 234 ? 1.894 11.125 19.094 1 95.06 234 ARG B CA 1
ATOM 4155 C C . ARG B 1 234 ? 2.404 10.266 17.953 1 95.06 234 ARG B C 1
ATOM 4157 O O . ARG B 1 234 ? 1.616 9.766 17.141 1 95.06 234 ARG B O 1
ATOM 4164 N N . GLU B 1 235 ? 3.713 10.164 17.891 1 94.44 235 GLU B N 1
ATOM 4165 C CA . GLU B 1 235 ? 4.344 9.359 16.844 1 94.44 235 GLU B CA 1
ATOM 4166 C C . GLU B 1 235 ? 4.531 7.91 17.297 1 94.44 235 GLU B C 1
ATOM 4168 O O . GLU B 1 235 ? 4.523 7.625 18.5 1 94.44 235 GLU B O 1
ATOM 4173 N N . ALA B 1 236 ? 4.566 6.98 16.406 1 97.19 236 ALA B N 1
ATOM 4174 C CA . ALA B 1 236 ? 5.008 5.602 16.594 1 97.19 236 ALA B CA 1
ATOM 4175 C C . ALA B 1 236 ? 6.152 5.258 15.641 1 97.19 236 ALA B C 1
ATOM 4177 O O . ALA B 1 236 ? 6.254 5.828 14.547 1 97.19 236 ALA B O 1
ATOM 4178 N N . LEU B 1 237 ? 7.004 4.352 16.109 1 96 237 LEU B N 1
ATOM 4179 C CA . LEU B 1 237 ? 8.18 3.969 15.336 1 96 237 LEU B CA 1
ATOM 4180 C C . LEU B 1 237 ? 8.062 2.529 14.852 1 96 237 LEU B C 1
ATOM 4182 O O . LEU B 1 237 ? 7.301 1.738 15.414 1 96 237 LEU B O 1
ATOM 4186 N N . ALA B 1 238 ? 8.836 2.264 13.781 1 95.25 238 ALA B N 1
ATOM 4187 C CA . ALA B 1 238 ? 8.938 0.867 13.367 1 95.25 238 ALA B CA 1
ATOM 4188 C C . ALA B 1 238 ? 9.367 -0.024 14.523 1 95.25 238 ALA B C 1
ATOM 4190 O O . ALA B 1 238 ? 10.273 0.325 15.281 1 95.25 238 ALA B O 1
ATOM 4191 N N . GLY B 1 239 ? 8.664 -1.142 14.695 1 94.81 239 GLY B N 1
ATOM 4192 C CA . GLY B 1 239 ? 8.977 -2.057 15.781 1 94.81 239 GLY B CA 1
ATOM 4193 C C . GLY B 1 239 ? 8.062 -1.89 16.984 1 94.81 239 GLY B C 1
ATOM 4194 O O . GLY B 1 239 ? 8.016 -2.756 17.859 1 94.81 239 GLY B O 1
ATOM 4195 N N . ASP B 1 240 ? 7.32 -0.782 17.016 1 97.44 240 ASP B N 1
ATOM 4196 C CA . ASP B 1 240 ? 6.383 -0.563 18.125 1 97.44 240 ASP B CA 1
ATOM 4197 C C . ASP B 1 240 ? 5.195 -1.518 18.031 1 97.44 240 ASP B C 1
ATOM 4199 O O . ASP B 1 240 ? 4.73 -1.835 16.938 1 97.44 240 ASP B O 1
ATOM 4203 N N . LEU B 1 241 ? 4.773 -1.966 19.156 1 98 241 LEU B N 1
ATOM 4204 C CA . LEU B 1 241 ? 3.471 -2.613 19.25 1 98 241 LEU B CA 1
ATOM 4205 C C . LEU B 1 241 ? 2.395 -1.606 19.641 1 98 241 LEU B C 1
ATOM 4207 O O . LEU B 1 241 ? 2.477 -0.985 20.703 1 98 241 LEU B O 1
ATOM 4211 N N . VAL B 1 242 ? 1.431 -1.45 18.812 1 98.56 242 VAL B N 1
ATOM 4212 C CA . VAL B 1 242 ? 0.332 -0.539 19.109 1 98.56 242 VAL B CA 1
ATOM 4213 C C . VAL B 1 242 ? -0.986 -1.31 19.141 1 98.56 242 VAL B C 1
ATOM 4215 O O . VAL B 1 242 ? -1.052 -2.457 18.688 1 98.56 242 VAL B O 1
ATOM 4218 N N . HIS B 1 243 ? -1.941 -0.673 19.719 1 98.25 243 HIS B N 1
ATOM 4219 C CA . HIS B 1 243 ? -3.277 -1.255 19.781 1 98.25 243 HIS B CA 1
ATOM 4220 C C . HIS B 1 243 ? -4.312 -0.316 19.172 1 98.25 243 HIS B C 1
ATOM 4222 O O . HIS B 1 243 ? -4.426 0.841 19.578 1 98.25 243 HIS B O 1
ATOM 4228 N N . ALA B 1 244 ? -5.004 -0.764 18.172 1 98.62 244 ALA B N 1
ATOM 4229 C CA . ALA B 1 244 ? -6.117 -0.016 17.594 1 98.62 244 ALA B CA 1
ATOM 4230 C C . ALA B 1 244 ? -7.441 -0.416 18.25 1 98.62 244 ALA B C 1
ATOM 4232 O O . ALA B 1 244 ? -7.801 -1.596 18.266 1 98.62 244 ALA B O 1
ATOM 4233 N N . HIS B 1 245 ? -8.133 0.546 18.781 1 98.31 245 HIS B N 1
ATOM 4234 C CA . HIS B 1 245 ? -9.422 0.335 19.438 1 98.31 245 HIS B CA 1
ATOM 4235 C C . HIS B 1 245 ? -10.562 0.935 18.609 1 98.31 245 HIS B C 1
ATOM 4237 O O . HIS B 1 245 ? -10.391 1.986 17.984 1 98.31 245 HIS B O 1
ATOM 4243 N N . THR B 1 246 ? -11.758 0.256 18.672 1 98.06 246 THR B N 1
ATOM 4244 C CA . THR B 1 246 ? -12.898 0.827 17.969 1 98.06 246 THR B CA 1
ATOM 4245 C C . THR B 1 246 ? -14.195 0.523 18.703 1 98.06 246 THR B C 1
ATOM 4247 O O . THR B 1 246 ? -14.281 -0.466 19.438 1 98.06 246 THR B O 1
ATOM 4250 N N . TRP B 1 247 ? -15.117 1.401 18.547 1 96.75 247 TRP B N 1
ATOM 4251 C CA . TRP B 1 247 ? -16.484 1.168 19 1 96.75 247 TRP B CA 1
ATOM 4252 C C . TRP B 1 247 ? -17.484 1.991 18.188 1 96.75 247 TRP B C 1
ATOM 4254 O O . TRP B 1 247 ? -17.094 2.949 17.5 1 96.75 247 TRP B O 1
ATOM 4264 N N . GLN B 1 248 ? -18.672 1.563 18.188 1 95.31 248 GLN B N 1
ATOM 4265 C CA . GLN B 1 248 ? -19.734 2.191 17.422 1 95.31 248 GLN B CA 1
ATOM 4266 C C . GLN B 1 248 ? -20.469 3.24 18.25 1 95.31 248 GLN B C 1
ATOM 4268 O O . GLN B 1 248 ? -20.75 3.021 19.422 1 95.31 248 GLN B O 1
ATOM 4273 N N . ASP B 1 249 ? -20.766 4.352 17.609 1 94.06 249 ASP B N 1
ATOM 4274 C CA . ASP B 1 249 ? -21.531 5.398 18.266 1 94.06 249 ASP B CA 1
ATOM 4275 C C . ASP B 1 249 ? -22.906 4.887 18.703 1 94.06 249 ASP B C 1
ATOM 4277 O O . ASP B 1 249 ? -23.594 4.211 17.922 1 94.06 249 ASP B O 1
ATOM 4281 N N . LYS B 1 250 ? -23.375 5.238 19.828 1 90.88 250 LYS B N 1
ATOM 4282 C CA . LYS B 1 250 ? -24.625 4.715 20.391 1 90.88 250 LYS B CA 1
ATOM 4283 C C . LYS B 1 250 ? -25.828 5.328 19.703 1 90.88 250 LYS B C 1
ATOM 4285 O O . LYS B 1 250 ? -26.875 4.68 19.562 1 90.88 250 LYS B O 1
ATOM 4290 N N . ASN B 1 251 ? -25.719 6.508 19.297 1 92.81 251 ASN B N 1
ATOM 4291 C CA . ASN B 1 251 ? -26.875 7.234 18.75 1 92.81 251 ASN B CA 1
ATOM 4292 C C . ASN B 1 251 ? -26.875 7.219 17.234 1 92.81 251 ASN B C 1
ATOM 4294 O O . ASN B 1 251 ? -27.922 7.395 16.609 1 92.81 251 ASN B O 1
ATOM 4298 N N . ASP B 1 252 ? -25.734 7.059 16.641 1 93.75 252 ASP B N 1
ATOM 4299 C CA . ASP B 1 252 ? -25.578 7.039 15.188 1 93.75 252 ASP B CA 1
ATOM 4300 C C . ASP B 1 252 ? -24.766 5.832 14.734 1 93.75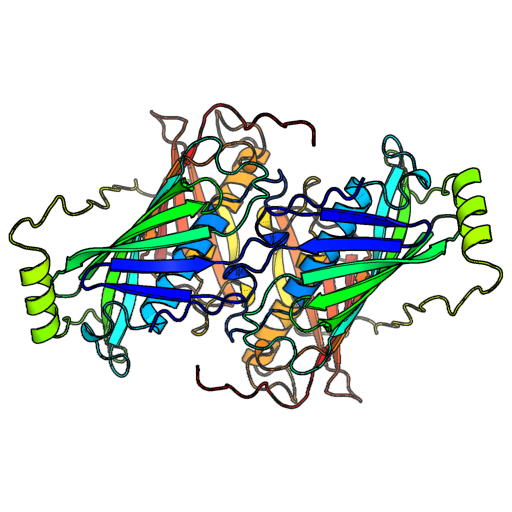 252 ASP B C 1
ATOM 4302 O O . ASP B 1 252 ? -23.531 5.875 14.727 1 93.75 252 ASP B O 1
ATOM 4306 N N . PRO B 1 253 ? -25.438 4.906 14.266 1 91.5 253 PRO B N 1
ATOM 4307 C CA . PRO B 1 253 ? -24.75 3.66 13.938 1 91.5 253 PRO B CA 1
ATOM 4308 C C . PRO B 1 253 ? -23.797 3.809 12.758 1 91.5 253 PRO B C 1
ATOM 4310 O O . PRO B 1 253 ? -22.969 2.926 12.516 1 91.5 253 PRO B O 1
ATOM 4313 N N . GLN B 1 254 ? -23.859 4.848 12.016 1 95.19 254 GLN B N 1
ATOM 4314 C CA . GLN B 1 254 ? -22.969 5.066 10.875 1 95.19 254 GLN B CA 1
ATOM 4315 C C . GLN B 1 254 ? -21.578 5.504 11.32 1 95.19 254 GLN B C 1
ATOM 4317 O O . GLN B 1 254 ? -20.641 5.52 10.523 1 95.19 254 GLN B O 1
ATOM 4322 N N . ILE B 1 255 ? -21.5 5.797 12.594 1 96 255 ILE B N 1
ATOM 4323 C CA . ILE B 1 255 ? -20.25 6.395 13.078 1 96 255 ILE B CA 1
ATOM 4324 C C . ILE B 1 255 ? -19.469 5.371 13.898 1 96 255 ILE B C 1
ATOM 4326 O O . ILE B 1 255 ? -20.016 4.777 14.836 1 96 255 ILE B O 1
ATOM 4330 N N . LEU B 1 256 ? -18.25 5.168 13.547 1 96.62 256 LEU B N 1
ATOM 4331 C CA . LEU B 1 256 ? -17.297 4.402 14.344 1 96.62 256 LEU B CA 1
ATOM 4332 C C . LEU B 1 256 ? -16.203 5.305 14.906 1 96.62 256 LEU B C 1
ATOM 4334 O O . LEU B 1 256 ? -15.734 6.211 14.211 1 96.62 256 LEU B O 1
ATOM 4338 N N . TYR B 1 257 ? -15.828 5.035 16.109 1 97 257 TYR B N 1
ATOM 4339 C CA . TYR B 1 257 ? -14.719 5.734 16.75 1 97 257 TYR B CA 1
ATOM 4340 C C . TYR B 1 257 ? -13.484 4.844 16.844 1 97 257 TYR B C 1
ATOM 4342 O O . TYR B 1 257 ? -13.602 3.617 16.891 1 97 257 TYR B O 1
ATOM 4350 N N . PHE B 1 258 ? -12.367 5.473 16.875 1 97.81 258 PHE B N 1
ATOM 4351 C CA . PHE B 1 258 ? -11.102 4.75 16.984 1 97.81 258 PHE B CA 1
ATOM 4352 C C . PHE B 1 258 ? -10.125 5.488 17.891 1 97.81 258 PHE B C 1
ATOM 4354 O O . PHE B 1 258 ? -10.055 6.719 17.859 1 97.81 258 PHE B O 1
ATOM 4361 N N . ILE B 1 259 ? -9.398 4.762 18.656 1 97.5 259 ILE B N 1
ATOM 4362 C CA . ILE B 1 259 ? -8.219 5.242 19.375 1 97.5 259 ILE B CA 1
ATOM 4363 C C . ILE B 1 259 ? -7.07 4.254 19.203 1 97.5 259 ILE B C 1
ATOM 4365 O O . ILE B 1 259 ? -7.25 3.047 19.391 1 97.5 259 ILE B O 1
ATOM 4369 N N . ILE B 1 260 ? -5.973 4.699 18.766 1 98.31 260 ILE B N 1
ATOM 4370 C CA . ILE B 1 260 ? -4.77 3.877 18.703 1 98.31 260 ILE B CA 1
ATOM 4371 C C . ILE B 1 260 ? -3.84 4.238 19.859 1 98.31 260 ILE B C 1
ATOM 4373 O O . ILE B 1 260 ? -3.561 5.414 20.094 1 98.31 260 ILE B O 1
ATOM 4377 N N . THR B 1 261 ? -3.377 3.225 20.531 1 98.12 261 THR B N 1
ATOM 4378 C CA . THR B 1 261 ? -2.566 3.457 21.734 1 98.12 261 THR B CA 1
ATOM 4379 C C . THR B 1 261 ? -1.237 2.713 21.625 1 98.12 261 THR B C 1
ATOM 4381 O O . THR B 1 261 ? -1.126 1.722 20.906 1 98.12 261 THR B O 1
ATOM 4384 N N . LYS B 1 262 ? -0.276 3.158 22.219 1 98.06 262 LYS B N 1
ATOM 4385 C CA . LYS B 1 262 ? 0.972 2.488 22.578 1 98.06 262 LYS B CA 1
ATOM 4386 C C . LYS B 1 262 ? 1.227 2.564 24.078 1 98.06 262 LYS B C 1
ATOM 4388 O O . LYS B 1 262 ? 1.396 3.652 24.641 1 98.06 262 LYS B O 1
ATOM 4393 N N . ASP B 1 263 ? 1.21 1.448 24.672 1 95 263 ASP B N 1
ATOM 4394 C CA . ASP B 1 263 ? 1.232 1.43 26.141 1 95 263 ASP B CA 1
ATOM 4395 C C . ASP B 1 263 ? 0.089 2.26 26.719 1 95 263 ASP B C 1
ATOM 4397 O O . ASP B 1 263 ? -1.076 2.045 26.375 1 95 263 ASP B O 1
ATOM 4401 N N . LYS B 1 264 ? 0.346 3.281 27.469 1 92.25 264 LYS B N 1
ATOM 4402 C CA . LYS B 1 264 ? -0.697 4.078 28.109 1 92.25 264 LYS B CA 1
ATOM 4403 C C . LYS B 1 264 ? -0.963 5.363 27.328 1 92.25 264 LYS B C 1
ATOM 4405 O O . LYS B 1 264 ? -1.856 6.137 27.672 1 92.25 264 LYS B O 1
ATOM 4410 N N . ASN B 1 265 ? -0.296 5.516 26.25 1 95.5 265 ASN B N 1
ATOM 4411 C CA . ASN B 1 265 ? -0.394 6.77 25.516 1 95.5 265 ASN B CA 1
ATOM 4412 C C . ASN B 1 265 ? -1.282 6.633 24.281 1 95.5 265 ASN B C 1
ATOM 4414 O O . ASN B 1 265 ? -1.218 5.625 23.578 1 95.5 265 ASN B O 1
ATOM 4418 N N . SER B 1 266 ? -2.1 7.652 24.047 1 96 266 SER B N 1
ATOM 4419 C CA . SER B 1 266 ? -2.877 7.723 22.828 1 96 266 SER B CA 1
ATOM 4420 C C . SER B 1 266 ? -2.057 8.32 21.688 1 96 266 SER B C 1
ATOM 4422 O O . SER B 1 266 ? -1.434 9.375 21.844 1 96 266 SER B O 1
ATOM 4424 N N . LEU B 1 267 ? -2.1 7.652 20.547 1 97.5 267 LEU B N 1
ATOM 4425 C CA . LEU B 1 267 ? -1.361 8.109 19.375 1 97.5 267 LEU B CA 1
ATOM 4426 C C . LEU B 1 267 ? -2.287 8.812 18.391 1 97.5 267 LEU B C 1
ATOM 4428 O O . LEU B 1 267 ? -1.854 9.711 17.672 1 97.5 267 LEU B O 1
ATOM 4432 N N . LEU B 1 268 ? -3.5 8.391 18.359 1 96.94 268 LEU B N 1
ATOM 4433 C CA . LEU B 1 268 ? -4.449 8.883 17.375 1 96.94 268 LEU B CA 1
ATOM 4434 C C . LEU B 1 268 ? -5.883 8.734 17.859 1 96.94 268 LEU B C 1
ATOM 4436 O O . LEU B 1 268 ? -6.234 7.711 18.453 1 96.94 268 LEU B O 1
ATOM 4440 N N . HIS B 1 269 ? -6.691 9.734 17.609 1 96.75 269 HIS B N 1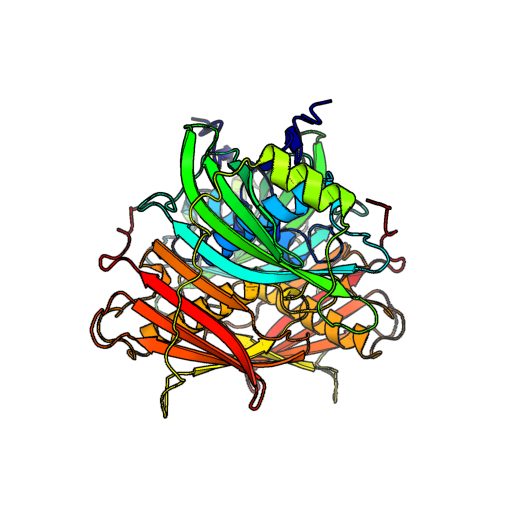
ATOM 4441 C CA . HIS B 1 269 ? -8.148 9.672 17.719 1 96.75 269 HIS B CA 1
ATOM 4442 C C . HIS B 1 269 ? -8.805 9.867 16.359 1 96.75 269 HIS B C 1
ATOM 4444 O O . HIS B 1 269 ? -8.43 10.766 15.602 1 96.75 269 HIS B O 1
ATOM 4450 N N . ALA B 1 270 ? -9.805 9.039 16.094 1 97.06 270 ALA B N 1
ATOM 4451 C CA . ALA B 1 270 ? -10.453 9.18 14.797 1 97.06 270 ALA B CA 1
ATOM 4452 C C . ALA B 1 270 ? -11.945 8.859 14.891 1 97.06 270 ALA B C 1
ATOM 4454 O O . ALA B 1 270 ? -12.375 8.133 15.789 1 97.06 270 ALA B O 1
ATOM 4455 N N . ARG B 1 271 ? -12.656 9.445 14.078 1 96.69 271 ARG B N 1
ATOM 4456 C CA . ARG B 1 271 ? -14.062 9.18 13.812 1 96.69 271 ARG B CA 1
ATOM 4457 C C . ARG B 1 271 ? -14.312 8.969 12.32 1 96.69 271 ARG B C 1
ATOM 4459 O O . ARG B 1 271 ? -13.914 9.797 11.5 1 96.69 271 ARG B O 1
ATOM 4466 N N . ILE B 1 272 ? -14.984 7.883 11.961 1 96.81 272 ILE B N 1
ATOM 4467 C CA . ILE B 1 272 ? -15.289 7.617 10.562 1 96.81 272 ILE B CA 1
ATOM 4468 C C . ILE B 1 272 ? -16.781 7.344 10.398 1 96.81 272 ILE B C 1
ATOM 4470 O O . ILE B 1 272 ? -17.344 6.492 11.094 1 96.81 272 ILE B O 1
ATOM 4474 N N . ARG B 1 273 ? -17.375 8.086 9.547 1 96.19 273 ARG B N 1
ATOM 4475 C CA . ARG B 1 273 ? -18.766 7.824 9.156 1 96.19 273 ARG B CA 1
ATOM 4476 C C . ARG B 1 273 ? -18.828 6.949 7.91 1 96.19 273 ARG B C 1
ATOM 4478 O O . ARG B 1 273 ? -18.109 7.199 6.934 1 96.19 273 ARG B O 1
ATOM 4485 N N . PHE B 1 274 ? -19.625 5.926 7.938 1 95.56 274 PHE B N 1
ATOM 4486 C CA . PHE B 1 274 ? -19.797 5.023 6.805 1 95.56 274 PHE B CA 1
ATOM 4487 C C . PHE B 1 274 ? -21.234 5.098 6.27 1 95.56 274 PHE B C 1
ATOM 4489 O O . PHE B 1 274 ? -22.156 5.402 7.012 1 95.56 274 PHE B O 1
ATOM 4496 N N . ALA B 1 275 ? -21.297 4.797 4.98 1 91.62 275 ALA B N 1
ATOM 4497 C CA . ALA B 1 275 ? -22.625 4.586 4.414 1 91.62 275 ALA B CA 1
ATOM 4498 C C . ALA B 1 275 ? -23.281 3.336 4.996 1 91.62 275 ALA B C 1
ATOM 4500 O O . ALA B 1 275 ? -22.594 2.365 5.328 1 91.62 275 ALA B O 1
ATOM 4501 N N . LEU B 1 276 ? -24.594 3.311 5.094 1 84.69 276 LEU B N 1
ATOM 4502 C CA . LEU B 1 276 ? -25.297 2.174 5.676 1 84.69 276 LEU B CA 1
ATOM 4503 C C . LEU B 1 276 ? -25.453 1.053 4.652 1 84.69 276 LEU B C 1
ATOM 4505 O O . LEU B 1 276 ? -25.359 -0.127 5 1 84.69 276 LEU B O 1
ATOM 4509 N N . GLU B 1 277 ? -25.641 1.49 3.445 1 83.88 277 GLU B N 1
ATOM 4510 C CA . GLU B 1 277 ? -25.828 0.479 2.408 1 83.88 277 GLU B CA 1
ATOM 4511 C C . GLU B 1 277 ? -24.484 0.076 1.796 1 83.88 277 GLU B C 1
ATOM 4513 O O . GLU B 1 277 ? -23.688 0.935 1.412 1 83.88 277 GLU B O 1
ATOM 4518 N N . PRO B 1 278 ? -24.328 -1.207 1.799 1 82.88 278 PRO B N 1
ATOM 4519 C CA . PRO B 1 278 ? -23.078 -1.661 1.165 1 82.88 278 PRO B CA 1
ATOM 4520 C C . PRO B 1 278 ? -23.016 -1.298 -0.317 1 82.88 278 PRO B C 1
ATOM 4522 O O . PRO B 1 278 ? -24.047 -1.123 -0.964 1 82.88 278 PRO B O 1
ATOM 4525 N N . ILE B 1 279 ? -21.781 -1.105 -0.7 1 77.69 279 ILE B N 1
ATOM 4526 C CA . ILE B 1 279 ? -21.516 -0.83 -2.109 1 77.69 279 ILE B CA 1
ATOM 4527 C C . ILE B 1 279 ? -22 -2.006 -2.959 1 77.69 279 ILE B C 1
ATOM 4529 O O . ILE B 1 279 ? -21.734 -3.164 -2.635 1 77.69 279 ILE B O 1
ATOM 4533 N N . SER B 1 280 ? -22.938 -1.775 -3.814 1 62.81 280 SER B N 1
ATOM 4534 C CA . SER B 1 280 ? -23.453 -2.834 -4.676 1 62.81 280 SER B CA 1
ATOM 4535 C C . SER B 1 280 ? -22.312 -3.535 -5.426 1 62.81 280 SER B C 1
ATOM 4537 O O . SER B 1 280 ? -21.391 -2.883 -5.918 1 62.81 280 SER B O 1
ATOM 4539 N N . LYS B 1 281 ? -22.172 -4.758 -5.16 1 56 281 LYS B N 1
ATOM 4540 C CA . LYS B 1 281 ? -21.188 -5.543 -5.902 1 56 281 LYS B CA 1
ATOM 4541 C C . LYS B 1 281 ? -21.453 -5.461 -7.406 1 56 281 LYS B C 1
ATOM 4543 O O . LYS B 1 281 ? -22.547 -5.789 -7.875 1 56 281 LYS B O 1
ATOM 4548 N N . SER B 1 282 ? -21.156 -4.352 -7.961 1 45.88 282 SER B N 1
ATOM 4549 C CA . SER B 1 282 ? -21.375 -4.398 -9.406 1 45.88 282 SER B CA 1
ATOM 4550 C C . SER B 1 282 ? -20.562 -5.531 -10.039 1 45.88 282 SER B C 1
ATOM 4552 O O . SER B 1 282 ? -19.453 -5.82 -9.617 1 45.88 282 SER B O 1
ATOM 4554 N N . LYS B 1 283 ? -21.328 -6.461 -10.602 1 38.38 283 LYS B N 1
ATOM 4555 C CA . LYS B 1 283 ? -20.719 -7.465 -11.469 1 38.38 283 LYS B CA 1
ATOM 4556 C C . LYS B 1 283 ? -19.578 -6.863 -12.289 1 38.38 283 LYS B C 1
ATOM 4558 O O . LYS B 1 283 ? -19.719 -5.785 -12.867 1 38.38 283 LYS B O 1
ATOM 4563 N N . LEU B 1 284 ? -18.281 -7.262 -11.914 1 33.5 284 LEU B N 1
ATOM 4564 C CA . LEU B 1 284 ? -17.25 -6.961 -12.898 1 33.5 284 LEU B CA 1
ATOM 4565 C C . LEU B 1 284 ? -17.75 -7.215 -14.312 1 33.5 284 LEU B C 1
ATOM 4567 O O . LEU B 1 284 ? -18.438 -8.211 -14.562 1 33.5 284 LEU B O 1
#

Nearest PDB structures (foldseek):
  8qs0-assembly2_DDD  TM=7.930E-01  e=8.716E-17  Lemna aequinoctialis
  5x04-assembly1_B  TM=7.675E-01  e=1.030E-16  Umbellularia californica
  8qs0-assembly2_CCC  TM=7.941E-01  e=8.078E-16  Lemna aequinoctialis
  8qrt-assembly2_DDD  TM=7.908E-01  e=1.575E-15  Lemna aequinoctialis
  5x04-assembly1_A  TM=7.493E-01  e=1.128E-15  Umbellularia californica